Protein 1JFL (pdb70)

B-factor: mean 20.78, std 9.0, range [7.09, 66.2]

Sequence (456 aa):
MKTIGILGGMGPLATAELFRRIVIKTPAKRDQEHPKVIIFNNPQIPDRTAYILGKGEDPRPQLIWTAKRLEECGADFIIMPCNTAHAFVEDIRKAIKIPIISMIEETAKKVKELGFKKAGLLATTGTIVSGVYEKEFSKYGVEIMTPTEDEQKDVMRGIYEGVKAGNLKLGRELLLKTAKILEERGAECIIAGCTEVSVVLKQDDLKVPLIDPMDVIAEVAVKVALEKMKTIGILGGMGPLATAELFRRIVIKTPAKRDQEHPKVIIFNNPQIPDRTAYILGKGEDPRPQLIWTAKRLEECGADFIIMPCNTAHAFVEDIRKAIKIPIISMIEETAKKVKELGFKKAGLLATTGTIVSGVYEKEFSKYGVEIMTPTEDEQKDVMRGIYEGVKAGNLKLGRELLLKTAKILEERGAECIIAGCTEVSVVLKQDDLKVPLIDPMDVIAEVAVKVALEK

Organism: Pyrococcus horikoshii (strain ATCC 700860 / DSM 12428 / JCM 9974 / NBRC 100139 / OT-3) (NCBI:txid70601)

Solvent-accessible surface area: 19553 Å² total; per-residue (Å²): 136,90,15,0,0,0,0,0,0,8,16,5,70,23,0,2,32,0,0,86,21,2,14,99,63,13,101,41,199,147,41,32,65,22,2,52,1,1,0,6,1,3,0,49,0,20,63,13,42,17,65,44,83,63,131,34,128,46,0,77,80,77,0,35,91,0,0,89,62,0,41,115,5,31,5,64,5,0,0,1,4,14,16,10,0,8,42,13,18,83,51,0,72,174,39,17,198,29,83,9,25,6,8,1,42,26,0,0,72,77,0,119,129,84,52,23,116,80,0,0,0,0,0,18,53,2,3,36,77,26,19,9,0,53,123,18,0,79,124,49,40,3,95,33,32,45,13,66,152,103,26,15,131,28,0,60,89,0,1,93,112,0,18,114,73,60,68,90,182,57,0,88,85,10,0,32,91,1,0,93,41,0,27,143,117,40,3,63,0,0,0,1,8,18,20,14,0,19,69,8,1,108,90,148,36,19,194,25,54,30,17,14,3,10,40,11,0,0,74,28,0,9,131,26,0,60,55,242,144,74,16,0,0,0,0,0,0,8,16,4,82,23,0,2,33,0,0,83,22,1,15,101,64,13,100,42,190,136,46,36,67,24,5,43,2,1,0,5,1,0,0,42,0,14,67,16,46,38,62,46,119,57,204,31,124,41,0,74,81,55,0,40,109,0,0,100,59,0,48,118,6,28,4,55,3,0,0,0,3,14,16,11,0,9,42,14,15,80,46,0,76,165,27,17,197,29,81,5,28,7,8,1,36,26,0,0,74,89,0,111,139,90,51,27,120,86,0,0,0,0,0,19,54,3,3,36,85,27,19,10,0,54,139,25,0,78,139,41,38,3,101,31,36,46,11,68,154,93,26,15,131,40,0,58,123,0,3,83,99,0,16,140,62,61,69,94,163,51,0,89,95,14,0,34,107,1,0,98,39,0,33,138,118,41,4,64,0,0,0,1,8,18,22,34,0,32,83,12,2,131,86,139,34,17,205,28,56,39,14,12,3,11,38,18,0,0,91,32,0,9,120,32,1,66,115,157

Structure (mmCIF, N/CA/C/O backbone):
data_1JFL
#
_entry.id   1JFL
#
_cell.length_a   65.481
_cell.length_b   58.685
_cell.length_c   67.035
_cell.angle_alpha   90.00
_cell.angle_beta   109.62
_cell.angle_gamma   90.00
#
_symmetry.space_group_name_H-M   'P 1 21 1'
#
loop_
_entity.id
_entity.type
_entity.pdbx_description
1 polymer 'ASPARTATE RACEMASE'
2 water water
#
loop_
_atom_site.group_PDB
_atom_site.id
_atom_site.type_symbol
_atom_site.label_atom_id
_atom_site.label_alt_id
_atom_site.label_comp_id
_atom_site.label_asym_id
_atom_site.label_entity_id
_atom_site.label_seq_id
_atom_site.pdbx_PDB_ins_code
_atom_site.Cartn_x
_atom_site.Cartn_y
_atom_site.Cartn_z
_atom_site.occupancy
_atom_site.B_iso_or_equiv
_atom_site.auth_seq_id
_atom_site.auth_comp_id
_atom_site.auth_asym_id
_atom_site.auth_atom_id
_atom_site.pdbx_PDB_model_num
ATOM 1 N N . MET A 1 1 ? 9.582 17.605 54.486 1.00 29.60 1 MET A N 1
ATOM 2 C CA . MET A 1 1 ? 8.725 18.766 54.102 1.00 29.16 1 MET A CA 1
ATOM 3 C C . MET A 1 1 ? 9.614 19.999 53.975 1.00 27.57 1 MET A C 1
ATOM 4 O O . MET A 1 1 ? 10.484 20.230 54.816 1.00 27.69 1 MET A O 1
ATOM 9 N N . LYS A 1 2 ? 9.405 20.784 52.920 1.00 24.55 2 LYS A N 1
ATOM 10 C CA . LYS A 1 2 ? 10.210 21.982 52.688 1.00 21.21 2 LYS A CA 1
ATOM 11 C C . LYS A 1 2 ? 9.487 23.278 53.052 1.00 18.94 2 LYS A C 1
ATOM 12 O O . LYS A 1 2 ? 8.262 23.367 52.969 1.00 16.58 2 LYS A O 1
ATOM 18 N N . THR A 1 3 ? 10.260 24.281 53.456 1.00 16.01 3 THR A N 1
ATOM 19 C CA . THR A 1 3 ? 9.699 25.570 53.839 1.00 13.73 3 THR A CA 1
ATOM 20 C C . THR A 1 3 ? 9.602 26.496 52.625 1.00 13.04 3 THR A C 1
ATOM 21 O O . THR A 1 3 ? 10.606 26.801 51.986 1.00 14.44 3 THR A O 1
ATOM 25 N N . ILE A 1 4 ? 8.385 26.928 52.309 1.00 13.09 4 ILE A N 1
ATOM 26 C CA . ILE A 1 4 ? 8.146 27.818 51.173 1.00 12.11 4 ILE A CA 1
ATOM 27 C C . ILE A 1 4 ? 8.492 29.260 51.534 1.00 12.49 4 ILE A C 1
ATOM 28 O O . ILE A 1 4 ? 7.984 29.798 52.515 1.00 13.48 4 ILE A O 1
ATOM 33 N N . GLY A 1 5 ? 9.356 29.878 50.739 1.00 11.92 5 GLY A N 1
ATOM 34 C CA . GLY A 1 5 ? 9.715 31.260 50.983 1.00 9.96 5 GLY A CA 1
ATOM 35 C C . GLY A 1 5 ? 9.033 32.136 49.946 1.00 11.12 5 GLY A C 1
ATOM 36 O O . GLY A 1 5 ? 9.031 31.815 48.758 1.00 9.46 5 GLY A O 1
ATOM 37 N N . ILE A 1 6 ? 8.432 33.233 50.389 1.00 10.41 6 ILE A N 1
ATOM 38 C CA . ILE A 1 6 ? 7.767 34.143 49.465 1.00 10.25 6 ILE A CA 1
ATOM 39 C C . ILE A 1 6 ? 8.429 35.509 49.539 1.00 11.94 6 ILE A C 1
ATOM 40 O O . ILE A 1 6 ? 8.397 36.172 50.579 1.00 9.94 6 ILE A O 1
ATOM 45 N N . LEU A 1 7 ? 9.044 35.915 48.434 1.00 12.22 7 LEU A N 1
ATOM 46 C CA . LEU A 1 7 ? 9.692 37.217 48.347 1.00 12.57 7 LEU A CA 1
ATOM 47 C C . LEU A 1 7 ? 8.572 38.152 47.896 1.00 14.24 7 LEU A C 1
ATOM 48 O O . LEU A 1 7 ? 8.267 38.241 46.706 1.00 13.76 7 LEU A O 1
ATOM 53 N N . GLY A 1 8 ? 7.956 38.844 48.849 1.00 14.32 8 GLY A N 1
ATOM 54 C CA . GLY A 1 8 ? 6.839 39.698 48.504 1.00 13.08 8 GLY A CA 1
ATOM 55 C C . GLY A 1 8 ? 6.985 41.192 48.673 1.00 12.48 8 GLY A C 1
ATOM 56 O O . GLY A 1 8 ? 8.089 41.716 48.822 1.00 12.94 8 GLY A O 1
ATOM 57 N N . GLY A 1 9 ? 5.837 41.864 48.648 1.00 13.55 9 GLY A N 1
ATOM 58 C CA . GLY A 1 9 ? 5.787 43.307 48.777 1.00 15.37 9 GLY A CA 1
ATOM 59 C C . GLY A 1 9 ? 5.592 43.967 47.422 1.00 14.97 9 GLY A C 1
ATOM 60 O O . GLY A 1 9 ? 5.592 45.192 47.321 1.00 13.24 9 GLY A O 1
ATOM 61 N N . MET A 1 10 ? 5.395 43.150 46.389 1.00 15.98 10 MET A N 1
ATOM 62 C CA . MET A 1 10 ? 5.241 43.642 45.021 1.00 16.59 10 MET A CA 1
ATOM 63 C C . MET A 1 10 ? 3.960 43.189 44.291 1.00 17.45 10 MET A C 1
ATOM 64 O O . MET A 1 10 ? 4.036 42.411 43.341 1.00 17.35 10 MET A O 1
ATOM 69 N N . GLY A 1 11 ? 2.791 43.657 44.720 1.00 16.47 11 GLY A N 1
ATOM 70 C CA . GLY A 1 11 ? 2.685 44.557 45.853 1.00 15.99 11 GLY A CA 1
ATOM 71 C C . GLY A 1 11 ? 2.166 43.754 47.027 1.00 15.60 11 GLY A C 1
ATOM 72 O O . GLY A 1 11 ? 1.952 42.548 46.891 1.00 14.79 11 GLY A O 1
ATOM 73 N N . PRO A 1 12 ? 1.937 44.387 48.186 1.00 15.49 12 PRO A N 1
ATOM 74 C CA . PRO A 1 12 ? 1.439 43.703 49.385 1.00 15.50 12 PRO A CA 1
ATOM 75 C C . PRO A 1 12 ? 0.189 42.840 49.188 1.00 15.02 12 PRO A C 1
ATOM 76 O O . PRO A 1 12 ? 0.132 41.706 49.661 1.00 15.35 12 PRO A O 1
ATOM 80 N N . LEU A 1 13 ? -0.810 43.363 48.486 1.00 15.60 13 LEU A N 1
ATOM 81 C CA . LEU A 1 13 ? -2.039 42.602 48.283 1.00 15.37 13 LEU A CA 1
ATOM 82 C C . LEU A 1 13 ? -1.812 41.326 47.475 1.00 13.51 13 LEU A C 1
ATOM 83 O O . LEU A 1 13 ? -2.383 40.283 47.778 1.00 13.48 13 LEU A O 1
ATOM 88 N N . ALA A 1 14 ? -0.983 41.413 46.442 1.00 13.45 14 ALA A N 1
ATOM 89 C CA . ALA A 1 14 ? -0.695 40.256 45.610 1.00 12.45 14 ALA A CA 1
ATOM 90 C C . ALA A 1 14 ? 0.032 39.196 46.440 1.00 12.19 14 ALA A C 1
ATOM 91 O O . ALA A 1 14 ? -0.172 37.998 46.251 1.00 11.52 14 ALA A O 1
ATOM 93 N N . THR A 1 15 ? 0.875 39.647 47.364 1.00 11.04 15 THR A N 1
ATOM 94 C CA . THR A 1 15 ? 1.621 38.734 48.234 1.00 11.20 15 THR A CA 1
ATOM 95 C C . THR A 1 15 ? 0.649 37.979 49.142 1.00 10.49 15 THR A C 1
ATOM 96 O O . THR A 1 15 ? 0.751 36.762 49.318 1.00 11.08 15 THR A O 1
ATOM 100 N N . ALA A 1 16 ? -0.298 38.704 49.718 1.00 10.45 16 ALA A N 1
ATOM 101 C CA . ALA A 1 16 ? -1.281 38.085 50.595 1.00 11.61 16 ALA A CA 1
ATOM 102 C C . ALA A 1 16 ? -2.150 37.085 49.831 1.00 11.21 16 ALA A C 1
ATOM 103 O O . ALA A 1 16 ? -2.521 36.039 50.362 1.00 10.41 16 ALA A O 1
ATOM 105 N N . GLU A 1 17 ? -2.463 37.405 48.580 1.00 12.76 17 GLU A N 1
ATOM 106 C CA . GLU 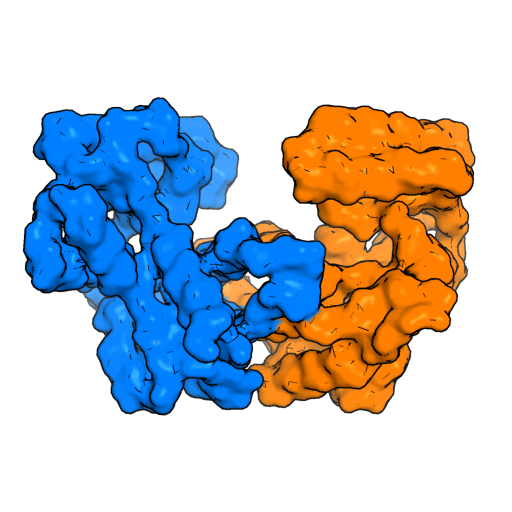A 1 17 ? -3.293 36.535 47.745 1.00 14.18 17 GLU A CA 1
ATOM 107 C C . GLU A 1 17 ? -2.569 35.241 47.362 1.00 11.97 17 GLU A C 1
ATOM 108 O O . GLU A 1 17 ? -3.176 34.169 47.325 1.00 12.24 17 GLU A O 1
ATOM 114 N N . LEU A 1 18 ? -1.275 35.338 47.073 1.00 11.92 18 LEU A N 1
ATOM 115 C CA . LEU A 1 18 ? -0.493 34.151 46.729 1.00 11.40 18 LEU A CA 1
ATOM 116 C C . LEU A 1 18 ? -0.507 33.207 47.929 1.00 12.73 18 LEU A C 1
ATOM 117 O O . LEU A 1 18 ? -0.679 32.001 47.779 1.00 14.50 18 LEU A O 1
ATOM 122 N N . PHE A 1 19 ? -0.336 33.769 49.122 1.00 13.28 19 PHE A N 1
ATOM 123 C CA . PHE A 1 19 ? -0.335 32.976 50.346 1.00 11.52 19 PHE A CA 1
ATOM 124 C C . PHE A 1 19 ? -1.677 32.264 50.517 1.00 11.43 19 PHE A C 1
ATOM 125 O O . PHE A 1 19 ? -1.725 31.058 50.774 1.00 12.33 19 PHE A O 1
ATOM 133 N N . ARG A 1 20 ? -2.772 33.006 50.365 1.00 11.96 20 ARG A N 1
ATOM 134 C CA . ARG A 1 20 ? -4.099 32.422 50.519 1.00 13.73 20 ARG A CA 1
ATOM 135 C C . ARG A 1 20 ? -4.309 31.258 49.552 1.00 14.21 20 ARG A C 1
ATOM 136 O O . ARG A 1 20 ? -4.883 30.235 49.921 1.00 13.50 20 ARG A O 1
ATOM 144 N N . ARG A 1 21 ? -3.840 31.412 48.318 1.00 13.44 21 ARG A N 1
ATOM 145 C CA . ARG A 1 21 ? -4.003 30.358 47.324 1.00 15.78 21 ARG A CA 1
ATOM 146 C C . ARG A 1 21 ? -3.199 29.111 47.651 1.00 14.63 21 ARG A C 1
ATOM 147 O O . ARG A 1 21 ? -3.633 27.995 47.361 1.00 14.41 21 ARG A O 1
ATOM 155 N N . ILE A 1 22 ? -2.028 29.292 48.251 1.00 13.65 22 ILE A N 1
ATOM 156 C CA . ILE A 1 22 ? -1.215 28.145 48.640 1.00 14.01 22 ILE A CA 1
ATOM 157 C C . ILE A 1 22 ? -2.004 27.352 49.679 1.00 15.43 22 ILE A C 1
ATOM 158 O O . ILE A 1 22 ? -2.075 26.126 49.612 1.00 17.59 22 ILE A O 1
ATOM 163 N N . VAL A 1 23 ? -2.613 28.058 50.629 1.00 16.09 23 VAL A N 1
ATOM 164 C CA . VAL A 1 23 ? -3.405 27.408 51.670 1.00 16.51 23 VAL A CA 1
ATOM 165 C C . VAL A 1 23 ? -4.610 26.706 51.047 1.00 18.00 23 VAL A C 1
ATOM 166 O O . VAL A 1 23 ? -4.906 25.555 51.367 1.00 17.22 23 VAL A O 1
ATOM 170 N N . ILE A 1 24 ? -5.291 27.407 50.147 1.00 19.06 24 ILE A N 1
ATOM 171 C CA . ILE A 1 24 ? -6.467 26.871 49.471 1.00 21.23 24 ILE A CA 1
ATOM 172 C C . ILE A 1 24 ? -6.142 25.615 48.671 1.00 21.47 24 ILE A C 1
ATOM 173 O O . ILE A 1 24 ? -6.937 24.678 48.617 1.00 22.44 24 ILE A O 1
ATOM 178 N N . LYS A 1 25 ? -4.966 25.599 48.056 1.00 21.81 25 LYS A N 1
ATOM 179 C CA . LYS A 1 25 ? -4.546 24.474 47.233 1.00 23.38 25 LYS A CA 1
ATOM 180 C C . LYS A 1 25 ? -3.750 23.400 47.967 1.00 22.95 25 LYS A C 1
ATOM 181 O O . LYS A 1 25 ? -3.134 22.540 47.337 1.00 23.51 25 LYS A O 1
ATOM 187 N N . THR A 1 26 ? -3.761 23.441 49.295 1.00 21.97 26 THR A N 1
ATOM 188 C CA . THR A 1 26 ? -3.034 22.445 50.067 1.00 21.24 26 THR A CA 1
ATOM 189 C C . THR A 1 26 ? -3.965 21.353 50.585 1.00 23.75 26 THR A C 1
ATOM 190 O O . THR A 1 26 ? -4.918 21.628 51.312 1.00 23.99 26 THR A O 1
ATOM 194 N N . PRO A 1 27 ? -3.710 20.097 50.194 1.00 25.34 27 PRO A N 1
ATOM 195 C CA . PRO A 1 27 ? -4.552 18.993 50.658 1.00 28.41 27 PRO A CA 1
ATOM 196 C C . PRO A 1 27 ? -4.125 18.625 52.078 1.00 28.99 27 PRO A C 1
ATOM 197 O O . PRO A 1 27 ? -2.967 18.276 52.311 1.00 28.64 27 PRO A O 1
ATOM 201 N N . ALA A 1 28 ? -5.052 18.720 53.023 1.00 30.62 28 ALA A N 1
ATOM 202 C CA . ALA A 1 28 ? -4.743 18.403 54.411 1.00 33.47 28 ALA A CA 1
ATOM 203 C C . ALA A 1 28 ? -5.987 18.084 55.229 1.00 34.88 28 ALA A C 1
ATOM 204 O O . ALA A 1 28 ? -7.057 18.653 55.009 1.00 35.51 28 ALA A O 1
ATOM 206 N N . LYS A 1 29 ? -5.829 17.166 56.176 1.00 36.29 29 LYS A N 1
ATOM 207 C CA . LYS A 1 29 ? -6.917 16.755 57.053 1.00 37.60 29 LYS A CA 1
ATOM 208 C C . LYS A 1 29 ? -6.854 17.577 58.334 1.00 37.02 29 LYS A C 1
ATOM 209 O O . LYS A 1 29 ? -7.801 17.595 59.118 1.00 37.32 29 LYS A O 1
ATOM 215 N N . ARG A 1 30 ? -5.728 18.254 58.540 1.00 34.52 30 ARG A N 1
ATOM 216 C CA . ARG A 1 30 ? -5.532 19.072 59.729 1.00 31.66 30 ARG A CA 1
ATOM 217 C C . ARG A 1 30 ? -4.445 20.119 59.491 1.00 28.88 30 ARG A C 1
ATOM 218 O O . ARG A 1 30 ? -3.622 19.973 58.588 1.00 27.67 30 ARG A O 1
ATOM 226 N N . ASP A 1 31 ? -4.450 21.167 60.309 1.00 26.26 31 ASP A N 1
ATOM 227 C CA . ASP A 1 31 ? -3.470 22.245 60.202 1.00 24.89 31 ASP A CA 1
ATOM 228 C C . ASP A 1 31 ? -2.035 21.731 60.100 1.00 23.63 31 ASP A C 1
ATOM 229 O O . ASP A 1 31 ? -1.282 22.144 59.219 1.00 21.81 31 ASP A O 1
ATOM 234 N N . GLN A 1 32 ? -1.668 20.826 61.003 1.00 19.70 32 GLN A N 1
ATOM 235 C CA . GLN A 1 32 ? -0.316 20.284 61.050 1.00 20.45 32 GLN A CA 1
ATOM 236 C C . GLN A 1 32 ? 0.207 19.628 59.768 1.00 20.75 32 GLN A C 1
ATOM 237 O O . GLN A 1 32 ? 1.392 19.309 59.678 1.00 19.47 32 GLN A O 1
ATOM 243 N N . GLU A 1 33 ? -0.658 19.430 58.777 1.00 21.66 33 GLU A N 1
ATOM 244 C CA . GLU A 1 33 ? -0.220 18.817 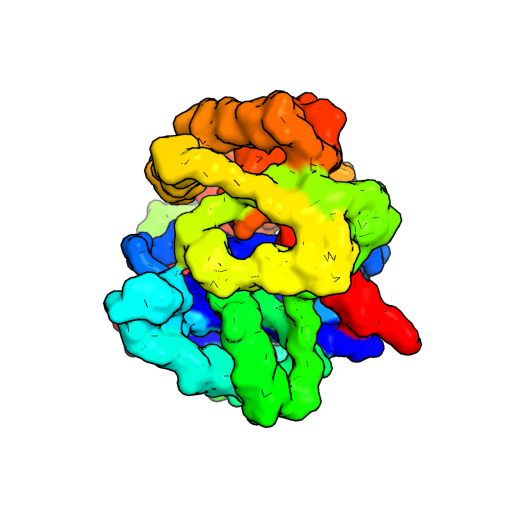57.523 1.00 22.23 33 GLU A CA 1
ATOM 245 C C . GLU A 1 33 ? 0.136 19.867 56.463 1.00 21.38 33 GLU A C 1
ATOM 246 O O . GLU A 1 33 ? 0.669 19.535 55.402 1.00 21.10 33 GLU A O 1
ATOM 252 N N . HIS A 1 34 ? -0.162 21.130 56.756 1.00 19.25 34 HIS A N 1
ATOM 253 C CA . HIS A 1 34 ? 0.143 22.231 55.842 1.00 19.11 34 HIS A CA 1
ATOM 254 C C . HIS A 1 34 ? 1.640 22.549 55.918 1.00 17.98 34 HIS A C 1
ATOM 255 O O . HIS A 1 34 ? 2.256 22.427 56.977 1.00 18.32 34 HIS A O 1
ATOM 262 N N . PRO A 1 35 ? 2.243 22.969 54.796 1.00 16.41 35 PRO A N 1
ATOM 263 C CA . PRO A 1 35 ? 3.672 23.296 54.779 1.00 16.12 35 PRO A CA 1
ATOM 264 C C . PRO A 1 35 ? 3.996 24.627 55.455 1.00 15.12 35 PRO A C 1
ATOM 265 O O . PRO A 1 35 ? 3.146 25.516 55.535 1.00 14.72 35 PRO A O 1
ATOM 269 N N . LYS A 1 36 ? 5.227 24.756 55.944 1.00 13.45 36 LYS A N 1
ATOM 270 C CA . LYS A 1 36 ? 5.657 25.996 56.579 1.00 12.61 36 LYS A CA 1
ATOM 271 C C . LYS A 1 36 ? 5.845 27.025 55.469 1.00 12.47 36 LYS A C 1
ATOM 272 O O . LYS A 1 36 ? 6.287 26.685 54.372 1.00 11.72 36 LYS A O 1
ATOM 278 N N . VAL A 1 37 ? 5.503 28.276 55.752 1.00 11.66 37 VAL A N 1
ATOM 279 C CA . VAL A 1 37 ? 5.667 29.343 54.777 1.00 10.82 37 VAL A CA 1
ATOM 280 C C . VAL A 1 37 ? 6.268 30.561 55.472 1.00 9.76 37 VAL A C 1
ATOM 281 O O . VAL A 1 37 ? 5.781 30.985 56.519 1.00 9.09 37 VAL A O 1
ATOM 285 N N . ILE A 1 38 ? 7.338 31.101 54.899 1.00 8.74 38 ILE A N 1
ATOM 286 C CA . ILE A 1 38 ? 7.971 32.296 55.443 1.00 8.02 38 ILE A CA 1
ATOM 287 C C . ILE A 1 38 ? 7.770 33.369 54.382 1.00 9.23 38 ILE A C 1
ATOM 288 O O . ILE A 1 38 ? 8.166 33.195 53.236 1.00 9.44 38 ILE A O 1
ATOM 293 N N . ILE A 1 39 ? 7.132 34.467 54.761 1.00 8.56 39 ILE A N 1
ATOM 294 C CA . ILE A 1 39 ? 6.884 35.547 53.821 1.00 9.79 39 ILE A CA 1
ATOM 295 C C . ILE A 1 39 ? 7.612 36.811 54.241 1.00 10.36 39 ILE A C 1
ATOM 296 O O . ILE A 1 39 ? 7.393 37.318 55.342 1.00 11.47 39 ILE A O 1
ATOM 301 N N . PHE A 1 40 ? 8.493 37.308 53.379 1.00 10.75 40 PHE A N 1
ATOM 302 C CA . PHE A 1 40 ? 9.183 38.551 53.688 1.00 11.90 40 PHE A CA 1
ATOM 303 C C . PHE A 1 40 ? 8.563 39.570 52.742 1.00 12.59 40 PHE A C 1
ATOM 304 O O . PHE A 1 40 ? 8.918 39.653 51.566 1.00 12.66 40 PHE A O 1
ATOM 312 N N . ASN A 1 41 ? 7.599 40.311 53.272 1.00 11.61 41 ASN A N 1
ATOM 313 C CA . ASN A 1 41 ? 6.873 41.338 52.535 1.00 13.16 41 ASN A CA 1
ATOM 314 C C . ASN A 1 41 ? 7.643 42.655 52.669 1.00 12.59 41 ASN A C 1
ATOM 315 O O . ASN A 1 41 ? 7.604 43.293 53.719 1.00 12.81 41 ASN A O 1
ATOM 320 N N . ASN A 1 42 ? 8.355 43.042 51.610 1.00 12.79 42 ASN A N 1
ATOM 321 C CA . ASN A 1 42 ? 9.145 44.277 51.606 1.00 13.09 42 ASN A CA 1
ATOM 322 C C . ASN A 1 42 ? 8.676 45.209 50.497 1.00 11.86 42 ASN A C 1
ATOM 323 O O . ASN A 1 42 ? 9.212 45.191 49.388 1.00 12.04 42 ASN A O 1
ATOM 328 N N . PRO A 1 43 ? 7.675 46.048 50.793 1.00 10.85 43 PRO A N 1
ATOM 329 C CA . PRO A 1 43 ? 7.098 47.003 49.842 1.00 11.70 43 PRO A CA 1
ATOM 330 C C . PRO A 1 43 ? 8.069 48.083 49.371 1.00 12.88 43 PRO A C 1
ATOM 331 O O . PRO A 1 43 ? 7.811 48.756 48.376 1.00 13.45 43 PRO A O 1
ATOM 335 N N . GLN A 1 44 ? 9.179 48.247 50.087 1.00 13.65 44 GLN A N 1
ATOM 336 C CA . GLN A 1 44 ? 10.156 49.273 49.735 1.00 14.57 44 GLN A CA 1
ATOM 337 C C . GLN A 1 44 ? 11.040 48.962 48.530 1.00 14.33 44 GLN A C 1
ATOM 338 O O . GLN A 1 44 ? 11.821 49.809 48.102 1.00 14.58 44 GLN A O 1
ATOM 344 N N . ILE A 1 45 ? 10.929 47.759 47.978 1.00 13.23 45 ILE A N 1
ATOM 345 C CA . ILE A 1 45 ? 11.730 47.431 46.803 1.00 13.90 45 ILE A CA 1
ATOM 346 C C . ILE A 1 45 ? 11.313 48.402 45.697 1.00 15.16 45 ILE A C 1
ATOM 347 O O . ILE A 1 45 ? 10.120 48.607 45.457 1.00 13.99 45 ILE A O 1
ATOM 352 N N . PRO A 1 46 ? 12.292 49.029 45.021 1.00 15.62 46 PRO A N 1
ATOM 353 C CA . PRO A 1 46 ? 12.016 49.985 43.941 1.00 17.58 46 PRO A CA 1
ATOM 354 C C . PRO A 1 46 ? 11.072 49.448 42.873 1.00 18.66 46 PRO A C 1
ATOM 355 O O . PRO A 1 46 ? 11.179 48.292 42.463 1.00 19.76 46 PRO A O 1
ATOM 359 N N . ASP A 1 47 ? 10.152 50.300 42.428 1.00 20.66 47 ASP A N 1
ATOM 360 C CA . ASP A 1 47 ? 9.178 49.935 41.405 1.00 23.14 47 ASP A CA 1
ATOM 361 C C . ASP A 1 47 ? 9.851 49.253 40.218 1.00 23.10 47 ASP A C 1
ATOM 362 O O . ASP A 1 47 ? 10.818 49.769 39.654 1.00 21.37 47 ASP A O 1
ATOM 367 N N . ARG A 1 48 ? 9.334 48.082 39.852 1.00 22.91 48 ARG A N 1
ATOM 368 C CA . ARG A 1 48 ? 9.878 47.308 38.742 1.00 24.56 48 ARG A CA 1
ATOM 369 C C . ARG A 1 48 ? 9.549 47.937 37.390 1.00 25.37 48 ARG A C 1
ATOM 370 O O . ARG A 1 48 ? 10.439 48.175 36.574 1.00 24.92 48 ARG A O 1
ATOM 378 N N . THR A 1 49 ? 8.267 48.195 37.157 1.00 27.25 49 THR A N 1
ATOM 379 C CA . THR A 1 49 ? 7.823 48.791 35.902 1.00 30.60 49 THR A CA 1
ATOM 380 C C . THR A 1 49 ? 8.618 50.058 35.585 1.00 31.17 49 THR A C 1
ATOM 381 O O . THR A 1 49 ? 9.128 50.217 34.478 1.00 31.45 49 THR A O 1
ATOM 385 N N . ALA A 1 50 ? 8.724 50.951 36.566 1.00 31.31 50 ALA A N 1
ATOM 386 C CA . ALA A 1 50 ? 9.456 52.202 36.396 1.00 31.00 50 ALA A CA 1
ATOM 387 C C . ALA A 1 50 ? 10.846 51.969 35.816 1.00 30.69 50 ALA A C 1
ATOM 388 O O . ALA A 1 50 ? 11.263 52.660 34.888 1.00 30.78 50 ALA A O 1
ATOM 390 N N . TYR A 1 51 ? 11.562 50.995 36.368 1.00 30.33 51 TYR A N 1
ATOM 391 C CA . TYR A 1 51 ? 12.903 50.675 35.892 1.00 30.31 51 TYR A CA 1
ATOM 392 C C . TYR A 1 51 ? 12.824 50.091 34.487 1.00 31.73 51 TYR A C 1
ATOM 393 O O . TYR A 1 51 ? 13.658 50.387 33.633 1.00 31.63 51 TYR A O 1
ATOM 402 N N . ILE A 1 52 ? 11.819 49.252 34.256 1.00 32.17 52 ILE A N 1
ATOM 403 C CA . ILE A 1 52 ? 11.640 48.638 32.947 1.00 33.63 52 ILE A CA 1
ATOM 404 C C . ILE A 1 52 ? 11.473 49.738 31.902 1.00 34.91 52 ILE A C 1
ATOM 405 O O . ILE A 1 52 ? 12.241 49.813 30.940 1.00 35.44 52 ILE A O 1
ATOM 410 N N . LEU A 1 53 ? 10.484 50.602 32.109 1.00 35.46 53 LEU A N 1
ATOM 411 C CA . LEU A 1 53 ? 10.216 51.698 31.186 1.00 37.44 53 LEU A CA 1
ATOM 412 C C . LEU A 1 53 ? 11.337 52.743 31.184 1.00 38.28 53 LEU A C 1
ATOM 413 O O . LEU A 1 53 ? 11.257 53.752 30.482 1.00 38.86 53 LEU A O 1
ATOM 418 N N . GLY A 1 54 ? 12.374 52.500 31.978 1.00 38.11 54 GLY A N 1
ATOM 419 C CA . GLY A 1 54 ? 13.505 53.410 32.025 1.00 38.70 54 GLY A CA 1
ATOM 420 C C . GLY A 1 54 ? 13.373 54.702 32.813 1.00 39.47 54 GLY A C 1
ATOM 421 O O . GLY A 1 54 ? 14.226 55.579 32.683 1.00 40.19 54 GLY A O 1
ATOM 422 N N . LYS A 1 55 ? 12.329 54.841 33.626 1.00 39.39 55 LYS A N 1
ATOM 423 C CA . LYS A 1 55 ? 12.164 56.061 34.412 1.00 38.37 55 LYS A CA 1
ATOM 424 C C . LYS A 1 55 ? 12.270 55.809 35.917 1.00 37.44 55 LYS A C 1
ATOM 425 O O . LYS A 1 55 ? 11.607 56.477 36.715 1.00 38.11 55 LYS A O 1
ATOM 431 N N . GLY A 1 56 ? 13.109 54.851 36.300 1.00 35.14 56 GLY A N 1
ATOM 432 C CA . GLY A 1 56 ? 13.281 54.534 37.708 1.00 32.56 56 GLY A CA 1
ATOM 433 C C . GLY A 1 56 ? 14.588 53.819 37.994 1.00 30.17 56 GLY A C 1
ATOM 434 O O . GLY A 1 56 ? 15.254 53.334 37.078 1.00 30.87 56 GLY A O 1
ATOM 435 N N . GLU A 1 57 ? 14.956 53.739 39.268 1.00 27.39 57 GLU A N 1
ATOM 436 C CA . GLU A 1 57 ? 16.201 53.087 39.658 1.00 24.80 57 GLU A CA 1
ATOM 437 C C . GLU A 1 57 ? 16.128 51.562 39.636 1.00 23.30 57 GLU A C 1
ATOM 438 O O . GLU A 1 57 ? 15.048 50.974 39.639 1.00 23.71 57 GLU A O 1
ATOM 444 N N . ASP A 1 58 ? 17.304 50.945 39.631 1.00 21.52 58 ASP A N 1
ATOM 445 C CA . ASP A 1 58 ? 17.467 49.494 39.600 1.00 20.93 58 ASP A CA 1
ATOM 446 C C . ASP A 1 58 ? 16.906 48.818 40.859 1.00 19.63 58 ASP A C 1
ATOM 447 O O . ASP A 1 58 ? 17.292 49.148 41.979 1.00 18.42 58 ASP A O 1
ATOM 452 N N . PRO A 1 59 ? 15.980 47.863 40.688 1.00 17.71 59 PRO A N 1
ATOM 453 C CA . PRO A 1 59 ? 15.414 47.183 41.857 1.00 16.08 59 PRO A CA 1
ATOM 454 C C . PRO A 1 59 ? 16.188 45.927 42.265 1.00 15.70 59 PRO A C 1
ATOM 455 O O . PRO A 1 59 ? 15.902 45.326 43.298 1.00 15.10 59 PRO A O 1
ATOM 459 N N . ARG A 1 60 ? 17.175 45.538 41.467 1.00 15.00 60 ARG A N 1
ATOM 460 C CA . ARG A 1 60 ? 17.929 44.328 41.756 1.00 15.19 60 ARG A CA 1
ATOM 461 C C . ARG A 1 60 ? 18.639 44.257 43.106 1.00 15.61 60 ARG A C 1
ATOM 462 O O . ARG A 1 60 ? 18.541 43.244 43.804 1.00 14.25 60 ARG A O 1
ATOM 470 N N . PRO A 1 61 ? 19.361 45.320 43.500 1.00 14.99 61 PRO A N 1
ATOM 471 C CA . PRO A 1 61 ? 20.053 45.279 44.793 1.00 14.22 61 PRO A CA 1
ATOM 472 C C . PRO A 1 61 ? 19.127 44.909 45.953 1.00 14.40 61 PRO A C 1
ATOM 473 O O . PRO A 1 61 ? 19.458 44.050 46.772 1.00 14.70 61 PRO A O 1
ATOM 477 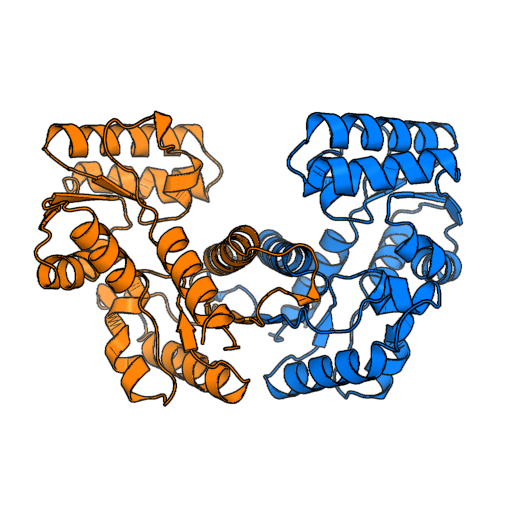N N . GLN A 1 62 ? 17.964 45.548 46.024 1.00 13.62 62 GLN A N 1
ATOM 478 C CA . GLN A 1 62 ? 17.039 45.260 47.113 1.00 13.28 62 GLN A CA 1
ATOM 479 C C . GLN A 1 62 ? 16.236 43.980 46.922 1.00 14.17 62 GLN A C 1
ATOM 480 O O . GLN A 1 62 ? 15.757 43.392 47.895 1.00 12.80 62 GLN A O 1
ATOM 486 N N . LEU A 1 63 ? 16.082 43.544 45.675 1.00 13.95 63 LEU A N 1
ATOM 487 C CA . LEU A 1 63 ? 15.384 42.289 45.428 1.00 13.68 63 LEU A CA 1
ATOM 488 C C . LEU A 1 63 ? 16.294 41.205 45.991 1.00 12.35 63 LEU A C 1
ATOM 489 O O . LEU A 1 63 ? 15.839 40.282 46.666 1.00 10.66 63 LEU A O 1
ATOM 494 N N . ILE A 1 64 ? 17.589 41.339 45.721 1.00 11.36 64 ILE A N 1
ATOM 495 C CA . ILE A 1 64 ? 18.585 40.379 46.187 1.00 13.69 64 ILE A CA 1
ATOM 496 C C . ILE A 1 64 ? 18.706 40.405 47.710 1.00 12.78 64 ILE A C 1
ATOM 497 O O . ILE A 1 64 ? 18.792 39.356 48.349 1.00 11.68 64 ILE A O 1
ATOM 502 N N . TRP A 1 65 ? 18.699 41.601 48.294 1.00 12.50 65 TRP A N 1
ATOM 503 C CA . TRP A 1 65 ? 18.796 41.727 49.749 1.00 11.89 65 TRP A CA 1
ATOM 504 C C . TRP A 1 65 ? 17.625 41.001 50.413 1.00 11.91 65 TRP A C 1
ATOM 505 O O . TRP A 1 65 ? 17.804 40.275 51.394 1.00 11.23 65 TRP A O 1
ATOM 516 N N . THR A 1 66 ? 16.426 41.192 49.869 1.00 11.44 66 THR A N 1
ATOM 517 C CA . THR A 1 66 ? 15.237 40.557 50.429 1.00 11.98 66 THR A CA 1
ATOM 518 C C . THR A 1 66 ? 15.324 39.030 50.301 1.00 13.04 66 THR A C 1
ATOM 519 O O . THR A 1 66 ? 14.970 38.301 51.226 1.00 12.98 66 THR A O 1
ATOM 523 N N . ALA A 1 67 ? 15.812 38.552 49.159 1.00 13.26 67 ALA A N 1
ATOM 524 C CA . ALA A 1 67 ? 15.947 37.115 48.927 1.00 12.57 67 ALA A CA 1
ATOM 525 C C . ALA A 1 67 ? 16.932 36.495 49.917 1.00 13.92 67 ALA A C 1
ATOM 526 O O . ALA A 1 67 ? 16.704 35.395 50.426 1.00 13.87 67 ALA A O 1
ATOM 528 N N . LYS A 1 68 ? 18.027 37.198 50.188 1.00 14.46 68 LYS A N 1
ATOM 529 C CA . LYS A 1 68 ? 19.029 36.700 51.123 1.00 16.93 68 LYS A CA 1
ATOM 530 C C . LYS A 1 68 ? 18.468 36.615 52.539 1.00 15.66 68 LYS A C 1
ATOM 531 O O . LYS A 1 68 ? 18.726 35.647 53.255 1.00 15.41 68 LYS A O 1
ATOM 537 N N . ARG A 1 69 ? 17.704 37.625 52.941 1.00 14.77 69 ARG A N 1
ATOM 538 C CA . ARG A 1 69 ? 17.102 37.636 54.268 1.00 15.76 69 ARG A CA 1
ATOM 539 C C . ARG A 1 69 ? 16.088 36.504 54.380 1.00 14.24 69 ARG A C 1
ATOM 540 O O . ARG A 1 69 ? 15.937 35.888 55.436 1.00 10.96 69 ARG A O 1
ATOM 548 N N . LEU A 1 70 ? 15.395 36.232 53.281 1.00 13.09 70 LEU A N 1
ATOM 549 C CA . LEU A 1 70 ? 14.401 35.173 53.250 1.00 14.36 70 LEU A CA 1
ATOM 550 C C . LEU A 1 70 ? 15.110 33.824 53.396 1.00 14.17 70 LEU A C 1
ATOM 551 O O . LEU A 1 70 ? 14.644 32.933 54.106 1.00 15.12 70 LEU A O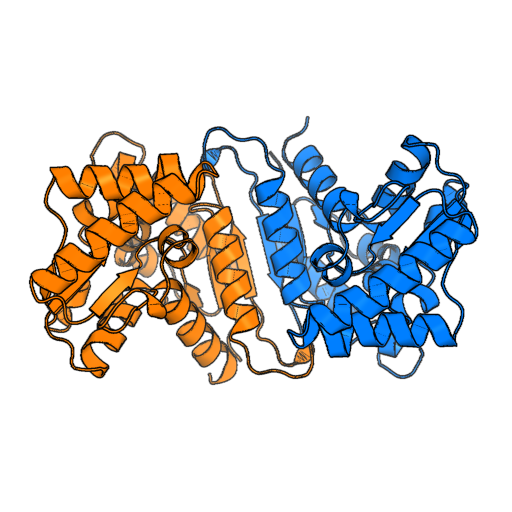 1
ATOM 556 N N . GLU A 1 71 ? 16.247 33.686 52.725 1.00 14.69 71 GLU A N 1
ATOM 557 C CA . GLU A 1 71 ? 17.039 32.462 52.792 1.00 16.77 71 GLU A CA 1
ATOM 558 C C . GLU A 1 71 ? 17.558 32.284 54.221 1.00 17.38 71 GLU A C 1
ATOM 559 O O . GLU A 1 71 ? 17.492 31.195 54.796 1.00 17.31 71 GLU A O 1
ATOM 565 N N . GLU A 1 72 ? 18.076 33.365 54.790 1.00 16.92 72 GLU A N 1
ATOM 566 C CA . GLU A 1 72 ? 18.593 33.325 56.152 1.00 18.84 72 GLU A CA 1
ATOM 567 C C . GLU A 1 72 ? 17.502 32.966 57.162 1.00 17.69 72 GLU A C 1
ATOM 568 O O . GLU A 1 72 ? 17.754 32.229 58.120 1.00 16.10 72 GLU A O 1
ATOM 574 N N . CYS A 1 73 ? 16.292 33.476 56.945 1.00 13.87 73 CYS A N 1
ATOM 575 C CA . CYS A 1 73 ? 15.184 33.196 57.851 1.00 14.52 73 CYS A CA 1
ATOM 576 C C . CYS A 1 73 ? 14.787 31.715 57.821 1.00 13.52 73 CYS A C 1
ATOM 577 O O . CYS A 1 73 ? 14.220 31.204 58.787 1.00 15.80 73 CYS A O 1
ATOM 580 N N . GLY A 1 74 ? 15.082 31.020 56.726 1.00 14.02 74 GLY A N 1
ATOM 581 C CA . GLY A 1 74 ? 14.761 29.601 56.678 1.00 12.82 74 GLY A CA 1
ATOM 582 C C . GLY A 1 74 ? 14.094 29.009 55.445 1.00 13.46 74 GLY A C 1
ATOM 583 O O . GLY A 1 74 ? 13.777 27.818 55.441 1.00 14.52 74 GLY A O 1
ATOM 584 N N . ALA A 1 75 ? 13.876 29.803 54.401 1.00 11.35 75 ALA A N 1
ATOM 585 C CA . ALA A 1 75 ? 13.237 29.278 53.196 1.00 11.00 75 ALA A CA 1
ATOM 586 C C . ALA A 1 75 ? 14.113 28.255 52.472 1.00 11.91 75 ALA A C 1
ATOM 587 O O . ALA A 1 75 ? 15.330 28.430 52.370 1.00 12.60 75 ALA A O 1
ATOM 589 N N . ASP A 1 76 ? 13.489 27.191 51.970 1.00 12.79 76 ASP A N 1
ATOM 590 C CA . ASP A 1 76 ? 14.212 26.163 51.227 1.00 13.64 76 ASP A CA 1
ATOM 591 C C . ASP A 1 76 ? 14.205 26.483 49.732 1.00 13.24 76 ASP A C 1
ATOM 592 O O . ASP A 1 76 ? 15.030 25.977 48.974 1.00 12.61 76 ASP A O 1
ATOM 597 N N . PHE A 1 77 ? 13.255 27.316 49.317 1.00 11.78 77 PHE A N 1
ATOM 598 C CA . PHE A 1 77 ? 13.158 27.765 47.931 1.00 12.08 77 PHE A CA 1
ATOM 599 C C . PHE A 1 77 ? 12.293 29.022 47.929 1.00 11.75 77 PHE A C 1
ATOM 600 O O . PHE A 1 77 ? 11.573 29.284 48.888 1.00 12.45 77 PHE A O 1
ATOM 608 N N . ILE A 1 78 ? 12.377 29.809 46.867 1.00 12.54 78 ILE A N 1
ATOM 609 C CA . ILE A 1 78 ? 11.638 31.063 46.814 1.00 11.23 78 ILE A CA 1
ATOM 610 C C . ILE A 1 78 ? 10.730 31.230 45.600 1.00 11.88 78 ILE A C 1
ATOM 611 O O . ILE A 1 78 ? 11.064 30.784 44.503 1.00 11.25 78 ILE A O 1
ATOM 616 N N . ILE A 1 79 ? 9.574 31.857 45.822 1.00 10.66 79 ILE A N 1
ATOM 617 C CA . ILE A 1 79 ? 8.640 32.180 44.747 1.00 11.01 79 ILE A CA 1
ATOM 618 C C . ILE A 1 79 ? 8.312 33.665 44.930 1.00 11.22 79 ILE A C 1
ATOM 619 O O . ILE A 1 79 ? 8.424 34.187 46.040 1.00 11.77 79 ILE A O 1
ATOM 624 N N . MET A 1 80 ? 7.950 34.347 43.845 1.00 12.02 80 MET A N 1
ATOM 625 C CA . MET A 1 80 ? 7.634 35.779 43.889 1.00 14.59 80 MET A CA 1
ATOM 626 C C . MET A 1 80 ? 6.289 36.068 43.242 1.00 15.01 80 MET A C 1
ATOM 627 O O . MET A 1 80 ? 6.052 35.677 42.105 1.00 17.75 80 MET A O 1
ATOM 632 N N . PRO A 1 81 ? 5.397 36.777 43.950 1.00 18.01 81 PRO A N 1
ATOM 633 C CA . PRO A 1 81 ? 4.076 37.110 43.411 1.00 19.55 81 PRO A CA 1
ATOM 634 C C . PRO A 1 81 ? 4.108 38.422 42.622 1.00 21.02 81 PRO A C 1
ATOM 635 O O . PRO A 1 81 ? 3.356 39.347 42.921 1.00 23.38 81 PRO A O 1
ATOM 639 N N . CYS A 1 82 ? 4.977 38.492 41.620 1.00 19.36 82 CYS A N 1
ATOM 640 C CA . CYS A 1 82 ? 5.119 39.692 40.798 1.00 19.62 82 CYS A CA 1
ATOM 641 C C . CYS A 1 82 ? 5.663 39.323 39.419 1.00 18.81 82 CYS A C 1
ATOM 642 O O . CYS A 1 82 ? 6.728 38.719 39.320 1.00 20.29 82 CYS A O 1
ATOM 645 N N . ASN A 1 83 ? 4.945 39.695 38.357 1.00 16.71 83 ASN A N 1
ATOM 646 C CA . ASN A 1 83 ? 5.384 39.376 36.996 1.00 15.04 83 ASN A CA 1
ATOM 647 C C . ASN A 1 83 ? 6.693 40.051 36.594 1.00 14.18 83 ASN A C 1
ATOM 648 O O . ASN A 1 83 ? 7.646 39.380 36.204 1.00 14.48 83 ASN A O 1
ATOM 653 N N . THR A 1 84 ? 6.729 41.379 36.672 1.00 13.74 84 THR A N 1
ATOM 654 C CA . THR A 1 84 ? 7.911 42.137 36.265 1.00 14.95 84 THR A CA 1
ATOM 655 C C . THR A 1 84 ? 9.189 41.801 37.021 1.00 14.55 84 THR A C 1
ATOM 656 O O . THR A 1 84 ? 10.285 41.913 36.470 1.00 15.26 84 THR A O 1
ATOM 660 N N . ALA A 1 85 ? 9.055 41.384 38.276 1.00 14.07 85 ALA A N 1
ATOM 661 C CA . ALA A 1 85 ? 10.220 41.033 39.074 1.00 12.78 85 ALA A CA 1
ATOM 662 C C . ALA A 1 85 ? 10.957 39.845 38.453 1.00 13.10 85 ALA A C 1
ATOM 663 O O . ALA A 1 85 ? 12.162 39.695 38.626 1.00 11.50 85 ALA A O 1
ATOM 665 N N . HIS A 1 86 ? 10.233 39.007 37.714 1.00 13.76 86 HIS A N 1
ATOM 666 C CA . HIS A 1 86 ? 10.851 37.846 37.087 1.00 13.69 86 HIS A CA 1
ATOM 667 C C . HIS A 1 86 ? 11.799 38.215 35.955 1.00 15.02 86 HIS A C 1
ATOM 668 O O . HIS A 1 86 ? 12.556 37.372 35.471 1.00 14.19 86 HIS A O 1
ATOM 675 N N . ALA A 1 87 ? 11.767 39.475 35.536 1.00 13.90 87 ALA A N 1
ATOM 676 C CA . ALA A 1 87 ? 12.667 39.926 34.488 1.00 16.43 87 ALA A CA 1
ATOM 677 C C . ALA A 1 87 ? 14.091 39.832 35.037 1.00 17.39 87 ALA A C 1
ATOM 678 O O . ALA A 1 87 ? 15.060 39.753 34.281 1.00 18.40 87 ALA A O 1
ATOM 680 N N . PHE A 1 88 ? 14.212 39.825 36.363 1.00 17.66 88 PHE A N 1
ATOM 681 C CA . PHE A 1 88 ? 15.523 39.753 37.004 1.00 17.82 88 PHE A CA 1
ATOM 682 C C . PHE A 1 88 ? 15.734 38.441 37.757 1.00 18.46 88 PHE A C 1
ATOM 683 O O . PHE A 1 88 ? 16.592 38.361 38.640 1.00 18.94 88 PHE A O 1
ATOM 691 N N . VAL A 1 89 ? 14.972 37.409 37.401 1.00 16.96 89 VAL A N 1
ATOM 692 C CA . VAL A 1 89 ? 15.087 36.128 38.089 1.00 15.87 89 VAL A CA 1
ATOM 693 C C . VAL A 1 89 ? 16.480 35.503 38.012 1.00 16.72 89 VAL A C 1
ATOM 694 O O . VAL A 1 89 ? 16.927 34.863 38.961 1.00 13.84 89 VAL A O 1
ATOM 698 N N . GLU A 1 90 ? 17.182 35.691 36.900 1.00 17.48 90 GLU A N 1
ATOM 699 C CA . GLU A 1 90 ? 18.518 35.117 36.790 1.00 20.65 90 GLU A CA 1
ATOM 700 C C . GLU A 1 90 ? 19.521 35.851 37.685 1.00 20.30 90 GLU A C 1
ATOM 701 O O . GLU A 1 90 ? 20.428 35.233 38.250 1.00 20.02 90 GLU A O 1
ATOM 707 N N . ASP A 1 91 ? 19.348 37.164 37.820 1.00 19.46 91 ASP A N 1
ATOM 708 C CA . ASP A 1 91 ? 20.227 37.975 38.667 1.00 20.74 91 ASP A CA 1
ATOM 709 C C . ASP A 1 91 ? 20.078 37.540 40.127 1.00 19.95 91 ASP A C 1
ATOM 710 O O . ASP A 1 91 ? 21.060 37.440 40.866 1.00 20.11 91 ASP A O 1
ATOM 715 N N . ILE A 1 92 ? 18.838 37.296 40.538 1.00 18.22 92 ILE A N 1
ATOM 716 C CA . ILE A 1 92 ? 18.547 36.877 41.904 1.00 19.44 92 ILE A CA 1
ATOM 717 C C . ILE A 1 92 ? 19.099 35.478 42.163 1.00 20.21 92 ILE A C 1
ATOM 718 O O . ILE A 1 92 ? 19.743 35.240 43.183 1.00 20.66 92 ILE A O 1
ATOM 723 N N . ARG A 1 93 ? 18.843 34.560 41.234 1.00 19.46 93 ARG A N 1
ATOM 724 C CA . ARG A 1 93 ? 19.319 33.184 41.353 1.00 21.68 93 ARG A CA 1
ATOM 725 C C . ARG A 1 93 ? 20.840 33.117 41.521 1.00 23.31 93 ARG A C 1
ATOM 726 O O . ARG A 1 93 ? 21.352 32.347 42.335 1.00 23.97 93 ARG A O 1
ATOM 734 N N . LYS A 1 94 ? 21.556 33.922 40.742 1.00 24.23 94 LYS A N 1
ATOM 735 C CA . LYS A 1 94 ? 23.015 33.944 40.804 1.00 26.22 94 LYS A CA 1
ATOM 736 C C . LYS A 1 94 ? 23.538 34.468 42.134 1.00 25.85 94 LYS A C 1
ATOM 737 O O . LYS A 1 94 ? 24.634 34.104 42.561 1.00 24.95 94 LYS A O 1
ATOM 743 N N . ALA A 1 95 ? 22.747 35.314 42.791 1.00 24.21 95 ALA A N 1
ATOM 744 C CA . ALA A 1 95 ? 23.146 35.910 44.060 1.00 24.34 95 ALA A CA 1
ATOM 745 C C . ALA A 1 95 ? 22.850 35.081 45.306 1.00 23.96 95 ALA A C 1
ATOM 746 O O . ALA A 1 95 ? 23.435 35.325 46.360 1.00 25.77 95 ALA A O 1
ATOM 748 N N . ILE A 1 96 ? 21.948 34.111 45.206 1.00 23.08 96 ILE A N 1
ATOM 749 C CA . ILE A 1 96 ? 21.621 33.299 46.373 1.00 21.67 96 ILE A CA 1
ATOM 750 C C . ILE A 1 96 ? 21.899 31.817 46.153 1.00 23.66 96 ILE A C 1
ATOM 751 O O . ILE A 1 96 ? 22.201 31.395 45.037 1.00 22.63 96 ILE A O 1
ATOM 756 N N . LYS A 1 97 ? 21.786 31.030 47.220 1.00 22.08 97 LYS A N 1
ATOM 757 C CA . LYS A 1 97 ? 22.054 29.601 47.142 1.00 23.71 97 LYS A CA 1
ATOM 758 C C . LYS A 1 97 ? 20.826 28.717 46.957 1.00 22.85 97 LYS A C 1
ATOM 759 O O . LYS A 1 97 ? 20.906 27.681 46.296 1.00 25.03 97 LYS A O 1
ATOM 765 N N . ILE A 1 98 ? 19.691 29.111 47.528 1.00 18.96 98 ILE A N 1
ATOM 766 C CA . ILE A 1 98 ? 18.487 28.304 47.378 1.00 17.33 98 ILE A CA 1
ATOM 767 C C . ILE A 1 98 ? 17.818 28.588 46.038 1.00 16.52 98 ILE A C 1
ATOM 768 O O . ILE A 1 98 ? 17.995 29.659 45.456 1.00 15.57 98 ILE A O 1
ATOM 773 N N . PRO A 1 99 ? 17.042 27.622 45.528 1.00 16.52 99 PRO A N 1
ATOM 774 C CA . PRO A 1 99 ? 16.351 27.769 44.244 1.00 16.68 99 PRO A CA 1
ATOM 775 C C . PRO A 1 99 ? 15.227 28.797 44.243 1.00 16.54 99 PRO A C 1
ATOM 776 O O . PRO A 1 99 ? 14.651 29.109 45.282 1.00 15.80 99 PRO A O 1
ATOM 780 N N . ILE A 1 100 ? 14.939 29.323 43.058 1.00 16.46 100 ILE A N 1
ATOM 781 C CA . ILE A 1 100 ? 13.847 30.264 42.866 1.00 16.18 100 ILE A CA 1
ATOM 782 C C . ILE A 1 100 ? 12.994 29.581 41.806 1.00 14.88 100 ILE A C 1
ATOM 783 O O . ILE A 1 100 ? 13.494 29.241 40.732 1.00 15.89 100 ILE A O 1
ATOM 788 N N . ILE A 1 101 ? 11.727 29.346 42.114 1.00 13.84 101 ILE A N 1
ATOM 789 C CA . ILE A 1 101 ? 10.834 28.718 41.153 1.00 13.86 101 ILE A CA 1
ATOM 790 C C . ILE A 1 101 ? 10.070 29.861 40.507 1.00 13.92 101 ILE A C 1
ATOM 791 O O . ILE A 1 101 ? 9.410 30.640 41.195 1.00 12.18 101 ILE A O 1
ATOM 796 N N . SER A 1 102 ? 10.190 29.965 39.187 1.00 12.05 102 SER A N 1
ATOM 797 C CA . SER A 1 102 ? 9.554 31.030 38.413 1.00 12.43 102 SER A CA 1
ATOM 798 C C . SER A 1 102 ? 8.081 30.817 38.088 1.00 11.19 102 SER A C 1
ATOM 799 O O . SER A 1 102 ? 7.709 29.827 37.459 1.00 9.71 102 SER A O 1
ATOM 802 N N . MET A 1 103 ? 7.244 31.758 38.513 1.00 10.08 103 MET A N 1
ATOM 803 C CA . MET A 1 103 ? 5.821 31.677 38.227 1.00 11.24 103 MET A CA 1
ATOM 804 C C . MET A 1 103 ? 5.620 31.760 36.712 1.00 10.35 103 MET A C 1
ATOM 805 O O . MET A 1 103 ? 4.724 31.134 36.166 1.00 10.96 103 MET A O 1
ATOM 810 N N . ILE A 1 104 ? 6.475 32.523 36.035 1.00 9.81 104 ILE A N 1
ATOM 811 C CA . ILE A 1 104 ? 6.364 32.684 34.588 1.00 11.79 104 ILE A CA 1
ATOM 812 C C . ILE A 1 104 ? 6.702 31.400 33.842 1.00 13.51 104 ILE A C 1
ATOM 813 O O . ILE A 1 104 ? 5.970 30.974 32.946 1.00 12.86 104 ILE A O 1
ATOM 818 N N . GLU A 1 105 ? 7.807 30.771 34.214 1.00 13.94 105 GLU A N 1
ATOM 819 C CA . GLU A 1 105 ? 8.199 29.545 33.539 1.00 14.92 105 GLU A CA 1
ATOM 820 C C . GLU A 1 105 ? 7.247 28.386 33.829 1.00 14.56 105 GLU A C 1
ATOM 821 O O . GLU A 1 105 ? 6.917 27.613 32.932 1.00 14.02 105 GLU A O 1
ATOM 827 N N . GLU A 1 106 ? 6.793 28.261 35.071 1.00 12.79 106 GLU A N 1
ATOM 828 C CA . GLU A 1 106 ? 5.876 27.172 35.414 1.00 12.19 106 GLU A CA 1
ATOM 829 C C . GLU A 1 106 ? 4.551 27.342 34.669 1.00 13.20 106 GLU A C 1
ATOM 830 O O . GLU A 1 106 ? 3.877 26.359 34.340 1.00 11.91 106 GLU A O 1
ATOM 836 N N . THR A 1 107 ? 4.163 28.590 34.421 1.00 9.77 107 THR A N 1
ATOM 837 C CA . THR A 1 107 ? 2.923 28.848 33.694 1.00 9.74 107 THR A CA 1
ATOM 838 C C . THR A 1 107 ? 3.140 28.445 32.245 1.00 10.69 107 THR A C 1
ATOM 839 O O . THR A 1 107 ? 2.281 27.808 31.635 1.00 10.02 107 THR A O 1
ATOM 843 N N . ALA A 1 108 ? 4.299 28.809 31.699 1.00 10.32 108 ALA A N 1
ATOM 844 C CA . ALA A 1 108 ? 4.624 28.450 30.321 1.00 11.79 108 ALA A CA 1
ATOM 845 C C . ALA A 1 108 ? 4.617 26.922 30.175 1.00 11.44 108 ALA A C 1
ATOM 846 O O . ALA A 1 108 ? 4.133 26.389 29.172 1.00 10.30 108 ALA A O 1
ATOM 848 N N . LYS A 1 109 ? 5.150 26.220 31.173 1.00 11.86 109 LYS A N 1
ATOM 849 C CA . LYS A 1 109 ? 5.180 24.757 31.139 1.00 14.04 109 LYS A CA 1
ATOM 850 C C . LYS A 1 109 ? 3.758 24.198 31.138 1.00 13.32 109 LYS A C 1
ATOM 851 O O . LYS A 1 109 ? 3.443 23.271 30.394 1.00 11.41 109 LYS A O 1
ATOM 857 N N . LYS A 1 110 ? 2.908 24.759 31.992 1.00 12.74 110 LYS A N 1
ATOM 858 C CA . LYS A 1 110 ? 1.522 24.317 32.107 1.00 12.90 110 LYS A CA 1
ATOM 859 C C . LYS A 1 110 ? 0.757 24.531 30.799 1.00 12.19 110 LYS A C 1
ATOM 860 O O . LYS A 1 110 ? 0.030 23.649 30.336 1.00 10.26 110 LYS A O 1
ATOM 866 N N . VAL A 1 111 ? 0.925 25.704 30.200 1.00 10.01 111 VAL A N 1
ATOM 867 C CA . VAL A 1 111 ? 0.240 26.009 28.952 1.00 9.79 111 VAL A CA 1
ATOM 868 C C . VAL A 1 111 ? 0.625 25.019 27.852 1.00 11.49 111 VAL A C 1
ATOM 869 O O . VAL A 1 111 ? -0.230 24.588 27.077 1.00 12.21 111 VAL A O 1
ATOM 873 N N . LYS A 1 112 ? 1.901 24.652 27.782 1.00 11.96 112 LYS A N 1
ATOM 874 C CA . LYS A 1 112 ? 2.335 23.694 26.770 1.00 15.13 112 LYS A CA 1
ATOM 875 C C . LYS A 1 112 ? 1.778 22.304 27.084 1.00 16.42 112 LYS A C 1
ATOM 876 O O . LYS A 1 112 ? 1.337 21.582 26.187 1.00 16.30 112 LYS A O 1
ATOM 882 N N . GLU A 1 113 ? 1.807 21.929 28.358 1.00 17.73 113 GLU A N 1
ATOM 883 C CA . GLU A 1 113 ? 1.295 20.628 28.772 1.00 19.63 113 GLU A CA 1
ATOM 884 C C . GLU A 1 113 ? -0.172 20.486 28.378 1.00 18.18 113 GLU A C 1
ATOM 885 O O . GLU A 1 113 ? -0.625 19.394 28.042 1.00 16.31 113 GLU A O 1
ATOM 891 N N . LEU A 1 114 ? -0.911 21.594 28.415 1.00 16.13 114 LEU A N 1
ATOM 892 C CA . LEU A 1 114 ? -2.329 21.579 28.067 1.00 14.52 114 LEU A CA 1
ATOM 893 C C . LEU A 1 114 ? -2.586 21.718 26.568 1.00 14.70 114 LEU A C 1
ATOM 894 O O . LEU A 1 114 ? -3.731 21.873 26.139 1.00 14.95 114 LEU A O 1
ATOM 899 N N . GLY A 1 115 ? -1.514 21.675 25.781 1.00 14.64 115 GLY A N 1
ATOM 900 C CA . GLY A 1 115 ? -1.629 21.750 24.332 1.00 14.86 115 GLY A CA 1
ATOM 901 C C . GLY A 1 115 ? -1.959 23.064 23.640 1.00 15.04 115 GLY A C 1
ATOM 902 O O . GLY A 1 115 ? -2.279 23.057 22.449 1.00 14.06 115 GLY A O 1
ATOM 903 N N . PHE A 1 116 ? -1.875 24.188 24.345 1.00 13.65 116 PHE A N 1
ATOM 904 C CA . PHE A 1 116 ? -2.187 25.481 23.721 1.00 12.74 116 PHE A CA 1
ATOM 905 C C . PHE A 1 116 ? -1.030 25.990 22.878 1.00 12.80 116 PHE A C 1
ATOM 906 O O . PHE A 1 116 ? 0.130 25.838 23.258 1.00 13.40 116 PHE A O 1
ATOM 914 N N . LYS A 1 117 ? -1.354 26.608 21.746 1.00 9.80 117 LYS A N 1
ATOM 915 C CA . LYS A 1 117 ? -0.347 27.153 20.842 1.00 11.78 117 LYS A CA 1
ATOM 916 C C . LYS A 1 117 ? -0.378 28.680 20.797 1.00 10.70 117 LYS A C 1
ATOM 917 O O . LYS A 1 117 ? 0.609 29.316 20.424 1.00 11.78 117 LYS A O 1
ATOM 923 N N . LYS A 1 118 ? -1.518 29.257 21.167 1.00 12.31 118 LYS A N 1
ATOM 924 C CA . LYS A 1 118 ? -1.690 30.708 21.198 1.00 12.41 118 LYS A CA 1
ATOM 925 C C . LYS A 1 118 ? -2.437 31.074 22.475 1.00 13.48 118 LYS A C 1
ATOM 926 O O . LYS A 1 118 ? -3.479 30.492 22.792 1.00 14.79 118 LYS A O 1
ATOM 932 N N . ALA A 1 119 ? -1.895 32.034 23.213 1.00 12.50 119 ALA A N 1
ATOM 933 C CA . ALA A 1 119 ? -2.495 32.451 24.474 1.00 11.75 119 ALA A CA 1
ATOM 934 C C . ALA A 1 119 ? -2.729 33.956 24.528 1.00 11.99 119 ALA A C 1
ATOM 935 O O . ALA A 1 119 ? -1.838 34.737 24.197 1.00 14.69 119 ALA A O 1
ATOM 937 N N . GLY A 1 120 ? -3.925 34.355 24.950 1.00 12.69 120 GLY A N 1
ATOM 938 C CA . GLY A 1 120 ? -4.238 35.771 25.061 1.00 11.85 120 GLY A CA 1
ATOM 939 C C . GLY A 1 120 ? -3.854 36.227 26.458 1.00 12.62 120 GLY A C 1
ATOM 940 O O . GLY A 1 120 ? -4.334 35.674 27.440 1.00 13.23 120 GLY A O 1
ATOM 941 N N . LEU A 1 121 ? -3.002 37.240 26.552 1.00 10.55 121 LEU A N 1
ATOM 942 C CA . LEU A 1 121 ? -2.537 37.722 27.849 1.00 8.80 121 LEU A CA 1
ATOM 943 C C . LEU A 1 121 ? -3.197 39.010 28.321 1.00 9.30 121 LEU A C 1
ATOM 944 O O . LEU A 1 121 ? -3.216 40.008 27.601 1.00 8.43 121 LEU A O 1
ATOM 949 N N . LEU A 1 122 ? -3.746 38.965 29.533 1.00 9.61 122 LEU A N 1
ATOM 950 C CA . LEU A 1 122 ? -4.366 40.129 30.164 1.00 10.10 122 LEU A CA 1
ATOM 951 C C . LEU A 1 122 ? -3.457 40.484 31.344 1.00 10.49 122 LEU A C 1
ATOM 952 O O . LEU A 1 122 ? -3.427 39.779 32.353 1.00 10.78 122 LEU A O 1
ATOM 957 N N . ALA A 1 123 ? -2.697 41.566 31.213 1.00 10.95 123 ALA A N 1
ATOM 958 C CA . ALA A 1 123 ? -1.778 41.973 32.273 1.00 11.90 123 ALA A CA 1
ATOM 959 C C . ALA A 1 123 ? -1.462 43.459 32.171 1.00 13.46 123 ALA A C 1
ATOM 960 O O . ALA A 1 123 ? -1.965 44.145 31.285 1.00 12.76 123 ALA A O 1
ATOM 962 N N . THR A 1 124 ? -0.625 43.954 33.077 1.00 13.75 124 THR A N 1
ATOM 963 C CA . THR A 1 124 ? -0.252 45.362 33.056 1.00 14.40 124 THR A CA 1
ATOM 964 C C . THR A 1 124 ? 0.664 45.658 31.876 1.00 15.35 124 THR A C 1
ATOM 965 O O . THR A 1 124 ? 1.328 44.768 31.339 1.00 12.37 124 THR A O 1
ATOM 969 N N . THR A 1 125 ? 0.711 46.924 31.486 1.00 15.41 125 THR A N 1
ATOM 970 C CA . THR A 1 125 ? 1.555 47.330 30.378 1.00 15.41 125 THR A CA 1
ATOM 971 C C . THR A 1 125 ? 3.010 47.068 30.741 1.00 15.84 125 THR A C 1
ATOM 972 O O . THR A 1 125 ? 3.810 46.678 29.892 1.00 16.61 125 THR A O 1
ATOM 976 N N . GLY A 1 126 ? 3.345 47.274 32.010 1.00 15.82 126 GLY A N 1
ATOM 977 C CA . GLY A 1 126 ? 4.703 47.038 32.461 1.00 16.29 126 GLY A CA 1
ATOM 978 C C . GLY A 1 126 ? 5.091 45.586 32.255 1.00 13.84 126 GLY A C 1
ATOM 979 O O . GLY A 1 126 ? 6.190 45.281 31.791 1.00 14.10 126 GLY A O 1
ATOM 980 N N . THR A 1 127 ? 4.181 44.684 32.602 1.00 13.34 127 THR A N 1
ATOM 981 C CA . THR A 1 127 ? 4.428 43.255 32.440 1.00 13.23 127 THR A CA 1
ATOM 982 C C . THR A 1 127 ? 4.693 42.935 30.969 1.00 11.33 127 THR A C 1
ATOM 983 O O . THR A 1 127 ? 5.641 42.225 30.637 1.00 12.61 127 THR A O 1
ATOM 987 N N . ILE A 1 128 ? 3.856 43.467 30.087 1.00 11.41 128 ILE A N 1
ATOM 988 C CA . ILE A 1 128 ? 4.021 43.226 28.662 1.00 13.67 128 ILE A CA 1
ATOM 989 C C . ILE A 1 128 ? 5.361 43.774 28.172 1.00 15.17 128 ILE A C 1
ATOM 990 O O . ILE A 1 128 ? 6.095 43.084 27.463 1.00 14.22 128 ILE A O 1
ATOM 995 N N . VAL A 1 129 ? 5.689 45.006 28.562 1.00 15.34 129 VAL A N 1
ATOM 996 C CA . VAL A 1 129 ? 6.952 45.612 28.147 1.00 16.95 129 VAL A CA 1
ATOM 997 C C . VAL A 1 129 ? 8.166 44.812 28.614 1.00 17.06 129 VAL A C 1
ATOM 998 O O . VAL A 1 129 ? 9.151 44.685 27.879 1.00 16.46 129 VAL A O 1
ATOM 1002 N N . SER A 1 130 ? 8.097 44.265 29.826 1.00 16.34 130 SER A N 1
ATOM 1003 C CA . SER A 1 130 ? 9.206 43.483 30.367 1.00 16.06 130 SER A CA 1
ATOM 1004 C C . SER A 1 130 ? 9.461 42.248 29.503 1.00 16.12 130 SER A C 1
ATOM 1005 O O . SER A 1 130 ? 10.575 41.725 29.472 1.00 15.73 130 SER A O 1
ATOM 1008 N N . GLY A 1 131 ? 8.418 41.785 28.814 1.00 15.27 131 GLY A N 1
ATOM 1009 C CA . GLY A 1 131 ? 8.537 40.627 27.942 1.00 13.94 131 GLY A CA 1
ATOM 1010 C C . GLY A 1 131 ? 8.724 39.273 28.609 1.00 13.54 131 GLY A C 1
ATOM 1011 O O . GLY A 1 131 ? 9.024 38.292 27.925 1.00 12.45 131 GLY A O 1
ATOM 1012 N N . VAL A 1 132 ? 8.540 39.195 29.925 1.00 12.59 132 VAL A N 1
ATOM 1013 C CA . VAL A 1 132 ? 8.723 37.921 30.622 1.00 13.34 132 VAL A CA 1
ATOM 1014 C C . VAL A 1 132 ? 7.840 36.789 30.092 1.00 13.50 132 VAL A C 1
ATOM 1015 O O . VAL A 1 132 ? 8.322 35.672 29.891 1.00 11.91 132 VAL A O 1
ATOM 1019 N N . TYR A 1 133 ? 6.560 37.059 29.855 1.00 12.36 133 TYR A N 1
ATOM 1020 C CA . TYR A 1 133 ? 5.689 36.011 29.328 1.00 13.08 133 TYR A CA 1
ATOM 1021 C C . TYR A 1 133 ? 6.076 35.641 27.904 1.00 14.03 133 TYR A C 1
ATOM 1022 O O . TYR A 1 133 ? 6.098 34.464 27.551 1.00 15.89 133 TYR A O 1
ATOM 1031 N N . GLU A 1 134 ? 6.380 36.643 27.085 1.00 11.23 134 GLU A N 1
ATOM 1032 C CA . GLU A 1 134 ? 6.776 36.385 25.707 1.00 13.60 134 GLU A CA 1
ATOM 1033 C C . GLU A 1 134 ? 8.041 35.532 25.635 1.00 13.80 134 GLU A C 1
ATOM 1034 O O . GLU A 1 134 ? 8.126 34.588 24.843 1.00 12.24 134 GLU A O 1
ATOM 1040 N N . LYS A 1 135 ? 9.025 35.874 26.461 1.00 12.71 135 LYS A N 1
ATOM 1041 C CA . LYS A 1 135 ? 10.293 35.152 26.491 1.00 15.99 135 LYS A CA 1
ATOM 1042 C C . LYS A 1 135 ? 10.116 33.687 26.872 1.00 14.68 135 LYS A C 1
ATOM 1043 O O . LYS A 1 135 ? 10.614 32.793 26.184 1.00 16.66 135 LYS A O 1
ATOM 1049 N N . GLU A 1 136 ? 9.407 33.442 27.968 1.00 15.40 136 GLU A N 1
ATOM 1050 C CA . GLU A 1 136 ? 9.191 32.077 28.436 1.00 15.57 136 GLU A CA 1
ATOM 1051 C C . GLU A 1 136 ? 8.254 31.257 27.552 1.00 15.47 136 GLU A C 1
ATOM 1052 O O . GLU A 1 136 ? 8.545 30.097 27.246 1.00 14.86 136 GLU A O 1
ATOM 1058 N N . PHE A 1 137 ? 7.129 31.844 27.153 1.00 12.09 137 PHE A N 1
ATOM 1059 C CA . PHE A 1 137 ? 6.180 31.131 26.307 1.00 12.68 137 PHE A CA 1
ATOM 1060 C C . PHE A 1 137 ? 6.833 30.716 24.992 1.00 13.86 137 PHE A C 1
ATOM 1061 O O . PHE A 1 137 ? 6.629 29.597 24.519 1.00 13.93 137 PHE A O 1
ATOM 1069 N N . SER A 1 138 ? 7.635 31.605 24.411 1.00 14.56 138 SER A N 1
ATOM 1070 C CA . SER A 1 138 ? 8.320 31.288 23.160 1.00 15.69 138 SER A CA 1
ATOM 1071 C C . SER A 1 138 ? 9.244 30.080 23.315 1.00 15.47 138 SER A C 1
ATOM 1072 O O . SER A 1 138 ? 9.368 29.265 22.397 1.00 15.12 138 SER A O 1
ATOM 1075 N N . LYS A 1 139 ? 9.899 29.971 24.467 1.00 13.58 139 LYS A N 1
ATOM 1076 C CA . LYS A 1 139 ? 10.793 28.844 24.733 1.00 16.76 139 LYS A CA 1
ATOM 1077 C C . LYS A 1 139 ? 10.029 27.535 24.599 1.00 17.94 139 LYS A C 1
ATOM 1078 O O . LYS A 1 139 ? 10.562 26.544 24.098 1.00 17.22 139 LYS A O 1
ATOM 1084 N N . TYR A 1 140 ? 8.784 27.534 25.075 1.00 17.24 140 TYR A N 1
ATOM 1085 C CA . TYR A 1 140 ? 7.946 26.339 25.020 1.00 18.13 140 TYR A CA 1
ATOM 1086 C C . TYR A 1 140 ? 7.048 26.282 23.793 1.00 17.57 140 TYR A C 1
ATOM 1087 O O . TYR A 1 140 ? 6.073 25.525 23.758 1.00 19.41 140 TYR A O 1
ATOM 1096 N N . GLY A 1 141 ? 7.377 27.093 22.793 1.00 17.49 141 GLY A N 1
ATOM 1097 C CA . GLY A 1 141 ? 6.622 27.100 21.553 1.00 16.91 141 GLY A CA 1
ATOM 1098 C C . GLY A 1 141 ? 5.208 27.645 21.569 1.00 16.72 141 GLY A C 1
ATOM 1099 O O . GLY A 1 141 ? 4.402 27.274 20.715 1.00 17.38 141 GLY A O 1
ATOM 1100 N N . VAL A 1 142 ? 4.897 28.523 22.518 1.00 13.58 142 VAL A N 1
ATOM 1101 C CA . VAL A 1 142 ? 3.558 29.102 22.589 1.00 11.26 142 VAL A CA 1
ATOM 1102 C C . VAL A 1 142 ? 3.595 30.577 22.202 1.00 11.87 142 VAL A C 1
ATOM 1103 O O . VAL A 1 142 ? 4.448 31.338 22.665 1.00 11.91 142 VAL A O 1
ATOM 1107 N N . GLU A 1 143 ? 2.661 30.965 21.340 1.00 10.05 143 GLU A N 1
ATOM 1108 C CA . GLU A 1 143 ? 2.566 32.329 20.840 1.00 12.21 143 GLU A CA 1
ATOM 1109 C C . GLU A 1 143 ? 1.675 33.194 21.730 1.00 12.16 143 GLU A C 1
ATOM 1110 O O . GLU A 1 143 ? 0.552 32.810 22.055 1.00 13.36 143 GLU A O 1
ATOM 1116 N N . ILE A 1 144 ? 2.194 34.354 22.130 1.00 11.06 144 ILE A N 1
ATOM 1117 C CA . ILE A 1 144 ? 1.457 35.288 22.977 1.00 11.25 144 ILE A CA 1
ATOM 1118 C C . ILE A 1 144 ? 0.720 36.324 22.132 1.00 13.19 144 ILE A C 1
ATOM 1119 O O . ILE A 1 144 ? 1.248 36.831 21.140 1.00 9.53 144 ILE A O 1
ATOM 1124 N N . MET A 1 145 ? -0.498 36.630 22.557 1.00 14.00 145 MET A N 1
ATOM 1125 C CA . MET A 1 145 ? -1.367 37.595 21.904 1.00 16.72 145 MET A CA 1
ATOM 1126 C C . MET A 1 145 ? -1.808 38.605 22.968 1.00 16.70 145 MET A C 1
ATOM 1127 O O . MET A 1 145 ? -2.326 38.208 24.012 1.00 15.76 145 MET A O 1
ATOM 1132 N N . THR A 1 146 ? -1.587 39.897 22.720 1.00 15.11 146 THR A N 1
ATOM 1133 C CA . THR A 1 146 ? -1.999 40.937 23.665 1.00 13.16 146 THR A CA 1
ATOM 1134 C C . THR A 1 146 ? -2.955 41.917 22.984 1.00 14.60 146 THR A C 1
ATOM 1135 O O . THR A 1 146 ? -3.053 41.955 21.752 1.00 13.50 146 THR A O 1
ATOM 1139 N N . PRO A 1 147 ? -3.684 42.718 23.776 1.00 13.53 147 PRO A N 1
ATOM 1140 C CA . PRO A 1 147 ? -4.621 43.689 23.199 1.00 14.71 147 PRO A CA 1
ATOM 1141 C C . PRO A 1 147 ? -3.892 44.797 22.441 1.00 14.39 147 PRO A C 1
ATOM 1142 O O . PRO A 1 147 ? -2.678 44.943 22.551 1.00 13.91 147 PRO A O 1
ATOM 1146 N N . THR A 1 148 ? -4.645 45.573 21.672 1.00 16.78 148 THR A N 1
ATOM 1147 C CA . THR A 1 148 ? -4.082 46.699 20.934 1.00 17.58 148 THR A CA 1
ATOM 1148 C C . THR A 1 148 ? -3.729 47.756 21.980 1.00 17.58 148 THR A C 1
ATOM 1149 O O . THR A 1 148 ? -4.087 47.610 23.150 1.00 16.85 148 THR A O 1
ATOM 1153 N N . GLU A 1 149 ? -3.039 48.820 21.578 1.00 19.25 149 GLU A N 1
ATOM 1154 C CA . GLU A 1 149 ? -2.678 49.868 22.537 1.00 22.01 149 GLU A CA 1
ATOM 1155 C C . GLU A 1 149 ? -3.905 50.457 23.232 1.00 22.21 149 GLU A C 1
ATOM 1156 O O . GLU A 1 149 ? -3.895 50.675 24.445 1.00 21.76 149 GLU A O 1
ATOM 1162 N N . ASP A 1 150 ? -4.955 50.723 22.461 1.00 22.27 150 ASP A N 1
ATOM 1163 C CA . ASP A 1 150 ? -6.180 51.289 23.017 1.00 22.23 150 ASP A CA 1
ATOM 1164 C C . ASP A 1 150 ? -6.895 50.299 23.935 1.00 22.53 150 ASP A C 1
ATOM 1165 O O . ASP A 1 150 ? -7.385 50.675 25.003 1.00 22.11 150 ASP A O 1
ATOM 1170 N N . GLU A 1 151 ? -6.959 49.037 23.522 1.00 20.20 151 GLU A N 1
ATOM 1171 C CA . GLU A 1 151 ? -7.611 48.018 24.339 1.00 19.37 151 GLU A CA 1
ATOM 1172 C C . GLU A 1 151 ? -6.797 47.787 25.611 1.00 18.69 151 GLU A C 1
ATOM 1173 O O . GLU A 1 151 ? -7.354 47.481 26.668 1.00 17.97 151 GLU A O 1
ATOM 1179 N N . GLN A 1 152 ? -5.478 47.932 25.505 1.00 16.53 152 GLN A N 1
ATOM 1180 C CA . GLN A 1 152 ? -4.601 47.751 26.659 1.00 16.02 152 GLN A CA 1
ATOM 1181 C C . GLN A 1 152 ? -4.894 48.840 27.688 1.00 16.37 152 GLN A C 1
ATOM 1182 O O . GLN A 1 152 ? -4.775 48.619 28.887 1.00 14.30 152 GLN A O 1
ATOM 1188 N N . LYS A 1 153 ? -5.279 50.021 27.216 1.00 15.76 153 LYS A N 1
ATOM 1189 C CA . LYS A 1 153 ? -5.610 51.103 28.138 1.00 17.30 153 LYS A CA 1
ATOM 1190 C C . LYS A 1 153 ? -6.872 50.705 28.896 1.00 16.62 153 LYS A C 1
ATOM 1191 O O . LYS A 1 153 ? -7.007 51.004 30.082 1.00 18.12 153 LYS A O 1
ATOM 1197 N N . ASP A 1 154 ? -7.786 50.017 28.214 1.00 15.04 154 ASP A N 1
ATOM 1198 C CA . ASP A 1 154 ? -9.018 49.551 28.847 1.00 14.96 154 ASP A CA 1
ATOM 1199 C C . ASP A 1 154 ? -8.671 48.534 29.930 1.00 13.26 154 ASP A C 1
ATOM 1200 O O . ASP A 1 154 ? -9.259 48.537 31.007 1.00 12.52 154 ASP A O 1
ATOM 1205 N N . VAL A 1 155 ? -7.727 47.647 29.629 1.00 12.30 155 VAL A N 1
ATOM 1206 C CA . VAL A 1 155 ? -7.304 46.636 30.596 1.00 10.76 155 VAL A CA 1
ATOM 1207 C C . VAL A 1 155 ? -6.728 47.310 31.840 1.00 10.57 155 VAL A C 1
ATOM 1208 O O . VAL A 1 155 ? -7.092 46.966 32.963 1.00 10.65 155 VAL A O 1
ATOM 1212 N N . MET A 1 156 ? -5.835 48.275 31.634 1.00 9.67 156 MET A N 1
ATOM 1213 C CA . MET A 1 156 ? -5.227 49.000 32.746 1.00 12.86 156 MET A CA 1
ATOM 1214 C C . MET A 1 156 ? -6.303 49.717 33.565 1.00 12.41 156 MET A C 1
ATOM 1215 O O . MET A 1 156 ? -6.235 49.764 34.790 1.00 12.76 156 MET A O 1
ATOM 1220 N N . ARG A 1 157 ? -7.297 50.270 32.879 1.00 14.25 157 ARG A N 1
ATOM 1221 C CA . ARG A 1 157 ? -8.394 50.960 33.553 1.00 15.75 157 ARG A CA 1
ATOM 1222 C C . ARG A 1 157 ? -9.205 49.948 34.363 1.00 14.23 157 ARG A C 1
ATOM 1223 O O . ARG A 1 157 ? -9.550 50.196 35.517 1.00 14.48 157 ARG A O 1
ATOM 1231 N N . GLY A 1 158 ? -9.501 48.803 33.758 1.00 15.04 158 GLY A N 1
ATOM 1232 C CA . GLY A 1 158 ? -10.271 47.782 34.450 1.00 14.89 158 GLY A CA 1
ATOM 1233 C C . GLY A 1 158 ? -9.580 47.266 35.701 1.00 15.24 158 GLY A C 1
ATOM 1234 O O . GLY A 1 158 ? -10.226 47.013 36.722 1.00 15.20 158 GLY A O 1
ATOM 1235 N N . ILE A 1 159 ? -8.263 47.109 35.627 1.00 15.16 159 ILE A N 1
ATOM 1236 C CA . ILE A 1 159 ? -7.486 46.622 36.765 1.00 15.71 159 ILE A CA 1
ATOM 1237 C C . ILE A 1 159 ? -7.344 47.666 37.870 1.00 16.40 159 ILE A C 1
ATOM 1238 O O . ILE A 1 159 ? -7.615 47.384 39.039 1.00 16.80 159 ILE A O 1
ATOM 1243 N N . TYR A 1 160 ? -6.923 48.869 37.493 1.00 16.46 160 TYR A N 1
ATOM 1244 C CA . TYR A 1 160 ? -6.701 49.931 38.468 1.00 17.65 160 TYR A CA 1
ATOM 1245 C C . TYR A 1 160 ? -7.897 50.800 38.843 1.00 18.09 160 TYR A C 1
ATOM 1246 O O . TYR A 1 160 ? -8.283 50.845 40.011 1.00 19.00 160 TYR A O 1
ATOM 1255 N N . GLU A 1 161 ? -8.485 51.493 37.874 1.00 16.71 161 GLU A N 1
ATOM 1256 C CA . GLU A 1 161 ? -9.632 52.344 38.183 1.00 16.31 161 GLU A CA 1
ATOM 1257 C C . GLU A 1 161 ? -10.851 51.485 38.494 1.00 15.91 161 GLU A C 1
ATOM 1258 O O . GLU A 1 161 ? -11.829 51.962 39.069 1.00 14.13 161 GLU A O 1
ATOM 1264 N N . GLY A 1 162 ? -10.780 50.206 38.132 1.00 14.65 162 GLY A N 1
ATOM 1265 C CA . GLY A 1 162 ? -11.889 49.306 38.390 1.00 14.00 162 GLY A CA 1
ATOM 1266 C C . GLY A 1 162 ? -11.737 48.459 39.645 1.00 16.33 162 GLY A C 1
ATOM 1267 O O . GLY A 1 162 ? -12.046 48.903 40.755 1.00 14.48 162 GLY A O 1
ATOM 1268 N N . VAL A 1 163 ? -11.251 47.233 39.467 1.00 15.60 163 VAL A N 1
ATOM 1269 C CA . VAL A 1 163 ? -11.076 46.297 40.575 1.00 17.85 163 VAL A CA 1
ATOM 1270 C C . VAL A 1 163 ? -10.327 46.850 41.786 1.00 19.43 163 VAL A C 1
ATOM 1271 O O . VAL A 1 163 ? -10.818 46.754 42.910 1.00 19.53 163 VAL A O 1
ATOM 1275 N N . LYS A 1 164 ? -9.149 47.426 41.568 1.00 21.90 164 LYS A N 1
ATOM 1276 C CA . LYS A 1 164 ? -8.369 47.968 42.677 1.00 25.08 164 LYS A CA 1
ATOM 1277 C C . LYS A 1 164 ? -9.048 49.134 43.390 1.00 25.83 164 LYS A C 1
ATOM 1278 O O . LYS A 1 164 ? -8.705 49.457 44.527 1.00 26.53 164 LYS A O 1
ATOM 1284 N N . ALA A 1 165 ? -10.010 49.764 42.727 1.00 25.46 165 ALA A N 1
ATOM 1285 C CA . ALA A 1 165 ? -10.722 50.887 43.327 1.00 25.20 165 ALA A CA 1
ATOM 1286 C C . ALA A 1 165 ? -11.994 50.398 44.006 1.00 24.86 165 ALA A C 1
ATOM 1287 O O . ALA A 1 165 ? -12.712 51.173 44.640 1.00 26.20 165 ALA A O 1
ATOM 1289 N N . GLY A 1 166 ? -12.269 49.104 43.876 1.00 23.54 166 GLY A N 1
ATOM 1290 C CA . GLY A 1 166 ? -13.458 48.544 44.487 1.00 21.96 166 GLY A CA 1
ATOM 1291 C C . GLY A 1 166 ? -14.677 48.578 43.585 1.00 20.83 166 GLY A C 1
ATOM 1292 O O . GLY A 1 166 ? -15.784 48.263 44.018 1.00 21.43 166 GLY A O 1
ATOM 1293 N N . ASN A 1 167 ? -14.484 48.970 42.330 1.00 18.02 167 ASN A N 1
ATOM 1294 C CA . ASN A 1 167 ? -15.587 49.020 41.378 1.00 16.81 167 ASN A CA 1
ATOM 1295 C C . ASN A 1 167 ? -15.506 47.790 40.484 1.00 15.30 167 ASN A C 1
ATOM 1296 O O . ASN A 1 167 ? -14.868 47.820 39.431 1.00 12.69 167 ASN A O 1
ATOM 1301 N N . LEU A 1 168 ? -16.164 46.713 40.899 1.00 15.32 168 LEU A N 1
ATOM 1302 C CA . LEU A 1 168 ? -16.141 45.470 40.139 1.00 16.69 168 LEU A CA 1
ATOM 1303 C C . LEU A 1 168 ? -16.951 45.524 38.848 1.00 14.96 168 LEU A C 1
ATOM 1304 O O . LEU A 1 168 ? -16.656 44.794 37.903 1.00 14.82 168 LEU A O 1
ATOM 1309 N N . LYS A 1 169 ? -17.977 46.368 38.800 1.00 14.88 169 LYS A N 1
ATOM 1310 C CA . LYS A 1 169 ? -18.779 46.470 37.584 1.00 14.35 169 LYS A CA 1
ATOM 1311 C C . LYS A 1 169 ? -17.941 47.061 36.451 1.00 13.14 169 LYS A C 1
ATOM 1312 O O . LYS A 1 169 ? -17.992 46.577 35.320 1.00 12.87 169 LYS A O 1
ATOM 1318 N N . LEU A 1 170 ? -17.171 48.102 36.754 1.00 12.06 170 LEU A N 1
ATOM 1319 C CA . LEU A 1 170 ? -16.306 48.718 35.748 1.00 12.08 170 LEU A CA 1
ATOM 1320 C C . LEU A 1 170 ? -15.211 47.715 35.387 1.00 12.30 170 LEU A C 1
ATOM 1321 O O . LEU A 1 170 ? -14.924 47.481 34.214 1.00 11.23 170 LEU A O 1
ATOM 1326 N N . GLY A 1 171 ? -14.606 47.125 36.410 1.00 11.29 171 GLY A N 1
ATOM 1327 C CA . GLY A 1 171 ? -13.554 46.149 36.184 1.00 12.32 171 GLY A CA 1
ATOM 1328 C C . GLY A 1 171 ? -13.991 45.004 35.287 1.00 12.82 171 GLY A C 1
ATOM 1329 O O . GLY A 1 171 ? -13.290 44.660 34.336 1.00 12.95 171 GLY A O 1
ATOM 1330 N N . ARG A 1 172 ? -15.149 44.415 35.576 1.00 13.60 172 ARG A N 1
ATOM 1331 C CA . ARG A 1 172 ? -15.651 43.293 34.783 1.00 14.95 172 ARG A CA 1
ATOM 1332 C C . ARG A 1 172 ? -16.023 43.703 33.359 1.00 15.78 172 ARG A C 1
ATOM 1333 O O . ARG A 1 172 ? -15.725 42.993 32.391 1.00 13.26 172 ARG A O 1
ATOM 1341 N N . GLU A 1 173 ? -16.677 44.851 33.233 1.00 15.45 173 GLU A N 1
ATOM 1342 C CA . GLU A 1 173 ? -17.100 45.343 31.931 1.00 15.78 173 GLU A CA 1
ATOM 1343 C C . GLU A 1 173 ? -15.925 45.476 30.965 1.00 15.58 173 GLU A C 1
ATOM 1344 O O . GLU A 1 173 ? -15.987 45.003 29.830 1.00 16.61 173 GLU A O 1
ATOM 1350 N N . LEU A 1 174 ? -14.850 46.108 31.420 1.00 13.69 174 LEU A N 1
ATOM 1351 C CA . LEU A 1 174 ? -13.672 46.309 30.582 1.00 13.86 174 LEU A CA 1
ATOM 1352 C C . LEU A 1 174 ? -12.852 45.036 30.349 1.00 13.64 174 LEU A C 1
ATOM 1353 O O . LEU A 1 174 ? -12.400 44.779 29.236 1.00 13.44 174 LEU A O 1
ATOM 1358 N N . LEU A 1 175 ? -12.661 44.242 31.395 1.00 12.52 175 LEU A N 1
ATOM 1359 C CA . LEU A 1 175 ? -11.869 43.023 31.265 1.00 13.65 175 LEU A CA 1
ATOM 1360 C C . LEU A 1 175 ? -12.571 41.902 30.500 1.00 14.90 175 LEU A C 1
ATOM 1361 O O . LEU A 1 175 ? -11.935 41.188 29.721 1.00 14.86 175 LEU A O 1
ATOM 1366 N N . LEU A 1 176 ? -13.874 41.741 30.708 1.00 16.01 176 LEU A N 1
ATOM 1367 C CA . LEU A 1 176 ? -14.614 40.708 29.994 1.00 17.01 176 LEU A CA 1
ATOM 1368 C C . LEU A 1 176 ? -14.658 41.042 28.501 1.00 17.76 176 LEU A C 1
ATOM 1369 O O . LEU A 1 176 ? -14.498 40.168 27.651 1.00 17.86 176 LEU A O 1
ATOM 1374 N N . LYS A 1 177 ? -14.866 42.317 28.191 1.00 17.88 177 LYS A N 1
ATOM 1375 C CA . LYS A 1 177 ? -14.932 42.767 26.808 1.00 17.95 177 LYS A CA 1
ATOM 1376 C C . LYS A 1 177 ? -13.615 42.489 26.085 1.00 16.08 177 LYS A C 1
ATOM 1377 O O . LYS A 1 177 ? -13.608 42.042 24.939 1.00 15.73 177 LYS A O 1
ATOM 1383 N N . THR A 1 178 ? -12.502 42.738 26.763 1.00 14.02 178 THR A N 1
ATOM 1384 C CA . THR A 1 178 ? -11.194 42.519 26.160 1.00 14.05 178 THR A CA 1
ATOM 1385 C C . THR A 1 178 ? -10.904 41.028 26.036 1.00 13.27 178 THR A C 1
ATOM 1386 O O . THR A 1 178 ? -10.320 40.581 25.046 1.00 13.33 178 THR A O 1
ATOM 1390 N N . ALA A 1 179 ? -11.316 40.257 27.037 1.00 13.29 179 ALA A N 1
ATOM 1391 C CA . ALA A 1 179 ? -11.105 38.816 27.009 1.00 14.42 179 ALA A CA 1
ATOM 1392 C C . ALA A 1 179 ? -11.829 38.215 25.808 1.00 15.20 179 ALA A C 1
ATOM 1393 O O . ALA A 1 179 ? -11.285 37.357 25.113 1.00 13.58 179 ALA A O 1
ATOM 1395 N N . LYS A 1 180 ? -13.054 38.669 25.557 1.00 15.56 180 LYS A N 1
ATOM 1396 C CA . LYS A 1 180 ? -13.823 38.144 24.431 1.00 17.11 180 LYS A CA 1
ATOM 1397 C C . LYS A 1 180 ? -13.207 38.530 23.094 1.00 17.34 180 LYS A C 1
ATOM 1398 O O . LYS A 1 180 ? -13.250 37.760 22.135 1.00 16.93 180 LYS A O 1
ATOM 1404 N N . ILE A 1 181 ? -12.626 39.722 23.031 1.00 16.83 181 ILE A N 1
ATOM 1405 C CA . ILE A 1 181 ? -11.972 40.163 21.811 1.00 17.15 181 ILE A CA 1
ATOM 1406 C C . ILE A 1 181 ? -10.800 39.219 21.517 1.00 17.86 181 ILE A C 1
ATOM 1407 O O . ILE A 1 181 ? -10.626 38.760 20.387 1.00 16.84 181 ILE A O 1
ATOM 1412 N N . LEU A 1 182 ? -10.004 38.911 22.537 1.00 15.81 182 LEU A N 1
ATOM 1413 C CA . LEU A 1 182 ? -8.871 38.012 22.336 1.00 14.82 182 LEU A CA 1
ATOM 1414 C C . LEU A 1 182 ? -9.373 36.624 21.922 1.00 15.01 182 LEU A C 1
ATOM 1415 O O . LEU A 1 182 ? -8.751 35.952 21.099 1.00 15.47 182 LEU A O 1
ATOM 1420 N N . GLU A 1 183 ? -10.498 36.194 22.484 1.00 14.41 183 GLU A N 1
ATOM 1421 C CA . GLU A 1 183 ? -11.054 34.897 22.112 1.00 16.65 183 GLU A CA 1
ATOM 1422 C C . GLU A 1 183 ? -11.406 34.928 20.628 1.00 19.52 183 GLU A C 1
ATOM 1423 O O . GLU A 1 183 ? -11.119 33.987 19.891 1.00 19.82 183 GLU A O 1
ATOM 1429 N N . GLU A 1 184 ? -12.026 36.024 20.199 1.00 20.39 184 GLU A N 1
ATOM 1430 C CA . GLU A 1 184 ? -12.424 36.195 18.804 1.00 23.33 184 GLU A CA 1
ATOM 1431 C C . GLU A 1 184 ? -11.225 36.197 17.858 1.00 21.85 184 GLU A C 1
ATOM 1432 O O . GLU A 1 184 ? -11.346 35.821 16.692 1.00 21.57 184 GLU A O 1
ATOM 1438 N N . ARG A 1 185 ? -10.067 36.617 18.357 1.00 20.12 185 ARG A N 1
ATOM 1439 C CA . ARG A 1 185 ? -8.869 36.654 17.530 1.00 18.38 185 ARG A CA 1
ATOM 1440 C C . ARG A 1 185 ? -8.086 35.346 17.529 1.00 18.35 185 ARG A C 1
ATOM 1441 O O . ARG A 1 185 ? -6.993 35.272 16.966 1.00 18.21 185 ARG A O 1
ATOM 1449 N N . GLY A 1 186 ? -8.640 34.319 18.164 1.00 18.74 186 GLY A N 1
ATOM 1450 C CA . GLY A 1 186 ? -7.974 33.026 18.167 1.00 18.65 186 GLY A CA 1
ATOM 1451 C C . GLY A 1 186 ? -7.274 32.555 19.427 1.00 18.52 186 GLY A C 1
ATOM 1452 O O . GLY A 1 186 ? -6.663 31.485 19.418 1.00 17.43 186 GLY A O 1
ATOM 1453 N N . ALA A 1 187 ? -7.341 33.322 20.510 1.00 16.01 187 ALA A N 1
ATOM 1454 C CA . ALA A 1 187 ? -6.682 32.892 21.740 1.00 15.77 187 ALA A CA 1
ATOM 1455 C C . ALA A 1 187 ? -7.289 31.572 22.203 1.00 14.33 187 ALA A C 1
ATOM 1456 O O . ALA A 1 187 ? -8.499 31.468 22.380 1.00 15.32 187 ALA A O 1
ATOM 1458 N N . GLU A 1 188 ? -6.440 30.566 22.395 1.00 14.75 188 GLU A N 1
ATOM 1459 C CA . GLU A 1 188 ? -6.885 29.246 22.837 1.00 15.06 188 GLU A CA 1
ATOM 1460 C C . GLU A 1 188 ? -7.087 29.190 24.341 1.00 14.97 188 GLU A C 1
ATOM 1461 O O . GLU A 1 188 ? -7.745 28.285 24.856 1.00 13.95 188 GLU A O 1
ATOM 1467 N N . CYS A 1 189 ? -6.496 30.153 25.045 1.00 12.23 189 CYS A N 1
ATOM 1468 C CA . CYS A 1 189 ? -6.636 30.251 26.490 1.00 10.82 189 CYS A CA 1
ATOM 1469 C C . CYS A 1 189 ? -6.401 31.707 26.860 1.00 9.96 189 CYS A C 1
ATOM 1470 O O . CYS A 1 189 ? -5.819 32.462 26.084 1.00 12.19 189 CYS A O 1
ATOM 1473 N N . ILE A 1 190 ? -6.878 32.106 28.029 1.00 11.11 190 ILE A N 1
ATOM 1474 C CA . ILE A 1 190 ? -6.689 33.479 28.489 1.00 11.30 190 ILE A CA 1
ATOM 1475 C C . ILE A 1 190 ? -5.804 33.420 29.736 1.00 10.80 190 ILE A C 1
ATOM 1476 O O . ILE A 1 190 ? -6.067 32.649 30.655 1.00 10.48 190 ILE A O 1
ATOM 1481 N N . ILE A 1 191 ? -4.743 34.216 29.757 1.00 8.69 191 ILE A N 1
ATOM 1482 C CA . ILE A 1 191 ? -3.857 34.242 30.913 1.00 9.73 191 ILE A CA 1
ATOM 1483 C C . ILE A 1 191 ? -4.270 35.419 31.790 1.00 10.92 191 ILE A C 1
ATOM 1484 O O . ILE A 1 191 ? -4.222 36.565 31.343 1.00 10.83 191 ILE A O 1
ATOM 1489 N N . ALA A 1 192 ? -4.698 35.136 33.020 1.00 10.18 192 ALA A N 1
ATOM 1490 C CA . ALA A 1 192 ? -5.082 36.189 33.957 1.00 11.31 192 ALA A CA 1
ATOM 1491 C C . ALA A 1 192 ? -3.802 36.675 34.632 1.00 12.36 192 ALA A C 1
ATOM 1492 O O . ALA A 1 192 ? -3.448 36.219 35.726 1.00 10.75 192 ALA A O 1
ATOM 1494 N N . GLY A 1 193 ? -3.123 37.606 33.961 1.00 12.10 193 GLY A N 1
ATOM 1495 C CA . GLY A 1 193 ? -1.859 38.146 34.439 1.00 14.62 193 GLY A CA 1
ATOM 1496 C C . GLY A 1 193 ? -1.831 38.914 35.748 1.00 15.87 193 GLY A C 1
ATOM 1497 O O . GLY A 1 193 ? -0.754 39.171 36.286 1.00 16.29 193 GLY A O 1
ATOM 1498 N N . CYS A 1 194 ? -2.998 39.299 36.251 1.00 16.81 194 CYS A N 1
ATOM 1499 C CA . CYS A 1 194 ? -3.098 40.021 37.518 1.00 17.64 194 CYS A CA 1
ATOM 1500 C C . CYS A 1 194 ? -4.216 39.374 38.323 1.00 16.92 194 CYS A C 1
ATOM 1501 O O . CYS A 1 194 ? -5.205 38.922 37.754 1.00 13.81 194 CYS A O 1
ATOM 1504 N N . THR A 1 195 ? -4.065 39.326 39.642 1.00 19.19 195 THR A N 1
ATOM 1505 C CA . THR A 1 195 ? -5.096 38.728 40.476 1.00 20.98 195 THR A CA 1
ATOM 1506 C C . THR A 1 195 ? -6.433 39.445 40.276 1.00 21.25 195 THR A C 1
ATOM 1507 O O . THR A 1 195 ? -7.491 38.831 40.405 1.00 21.40 195 THR A O 1
ATOM 1511 N N . GLU A 1 196 ? -6.382 40.737 39.951 1.00 21.36 196 GLU A N 1
ATOM 1512 C CA . GLU A 1 196 ? -7.600 41.523 39.724 1.00 20.62 196 GLU A CA 1
ATOM 1513 C C . GLU A 1 196 ? -8.449 40.903 38.620 1.00 19.42 196 GLU A C 1
ATOM 1514 O O . GLU A 1 196 ? -9.676 40.940 38.672 1.00 19.80 196 GLU A O 1
ATOM 1520 N N . VAL A 1 197 ? -7.789 40.343 37.610 1.00 18.34 197 VAL A N 1
ATOM 1521 C CA . VAL A 1 197 ? -8.498 39.725 36.497 1.00 16.28 197 VAL A CA 1
ATOM 1522 C C . VAL A 1 197 ? -9.365 38.567 36.969 1.00 17.49 197 VAL A C 1
ATOM 1523 O O . VAL A 1 197 ? -10.529 38.453 36.583 1.00 17.00 197 VAL A O 1
ATOM 1527 N N . SER A 1 198 ? -8.795 37.714 37.814 1.00 18.24 198 SER A N 1
ATOM 1528 C CA . SER A 1 198 ? -9.512 36.556 38.338 1.00 19.91 198 SER A CA 1
ATOM 1529 C C . SER A 1 198 ? -10.697 36.938 39.218 1.00 19.06 198 SER A C 1
ATOM 1530 O O . SER A 1 198 ? -11.613 36.143 39.415 1.00 19.31 198 SER A O 1
ATOM 1533 N N . VAL A 1 199 ? -10.676 38.154 39.749 1.00 19.17 199 VAL A N 1
ATOM 1534 C CA . VAL A 1 199 ? -11.758 38.615 40.607 1.00 20.00 199 VAL A CA 1
ATOM 1535 C C . VAL A 1 199 ? -13.064 38.816 39.843 1.00 19.74 199 VAL A C 1
ATOM 1536 O O . VAL A 1 199 ? -14.132 38.411 40.311 1.00 18.58 199 VAL A O 1
ATOM 1540 N N . VAL A 1 200 ? -12.977 39.421 38.661 1.00 18.69 200 VAL A N 1
ATOM 1541 C CA . VAL A 1 200 ? -14.164 39.695 37.856 1.00 18.25 200 VAL A CA 1
ATOM 1542 C C . VAL A 1 200 ? -14.359 38.798 36.636 1.00 19.03 200 VAL A C 1
ATOM 1543 O O . VAL A 1 200 ? -15.432 38.791 36.038 1.00 20.64 200 VAL A O 1
ATOM 1547 N N . LEU A 1 201 ? -13.330 38.044 36.267 1.00 19.21 201 LEU A N 1
ATOM 1548 C CA . LEU A 1 201 ? -13.425 37.151 35.120 1.00 20.21 201 LEU A CA 1
ATOM 1549 C C . LEU A 1 201 ? -13.403 35.700 35.613 1.00 19.76 201 LEU A C 1
ATOM 1550 O O . LEU A 1 201 ? -12.439 35.272 36.247 1.00 19.17 201 LEU A O 1
ATOM 1555 N N . LYS A 1 202 ? -14.465 34.952 35.321 1.00 21.08 202 LYS A N 1
ATOM 1556 C CA . LYS A 1 202 ? -14.568 33.555 35.748 1.00 21.94 202 LYS A CA 1
ATOM 1557 C C . LYS A 1 202 ? -14.581 32.598 34.562 1.00 23.42 202 LYS A C 1
ATOM 1558 O O . LYS A 1 202 ? -14.937 32.980 33.449 1.00 22.54 202 LYS A O 1
ATOM 1564 N N . GLN A 1 203 ? -14.205 31.346 34.813 1.00 24.38 203 GLN A N 1
ATOM 1565 C CA . GLN A 1 203 ? -14.177 30.330 33.769 1.00 24.78 203 GLN A CA 1
ATOM 1566 C C . GLN A 1 203 ? -15.484 30.261 32.985 1.00 24.52 203 GLN A C 1
ATOM 1567 O O . GLN A 1 203 ? -15.471 30.183 31.756 1.00 24.73 203 GLN A O 1
ATOM 1573 N N . ASP A 1 204 ? -16.609 30.289 33.693 1.00 25.12 204 ASP A N 1
ATOM 1574 C CA . ASP A 1 204 ? -17.915 30.219 33.040 1.00 26.27 204 ASP A CA 1
ATOM 1575 C C . ASP A 1 204 ? -18.182 31.387 32.088 1.00 25.43 204 ASP A C 1
ATOM 1576 O O . ASP A 1 204 ? -19.102 31.332 31.272 1.00 24.82 204 ASP A O 1
ATOM 1581 N N . ASP A 1 205 ? -17.379 32.442 32.183 1.00 24.66 205 ASP A N 1
ATOM 1582 C CA . ASP A 1 205 ? -17.561 33.597 31.308 1.00 23.10 205 ASP A CA 1
ATOM 1583 C C . ASP A 1 205 ? -16.873 33.401 29.964 1.00 22.96 205 ASP A C 1
ATOM 1584 O O . ASP A 1 205 ? -17.124 34.152 29.023 1.00 23.01 205 ASP A O 1
ATOM 1589 N N . LEU A 1 206 ? -16.018 32.386 29.870 1.00 22.19 206 LEU A N 1
ATOM 1590 C CA . LEU A 1 206 ? -15.260 32.147 28.646 1.00 21.65 206 LEU A CA 1
ATOM 1591 C C . LEU A 1 206 ? -15.517 30.827 27.927 1.00 21.92 206 LEU A C 1
ATOM 1592 O O . LEU A 1 206 ? -16.008 29.863 28.513 1.00 22.83 206 LEU A O 1
ATOM 1597 N N . LYS A 1 207 ? -15.163 30.800 26.647 1.00 22.79 207 LYS A N 1
ATOM 1598 C CA . LYS A 1 207 ? -15.313 29.609 25.820 1.00 23.85 207 LYS A CA 1
ATOM 1599 C C . LYS A 1 207 ? -13.963 28.890 25.755 1.00 23.07 207 LYS A C 1
ATOM 1600 O O . LYS A 1 207 ? -13.839 27.832 25.133 1.00 22.09 207 LYS A O 1
ATOM 1606 N N . VAL A 1 208 ? -12.951 29.481 26.389 1.00 20.33 208 VAL A N 1
ATOM 1607 C CA . VAL A 1 208 ? -11.610 28.898 26.427 1.00 18.37 208 VAL A CA 1
ATOM 1608 C C . VAL A 1 208 ? -11.108 28.863 27.872 1.00 17.10 208 VAL A C 1
ATOM 1609 O O . VAL A 1 208 ? -11.599 29.599 28.730 1.00 16.27 208 VAL A O 1
ATOM 1613 N N . PRO A 1 209 ? -10.116 28.007 28.160 1.00 15.21 209 PRO A N 1
ATOM 1614 C CA . PRO A 1 209 ? -9.583 27.909 29.521 1.00 14.95 209 PRO A CA 1
ATOM 1615 C C . PRO A 1 209 ? -8.965 29.198 30.053 1.00 14.18 209 PRO A C 1
ATOM 1616 O O . PRO A 1 209 ? -8.252 29.904 29.338 1.00 14.73 209 PRO A O 1
ATOM 1620 N N . LEU A 1 210 ? -9.248 29.494 31.315 1.00 12.39 210 LEU A N 1
ATOM 1621 C CA . LEU A 1 210 ? -8.689 30.668 31.973 1.00 13.93 210 LEU A CA 1
ATOM 1622 C C . LEU A 1 210 ? -7.527 30.137 32.809 1.00 13.66 210 LEU A C 1
ATOM 1623 O O . LEU A 1 210 ? -7.726 29.300 33.687 1.00 15.23 210 LEU A O 1
ATOM 1628 N N . ILE A 1 211 ? -6.318 30.604 32.515 1.00 12.84 211 ILE A N 1
ATOM 1629 C CA . ILE A 1 211 ? -5.121 30.170 33.229 1.00 11.65 211 ILE A CA 1
ATOM 1630 C C . ILE A 1 211 ? -4.632 31.282 34.148 1.00 11.96 211 ILE A C 1
ATOM 1631 O O . ILE A 1 211 ? -4.329 32.382 33.692 1.00 11.29 211 ILE A O 1
ATOM 1636 N N . ASP A 1 212 ? -4.556 30.992 35.441 1.00 12.85 212 ASP A N 1
ATOM 1637 C CA . ASP A 1 212 ? -4.102 31.980 36.414 1.00 13.49 212 ASP A CA 1
ATOM 1638 C C . ASP A 1 212 ? -2.692 31.626 36.890 1.00 13.64 212 ASP A C 1
ATOM 1639 O O . ASP A 1 212 ? -2.508 30.661 37.635 1.00 12.54 212 ASP A O 1
ATOM 1644 N N . PRO A 1 213 ? -1.681 32.412 36.476 1.00 13.43 213 PRO A N 1
ATOM 1645 C CA . PRO A 1 213 ? -0.290 32.163 36.868 1.00 12.57 213 PRO A CA 1
ATOM 1646 C C . PRO A 1 213 ? -0.097 32.014 38.372 1.00 12.26 213 PRO A C 1
ATOM 1647 O O . PRO A 1 213 ? 0.747 31.242 38.815 1.00 11.03 213 PRO A O 1
ATOM 1651 N N . MET A 1 214 ? -0.877 32.747 39.160 1.00 12.73 214 MET A N 1
ATOM 1652 C CA . MET A 1 214 ? -0.732 32.656 40.608 1.00 14.46 214 MET A CA 1
ATOM 1653 C C . MET A 1 214 ? -1.176 31.291 41.130 1.00 14.01 214 MET A C 1
ATOM 1654 O O . MET A 1 214 ? -0.593 30.769 42.081 1.00 11.55 214 MET A O 1
ATOM 1659 N N . ASP A 1 215 ? -2.205 30.712 40.509 1.00 14.74 215 ASP A N 1
ATOM 1660 C CA . ASP A 1 215 ? -2.679 29.391 40.913 1.00 14.43 215 ASP A CA 1
ATOM 1661 C C . ASP A 1 215 ? -1.634 28.360 40.531 1.00 12.79 215 ASP A C 1
ATOM 1662 O O . ASP A 1 215 ? -1.386 27.403 41.264 1.00 13.44 215 ASP A O 1
ATOM 1667 N N . VAL A 1 216 ? -1.023 28.557 39.369 1.00 10.92 216 VAL A N 1
ATOM 1668 C CA . VAL A 1 216 ? -0.003 27.638 38.893 1.00 11.53 216 VAL A CA 1
ATOM 1669 C C . VAL A 1 216 ? 1.197 27.595 39.838 1.00 12.39 216 VAL A C 1
ATOM 1670 O O . VAL A 1 216 ? 1.620 26.521 40.261 1.00 12.51 216 VAL A O 1
ATOM 1674 N N . ILE A 1 217 ? 1.747 28.757 40.173 1.00 11.17 217 ILE A N 1
ATOM 1675 C CA . ILE A 1 217 ? 2.899 28.776 41.059 1.00 9.99 217 ILE A CA 1
ATOM 1676 C C . ILE A 1 217 ? 2.511 28.304 42.462 1.00 11.41 217 ILE A C 1
ATOM 1677 O O . ILE A 1 217 ? 3.317 27.681 43.154 1.00 12.97 217 ILE A O 1
ATOM 1682 N N . ALA A 1 218 ? 1.273 28.571 42.875 1.00 10.37 218 ALA A N 1
ATOM 1683 C CA . ALA A 1 218 ? 0.808 28.120 44.185 1.00 13.58 218 ALA A CA 1
ATOM 1684 C C . ALA A 1 218 ? 0.817 26.588 44.224 1.00 14.09 218 ALA A C 1
ATOM 1685 O O . ALA A 1 218 ? 1.285 25.981 45.190 1.00 11.85 218 ALA A O 1
ATOM 1687 N N . GLU A 1 219 ? 0.310 25.969 43.161 1.00 14.27 219 GLU A N 1
ATOM 1688 C CA . GLU A 1 219 ? 0.247 24.511 43.077 1.00 14.80 219 GLU A CA 1
ATOM 1689 C C . GLU A 1 219 ? 1.629 23.877 43.019 1.00 14.17 219 GLU A C 1
ATOM 1690 O O . GLU A 1 219 ? 1.857 22.820 43.611 1.00 13.03 219 GLU A O 1
ATOM 1696 N N . VAL A 1 220 ? 2.548 24.514 42.300 1.00 11.80 220 VAL A N 1
ATOM 1697 C CA . VAL A 1 220 ? 3.905 23.997 42.199 1.00 13.54 220 VAL A CA 1
ATOM 1698 C C . VAL A 1 220 ? 4.600 24.097 43.556 1.00 13.11 220 VAL A C 1
ATOM 1699 O O . VAL A 1 220 ? 5.272 23.159 43.990 1.00 11.56 220 VAL A O 1
ATOM 1703 N N . ALA A 1 221 ? 4.423 25.230 44.230 1.00 10.85 221 ALA A N 1
ATOM 1704 C CA . ALA A 1 221 ? 5.046 25.438 45.535 1.00 13.50 221 ALA A CA 1
ATOM 1705 C C . ALA A 1 221 ? 4.578 24.401 46.556 1.00 14.00 221 ALA A C 1
ATOM 1706 O O . ALA A 1 221 ? 5.379 23.898 47.339 1.00 15.28 221 ALA A O 1
ATOM 1708 N N . VAL A 1 222 ? 3.284 24.091 46.551 1.00 16.09 222 VAL A N 1
ATOM 1709 C CA . VAL A 1 222 ? 2.734 23.100 47.472 1.00 17.27 222 VAL A CA 1
ATOM 1710 C C . VAL A 1 222 ? 3.316 21.724 47.161 1.00 20.44 222 VAL A C 1
ATOM 1711 O O . VAL A 1 222 ? 3.715 20.980 48.065 1.00 19.72 222 VAL A O 1
ATOM 1715 N N . LYS A 1 223 ? 3.364 21.392 45.875 1.00 21.69 223 LYS A N 1
ATOM 1716 C CA . LYS A 1 223 ? 3.897 20.111 45.437 1.00 21.52 223 LYS A CA 1
ATOM 1717 C C . LYS A 1 223 ? 5.346 19.950 45.876 1.00 21.95 223 LYS A C 1
ATOM 1718 O O . LYS A 1 223 ? 5.708 18.944 46.487 1.00 21.92 223 LYS A O 1
ATOM 1724 N N . VAL A 1 224 ? 6.172 20.945 45.563 1.00 21.04 224 VAL A N 1
ATOM 1725 C CA . VAL A 1 224 ? 7.587 20.917 45.918 1.00 20.25 224 VAL A CA 1
ATOM 1726 C C . VAL A 1 224 ? 7.794 20.886 47.432 1.00 21.14 224 VAL A C 1
ATOM 1727 O O . VAL A 1 224 ? 8.678 20.189 47.930 1.00 21.34 224 VAL A O 1
ATOM 1731 N N . ALA A 1 225 ? 6.976 21.636 48.163 1.00 20.27 225 ALA A N 1
ATOM 1732 C CA . ALA A 1 225 ? 7.089 21.685 49.616 1.00 22.04 225 ALA A CA 1
ATOM 1733 C C . ALA A 1 225 ? 6.744 20.355 50.277 1.00 24.51 225 ALA A C 1
ATOM 1734 O O . ALA A 1 225 ? 7.342 19.986 51.286 1.00 24.04 225 ALA A O 1
ATOM 1736 N N . LEU A 1 226 ? 5.785 19.634 49.707 1.00 27.32 226 LEU A N 1
ATOM 1737 C CA . LEU A 1 226 ? 5.358 18.360 50.280 1.00 32.42 226 LEU A CA 1
ATOM 1738 C C . LEU A 1 226 ? 5.915 17.111 49.594 1.00 35.60 226 LEU A C 1
ATOM 1739 O O . LEU A 1 226 ? 5.904 16.028 50.179 1.00 36.05 226 LEU A O 1
ATOM 1744 N N . GLU A 1 227 ? 6.402 17.256 48.365 1.00 40.38 227 GLU A N 1
ATOM 1745 C CA . GLU A 1 227 ? 6.912 16.109 47.611 1.00 45.56 227 GLU A CA 1
ATOM 1746 C C . GLU A 1 227 ? 8.210 15.483 48.102 1.00 48.08 227 GLU A C 1
ATOM 1747 O O . GLU A 1 227 ? 8.855 15.973 49.033 1.00 48.72 227 GLU A O 1
ATOM 1753 N N . LYS A 1 228 ? 8.564 14.386 47.437 1.00 50.65 228 LYS A N 1
ATOM 1754 C CA . LYS A 1 228 ? 9.770 13.601 47.687 1.00 52.93 228 LYS A CA 1
ATOM 1755 C C . LYS A 1 228 ? 10.296 13.659 49.118 1.00 54.17 228 LYS A C 1
ATOM 1756 O O . LYS A 1 228 ? 10.085 12.666 49.852 1.00 54.37 228 LYS A O 1
ATOM 1763 N N . MET B 1 1 ? 9.603 53.626 61.316 1.00 11.19 1 MET B N 1
ATOM 1764 C CA . MET B 1 1 ? 8.966 52.373 60.799 1.00 12.08 1 MET B CA 1
ATOM 1765 C C . MET B 1 1 ? 9.279 51.191 61.708 1.00 11.90 1 MET B C 1
ATOM 1766 O O . MET B 1 1 ? 10.372 51.099 62.262 1.00 14.78 1 MET B O 1
ATOM 1771 N N . LYS B 1 2 ? 8.311 50.292 61.857 1.00 10.57 2 LYS B N 1
ATOM 1772 C CA . LYS B 1 2 ? 8.491 49.071 62.639 1.00 12.10 2 LYS B CA 1
ATOM 1773 C C . LYS B 1 2 ? 7.960 47.925 61.784 1.00 11.69 2 LYS B C 1
ATOM 1774 O O . LYS B 1 2 ? 6.896 48.041 61.174 1.00 12.33 2 LYS B O 1
ATOM 1780 N N . THR B 1 3 ? 8.715 46.832 61.735 1.00 10.57 3 THR B N 1
ATOM 1781 C CA . THR B 1 3 ? 8.348 45.657 60.954 1.00 8.70 3 THR B CA 1
ATOM 1782 C C . THR B 1 3 ? 7.393 44.751 61.724 1.00 8.73 3 THR B C 1
ATOM 1783 O O . THR B 1 3 ? 7.687 44.313 62.842 1.00 8.98 3 THR B O 1
ATOM 1787 N N . ILE B 1 4 ? 6.247 44.479 61.112 1.00 7.68 4 ILE B N 1
ATOM 1788 C CA . ILE B 1 4 ? 5.227 43.636 61.715 1.00 10.00 4 ILE B CA 1
ATOM 1789 C C . ILE B 1 4 ? 5.594 42.162 61.592 1.00 9.46 4 ILE B C 1
ATOM 1790 O O . ILE B 1 4 ? 5.862 41.677 60.501 1.00 12.49 4 ILE B O 1
ATOM 1795 N N . GLY B 1 5 ? 5.597 41.459 62.714 1.00 10.34 5 GLY B N 1
ATOM 1796 C CA . GLY B 1 5 ? 5.882 40.039 62.681 1.00 9.50 5 GLY B CA 1
ATOM 1797 C C . GLY B 1 5 ? 4.577 39.300 62.939 1.00 10.45 5 GLY B C 1
ATOM 1798 O O . GLY B 1 5 ? 3.835 39.657 63.852 1.00 9.74 5 GLY B O 1
ATOM 1799 N N . ILE B 1 6 ? 4.267 38.296 62.124 1.00 9.52 6 ILE B N 1
ATOM 1800 C CA . ILE B 1 6 ? 3.048 37.525 62.326 1.00 7.83 6 ILE B CA 1
ATOM 1801 C C . ILE B 1 6 ? 3.413 36.083 62.648 1.00 10.41 6 ILE B C 1
ATOM 1802 O O . ILE B 1 6 ? 4.037 35.393 61.836 1.00 9.49 6 ILE B O 1
ATOM 1807 N N . LEU B 1 7 ? 3.045 35.647 63.849 1.00 10.82 7 LEU B N 1
ATOM 1808 C CA . LEU B 1 7 ? 3.303 34.282 64.291 1.00 12.10 7 LEU B CA 1
ATOM 1809 C C . LEU B 1 7 ? 2.028 33.543 63.899 1.00 11.36 7 LEU B C 1
ATOM 1810 O O . LEU B 1 7 ? 1.020 33.594 64.609 1.00 11.13 7 LEU B O 1
ATOM 1815 N N . GLY B 1 8 ? 2.071 32.873 62.753 1.00 12.74 8 GLY B N 1
ATOM 1816 C CA . GLY B 1 8 ? 0.889 32.186 62.274 1.00 13.21 8 GLY B CA 1
ATOM 1817 C C . GLY B 1 8 ? 0.953 30.679 62.141 1.00 14.08 8 GLY B C 1
ATOM 1818 O O . GLY B 1 8 ? 1.838 30.019 62.693 1.00 13.24 8 GLY B O 1
ATOM 1819 N N . GLY B 1 9 ? -0.011 30.148 61.392 1.00 15.35 9 GLY B N 1
ATOM 1820 C CA . GLY B 1 9 ? -0.107 28.718 61.165 1.00 16.45 9 GLY B CA 1
ATOM 1821 C C . GLY B 1 9 ? -1.204 28.138 62.038 1.00 16.21 9 GLY B C 1
ATOM 1822 O O . GLY B 1 9 ? -1.381 26.919 62.108 1.00 15.62 9 GLY B O 1
ATOM 1823 N N . MET B 1 10 ? -1.959 29.022 62.686 1.00 16.76 10 MET B N 1
ATOM 1824 C CA . MET B 1 10 ? -3.028 28.609 63.591 1.00 17.31 10 MET B CA 1
ATOM 1825 C C . MET B 1 10 ? -4.412 29.203 63.286 1.00 18.35 10 MET B C 1
ATOM 1826 O O . MET B 1 10 ? -4.926 30.000 64.072 1.00 19.06 10 MET B O 1
ATOM 1831 N N . GLY B 1 11 ? -5.023 28.827 62.163 1.00 17.00 11 GLY B N 1
ATOM 1832 C CA . GLY B 1 11 ? -4.417 27.902 61.230 1.00 15.66 11 GLY B CA 1
ATOM 1833 C C . GLY B 1 11 ? -3.898 28.714 60.062 1.00 15.60 11 GLY B C 1
ATOM 1834 O O . GLY B 1 11 ? -3.952 29.943 60.106 1.00 16.71 11 GLY B O 1
ATOM 1835 N N . PRO B 1 12 ? -3.391 28.067 59.004 1.00 15.01 12 PRO B N 1
ATOM 1836 C CA . PRO B 1 12 ? -2.868 28.780 57.833 1.00 15.95 12 PRO B CA 1
ATOM 1837 C C . PRO B 1 12 ? -3.841 29.802 57.239 1.00 16.93 12 PRO B C 1
ATOM 1838 O O . PRO B 1 12 ? -3.455 30.935 56.940 1.00 16.29 12 PRO B O 1
ATOM 1842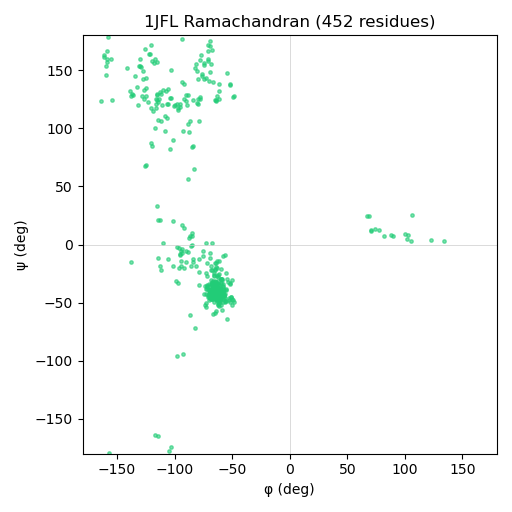 N N . LEU B 1 13 ? -5.101 29.404 57.076 1.00 16.52 13 LEU B N 1
ATOM 1843 C CA . LEU B 1 13 ? -6.104 30.287 56.493 1.00 16.58 13 LEU B CA 1
ATOM 1844 C C . LEU B 1 13 ? -6.303 31.574 57.293 1.00 16.38 13 LEU B C 1
ATOM 1845 O O . LEU B 1 13 ? -6.366 32.662 56.722 1.00 15.79 13 LEU B O 1
ATOM 1850 N N . ALA B 1 14 ? -6.405 31.456 58.611 1.00 13.67 14 ALA B N 1
ATOM 1851 C CA . ALA B 1 14 ? -6.588 32.636 59.448 1.00 12.51 14 ALA B CA 1
ATOM 1852 C C . ALA B 1 14 ? -5.369 33.554 59.335 1.00 11.91 14 ALA B C 1
ATOM 1853 O O . ALA B 1 14 ? -5.492 34.778 59.404 1.00 10.98 14 ALA B O 1
ATOM 1855 N N . THR B 1 15 ? -4.192 32.957 59.163 1.00 11.76 15 THR B N 1
ATOM 1856 C CA . THR B 1 15 ? -2.956 33.724 59.037 1.00 12.12 15 THR B CA 1
ATOM 1857 C C . THR B 1 15 ? -2.988 34.550 57.755 1.00 11.90 15 THR B C 1
ATOM 1858 O O . THR B 1 15 ? -2.647 35.732 57.757 1.00 12.09 15 THR B O 1
ATOM 1862 N N . ALA B 1 16 ? -3.404 33.924 56.659 1.00 12.59 16 ALA B N 1
ATOM 1863 C CA . ALA B 1 16 ? -3.486 34.623 55.384 1.00 12.47 16 ALA B CA 1
ATOM 1864 C C . ALA B 1 16 ? -4.526 35.738 55.446 1.00 11.73 16 ALA B C 1
ATOM 1865 O O . ALA B 1 16 ? -4.345 36.793 54.841 1.00 10.09 16 ALA B O 1
ATOM 1867 N N . GLU B 1 17 ? -5.616 35.506 56.173 1.00 12.76 17 GLU B N 1
ATOM 1868 C CA . GLU B 1 17 ? -6.669 36.513 56.288 1.00 13.63 17 GLU B CA 1
ATOM 1869 C C . GLU B 1 17 ? -6.198 37.729 57.091 1.00 12.17 17 GLU B C 1
ATOM 1870 O O . GLU B 1 17 ? -6.537 38.868 56.764 1.00 11.67 17 GLU B O 1
ATOM 1876 N N . LEU B 1 18 ? -5.414 37.489 58.138 1.00 13.21 18 LEU B N 1
ATOM 1877 C CA . LEU B 1 18 ? -4.898 38.586 58.957 1.00 11.17 18 LEU B CA 1
ATOM 1878 C C . LEU B 1 18 ? -4.004 39.470 58.100 1.00 10.68 18 LEU B C 1
ATOM 1879 O O . LEU B 1 18 ? -4.076 40.702 58.163 1.00 9.30 18 LEU B O 1
ATOM 1884 N N . PHE B 1 19 ? -3.157 38.825 57.303 1.00 11.05 19 PHE B N 1
ATOM 1885 C CA . PHE B 1 19 ? -2.234 39.524 56.415 1.00 11.56 19 PHE B CA 1
ATOM 1886 C C . PHE B 1 19 ? -3.028 40.382 55.427 1.00 11.85 19 PHE B C 1
ATOM 1887 O O . PHE B 1 19 ? -2.706 41.546 55.199 1.00 12.26 19 PHE B O 1
ATOM 1895 N N . ARG B 1 20 ? -4.067 39.806 54.837 1.00 11.61 20 ARG B N 1
ATOM 1896 C CA . ARG B 1 20 ? -4.884 40.554 53.884 1.00 12.86 20 ARG B CA 1
ATOM 1897 C C . ARG B 1 20 ? -5.517 41.783 54.539 1.00 12.88 20 ARG B C 1
ATOM 1898 O O . ARG B 1 20 ? -5.521 42.872 53.958 1.00 13.49 20 ARG B O 1
ATOM 1906 N N . ARG B 1 21 ? -6.047 41.619 55.747 1.00 12.96 21 ARG B N 1
ATOM 1907 C CA . ARG B 1 21 ? -6.681 42.738 56.439 1.00 13.44 21 ARG B CA 1
ATOM 1908 C C . ARG B 1 21 ? -5.711 43.869 56.746 1.00 13.89 21 ARG B C 1
ATOM 1909 O O . ARG B 1 21 ? -6.077 45.048 56.682 1.00 12.68 21 ARG B O 1
ATOM 1917 N N . ILE B 1 22 ? -4.473 43.515 57.074 1.00 13.35 22 ILE B N 1
ATOM 1918 C CA . ILE B 1 22 ? -3.449 44.518 57.344 1.00 13.54 22 ILE B CA 1
ATOM 1919 C C . ILE B 1 22 ? -3.235 45.348 56.078 1.00 14.39 22 ILE B C 1
ATOM 1920 O O . ILE B 1 22 ? -3.164 46.577 56.129 1.00 14.00 22 ILE B O 1
ATOM 1925 N N . VAL B 1 23 ? -3.143 44.669 54.938 1.00 14.73 23 VAL B N 1
ATOM 1926 C CA . VAL B 1 23 ? -2.939 45.357 53.669 1.00 15.05 23 VAL B CA 1
ATOM 1927 C C . VAL B 1 23 ? -4.111 46.276 53.341 1.00 17.44 23 VAL B C 1
ATOM 1928 O O . VAL B 1 23 ? -3.918 47.431 52.949 1.00 17.87 23 VAL B O 1
ATOM 1932 N N . ILE B 1 24 ? -5.327 45.765 53.506 1.00 18.43 24 ILE B N 1
ATOM 1933 C CA . ILE B 1 24 ? -6.526 46.548 53.219 1.00 20.85 24 ILE B CA 1
ATOM 1934 C C . ILE B 1 24 ? -6.650 47.762 54.138 1.00 20.96 24 ILE B C 1
ATOM 1935 O O . ILE B 1 24 ? -7.075 48.838 53.712 1.00 19.94 24 ILE B O 1
ATOM 1940 N N . LYS B 1 25 ? -6.269 47.586 55.399 1.00 20.62 25 LYS B N 1
ATOM 1941 C CA . LYS B 1 25 ? -6.360 48.660 56.379 1.00 22.49 25 LYS B CA 1
ATOM 1942 C C . LYS B 1 25 ? -5.169 49.614 56.381 1.00 22.11 25 LYS B C 1
ATOM 1943 O O . LYS B 1 25 ? -5.044 50.456 57.274 1.00 22.04 25 LYS B O 1
ATOM 1949 N N . THR B 1 26 ? -4.306 49.490 55.376 1.00 20.69 26 THR B N 1
ATOM 1950 C CA . THR B 1 26 ? -3.132 50.349 55.261 1.00 21.00 26 THR B CA 1
ATOM 1951 C C . THR B 1 26 ? -3.384 51.543 54.340 1.00 24.34 26 THR B C 1
ATOM 1952 O O . THR B 1 26 ? -3.726 51.381 53.166 1.00 23.51 26 THR B O 1
ATOM 1956 N N . PRO B 1 27 ? -3.228 52.763 54.870 1.00 26.74 27 PRO B N 1
ATOM 1957 C CA . PRO B 1 27 ? -3.438 53.974 54.072 1.00 29.26 27 PRO B CA 1
ATOM 1958 C C . PRO B 1 27 ? -2.214 54.226 53.189 1.00 30.75 27 PRO B C 1
ATOM 1959 O O . PRO B 1 27 ? -1.162 54.636 53.677 1.00 32.82 27 PRO B O 1
ATOM 1963 N N . ALA B 1 28 ? -2.347 53.968 51.893 1.00 32.17 28 ALA B N 1
ATOM 1964 C CA . ALA B 1 28 ? -1.233 54.170 50.975 1.00 34.47 28 ALA B CA 1
ATOM 1965 C C . ALA B 1 28 ? -1.700 54.306 49.530 1.00 35.69 28 ALA B C 1
ATOM 1966 O O . ALA B 1 28 ? -2.753 53.795 49.154 1.00 37.22 28 ALA B O 1
ATOM 1968 N N . LYS B 1 29 ? -0.904 55.000 48.725 1.00 37.61 29 LYS B N 1
ATOM 1969 C CA . LYS B 1 29 ? -1.226 55.208 47.319 1.00 39.06 29 LYS B CA 1
ATOM 1970 C C . LYS B 1 29 ? -0.216 54.504 46.417 1.00 38.64 29 LYS B C 1
ATOM 1971 O O . LYS B 1 29 ? -0.428 54.376 45.209 1.00 38.37 29 LYS B O 1
ATOM 1977 N N . ARG B 1 30 ? 0.884 54.052 47.011 1.00 35.95 30 ARG B N 1
ATOM 1978 C CA . ARG B 1 30 ? 1.922 53.347 46.270 1.00 34.95 30 ARG B CA 1
ATOM 1979 C C . ARG B 1 30 ? 2.449 52.208 47.136 1.00 31.38 30 ARG B C 1
ATOM 1980 O O . ARG B 1 30 ? 2.405 52.285 48.362 1.00 30.34 30 ARG B O 1
ATOM 1988 N N . ASP B 1 31 ? 2.941 51.154 46.494 1.00 28.76 31 ASP B N 1
ATOM 1989 C CA . ASP B 1 31 ? 3.475 49.998 47.211 1.00 26.14 31 ASP B CA 1
ATOM 1990 C C . ASP B 1 31 ? 4.466 50.395 48.305 1.00 24.63 31 ASP B C 1
ATOM 1991 O O . ASP B 1 31 ? 4.374 49.929 49.442 1.00 22.89 31 ASP B O 1
ATOM 1996 N N . GLN B 1 32 ? 5.410 51.261 47.949 1.00 22.98 32 GLN B N 1
ATOM 1997 C CA . GLN B 1 32 ? 6.463 51.694 48.864 1.00 21.79 32 GLN B CA 1
ATOM 1998 C C . GLN B 1 32 ? 6.038 52.353 50.175 1.00 21.53 32 GLN B C 1
ATOM 1999 O O . GLN B 1 32 ? 6.875 52.567 51.052 1.00 20.02 32 GLN B O 1
ATOM 2005 N N . GLU B 1 33 ? 4.756 52.673 50.322 1.00 21.70 33 GLU B N 1
ATOM 2006 C CA . GLU B 1 33 ? 4.284 53.307 51.552 1.00 22.52 33 GLU B CA 1
ATOM 2007 C C . GLU B 1 33 ? 3.744 52.292 52.559 1.00 21.03 33 GLU B C 1
ATOM 2008 O O . GLU B 1 33 ? 3.410 52.644 53.691 1.00 19.40 33 GLU B O 1
ATOM 2014 N N . HIS B 1 34 ? 3.672 51.032 52.141 1.00 18.86 34 HIS B N 1
ATOM 2015 C CA . HIS B 1 34 ? 3.174 49.962 53.003 1.00 15.27 34 HIS B CA 1
ATOM 2016 C C . HIS B 1 34 ? 4.256 49.486 53.965 1.00 14.22 34 HIS B C 1
ATOM 2017 O O . HIS B 1 34 ? 5.443 49.533 53.649 1.00 14.56 34 HIS B O 1
ATOM 2024 N N . PRO B 1 35 ? 3.858 49.025 55.162 1.00 12.92 35 PRO B N 1
ATOM 2025 C CA . PRO B 1 35 ? 4.812 48.541 56.161 1.00 12.87 35 PRO B CA 1
ATOM 2026 C C . PRO B 1 35 ? 5.384 47.172 55.805 1.00 13.89 35 PRO B C 1
ATOM 2027 O O . PRO B 1 35 ? 4.768 46.402 55.060 1.00 13.04 35 PRO B O 1
ATOM 2031 N N . LYS B 1 36 ? 6.564 46.877 56.336 1.00 12.49 36 LYS B N 1
ATOM 2032 C CA . LYS B 1 36 ? 7.186 45.583 56.107 1.00 12.12 36 LYS B CA 1
ATOM 2033 C C . LYS B 1 36 ? 6.459 44.588 57.004 1.00 11.31 36 LYS B C 1
ATOM 2034 O O . LYS B 1 36 ? 6.021 44.933 58.103 1.00 10.89 36 LYS B O 1
ATOM 2040 N N . VAL B 1 37 ? 6.313 43.360 56.523 1.00 11.37 37 VAL B N 1
ATOM 2041 C CA . VAL B 1 37 ? 5.656 42.314 57.292 1.00 10.22 37 VAL B CA 1
ATOM 2042 C C . VAL B 1 37 ? 6.455 41.042 57.080 1.00 10.26 37 VAL B C 1
ATOM 2043 O O . VAL B 1 37 ? 6.825 40.718 55.956 1.00 10.23 37 VAL B O 1
ATOM 2047 N N . ILE B 1 38 ? 6.754 40.349 58.170 1.00 9.85 38 ILE B N 1
ATOM 2048 C CA . ILE B 1 38 ? 7.477 39.093 58.098 1.00 9.56 38 ILE B CA 1
ATOM 2049 C C . ILE B 1 38 ? 6.534 38.086 58.725 1.00 9.67 38 ILE B C 1
ATOM 2050 O O . ILE B 1 38 ? 6.173 38.206 59.892 1.00 10.96 38 ILE B O 1
ATOM 2055 N N . ILE B 1 39 ? 6.110 37.107 57.937 1.00 9.61 39 ILE B N 1
ATOM 2056 C CA . ILE B 1 39 ? 5.190 36.107 58.435 1.00 8.31 39 ILE B CA 1
ATOM 2057 C C . ILE B 1 39 ? 5.859 34.752 58.537 1.00 9.12 39 ILE B C 1
ATOM 2058 O O . ILE B 1 39 ? 6.511 34.304 57.589 1.00 9.80 39 ILE B O 1
ATOM 2063 N N . PHE B 1 40 ? 5.735 34.112 59.691 1.00 9.82 40 PHE B N 1
ATOM 2064 C CA . PHE B 1 40 ? 6.255 32.763 59.805 1.00 10.30 40 PHE B CA 1
ATOM 2065 C C . PHE B 1 40 ? 5.047 31.884 60.088 1.00 10.69 40 PHE B C 1
ATOM 2066 O O . PHE B 1 40 ? 4.521 31.831 61.201 1.00 11.69 40 PHE B O 1
ATOM 2074 N N . ASN B 1 41 ? 4.584 31.242 59.028 1.00 11.66 41 ASN B N 1
ATOM 2075 C CA . ASN B 1 41 ? 3.447 30.347 59.074 1.00 11.36 41 ASN B CA 1
ATOM 2076 C C . ASN B 1 41 ? 3.998 28.972 59.452 1.00 10.49 41 ASN B C 1
ATOM 2077 O O . ASN B 1 41 ? 4.646 28.314 58.640 1.00 9.16 41 ASN B O 1
ATOM 2082 N N . ASN B 1 42 ? 3.757 28.564 60.695 1.00 11.76 42 ASN B N 1
ATOM 2083 C CA . ASN B 1 42 ? 4.240 27.281 61.218 1.00 12.07 42 ASN B CA 1
ATOM 2084 C C . ASN B 1 42 ? 3.058 26.414 61.653 1.00 9.51 42 ASN B C 1
ATOM 2085 O O . ASN B 1 42 ? 2.689 26.390 62.830 1.00 9.92 42 ASN B O 1
ATOM 2090 N N . PRO B 1 43 ? 2.457 25.679 60.706 1.00 8.47 43 PRO B N 1
ATOM 2091 C CA . PRO B 1 43 ? 1.306 24.808 60.972 1.00 11.31 43 PRO B CA 1
ATOM 2092 C C .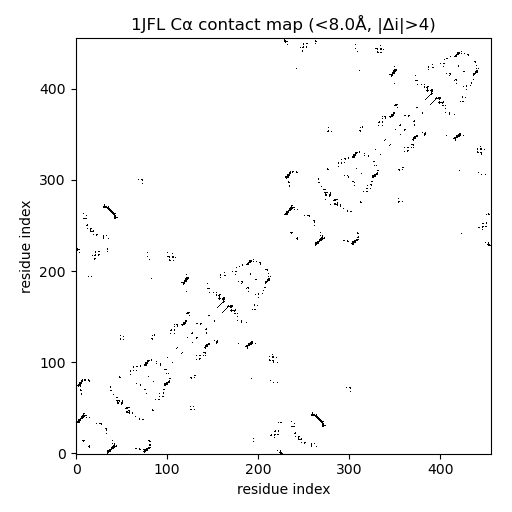 PRO B 1 43 ? 1.582 23.658 61.936 1.00 11.80 43 PRO B C 1
ATOM 2093 O O . PRO B 1 43 ? 0.653 23.093 62.512 1.00 14.19 43 PRO B O 1
ATOM 2097 N N . GLN B 1 44 ? 2.852 23.308 62.111 1.00 11.94 44 GLN B N 1
ATOM 2098 C CA . GLN B 1 44 ? 3.191 22.203 62.994 1.00 12.43 44 GLN B CA 1
ATOM 2099 C C . GLN B 1 44 ? 3.022 22.507 64.481 1.00 13.43 44 GLN B C 1
ATOM 2100 O O . GLN B 1 44 ? 3.292 21.655 65.327 1.00 13.96 44 GLN B O 1
ATOM 2106 N N . ILE B 1 45 ? 2.574 23.717 64.802 1.00 12.27 45 ILE B N 1
ATOM 2107 C CA . ILE B 1 45 ? 2.331 24.067 66.192 1.00 13.86 45 ILE B CA 1
ATOM 2108 C C . ILE B 1 45 ? 1.179 23.143 66.600 1.00 14.24 45 ILE B C 1
ATOM 2109 O O . ILE B 1 45 ? 0.143 23.115 65.942 1.00 14.21 45 ILE B O 1
ATOM 2114 N N . PRO B 1 46 ? 1.360 22.349 67.671 1.00 14.42 46 PRO B N 1
ATOM 2115 C CA . PRO B 1 46 ? 0.315 21.429 68.131 1.00 14.24 46 PRO B CA 1
ATOM 2116 C C . PRO B 1 46 ? -1.026 22.106 68.399 1.00 15.53 46 PRO B C 1
ATOM 2117 O O . PRO B 1 46 ? -1.075 23.262 68.824 1.00 14.62 46 PRO B O 1
ATOM 2121 N N . ASP B 1 47 ? -2.110 21.372 68.157 1.00 15.85 47 ASP B N 1
ATOM 2122 C CA . ASP B 1 47 ? -3.456 21.892 68.378 1.00 19.05 47 ASP B CA 1
ATOM 2123 C C . ASP B 1 47 ? -3.584 22.525 69.766 1.00 18.75 47 ASP B C 1
ATOM 2124 O O . ASP B 1 47 ? -3.267 21.900 70.775 1.00 19.04 47 ASP B O 1
ATOM 2129 N N . ARG B 1 48 ? -4.059 23.766 69.812 1.00 19.59 48 ARG B N 1
ATOM 2130 C CA . ARG B 1 48 ? -4.217 24.480 71.076 1.00 19.84 48 ARG B CA 1
ATOM 2131 C C . ARG B 1 48 ? -5.336 23.925 71.954 1.00 21.93 48 ARG B C 1
ATOM 2132 O O . ARG B 1 48 ? -5.146 23.697 73.153 1.00 21.92 48 ARG B O 1
ATOM 2140 N N . THR B 1 49 ? -6.500 23.709 71.355 1.00 23.44 49 THR B N 1
ATOM 2141 C CA . THR B 1 49 ? -7.649 23.196 72.090 1.00 26.42 49 THR B CA 1
ATOM 2142 C C . THR B 1 49 ? -7.375 21.830 72.711 1.00 26.19 49 THR B C 1
ATOM 2143 O O . THR B 1 49 ? -7.692 21.603 73.879 1.00 27.49 49 THR B O 1
ATOM 2147 N N . ALA B 1 50 ? -6.786 20.926 71.931 1.00 25.91 50 ALA B N 1
ATOM 2148 C CA . ALA B 1 50 ? -6.474 19.584 72.418 1.00 26.16 50 ALA B CA 1
ATOM 2149 C C . ALA B 1 50 ? -5.628 19.635 73.688 1.00 26.43 50 ALA B C 1
ATOM 2150 O O . ALA B 1 50 ? -5.814 18.830 74.602 1.00 28.43 50 ALA B O 1
ATOM 2152 N N . TYR B 1 51 ? -4.699 20.584 73.746 1.00 24.80 51 TYR B N 1
ATOM 2153 C CA . TYR B 1 51 ? -3.838 20.731 74.913 1.00 24.82 51 TYR B CA 1
ATOM 2154 C C . TYR B 1 51 ? -4.607 21.344 76.080 1.00 26.67 51 TYR B C 1
ATOM 2155 O O . TYR B 1 51 ? -4.465 20.913 77.227 1.00 25.13 51 TYR B O 1
ATOM 2164 N N . ILE B 1 52 ? -5.414 22.357 75.778 1.00 28.38 52 ILE B N 1
ATOM 2165 C CA . ILE B 1 52 ? -6.213 23.044 76.789 1.00 30.78 52 ILE B CA 1
ATOM 2166 C C . ILE B 1 52 ? -7.091 22.061 77.550 1.00 32.87 52 ILE B C 1
ATOM 2167 O O . ILE B 1 52 ? -7.268 22.179 78.765 1.00 32.67 52 ILE B O 1
ATOM 2172 N N . LEU B 1 53 ? -7.641 21.092 76.827 1.00 33.91 53 LEU B N 1
ATOM 2173 C CA . LEU B 1 53 ? -8.502 20.088 77.433 1.00 35.90 53 LEU B CA 1
ATOM 2174 C C . LEU B 1 53 ? -7.685 19.101 78.265 1.00 37.26 53 LEU B C 1
ATOM 2175 O O . LEU B 1 53 ? -8.210 18.469 79.181 1.00 38.31 53 LEU B O 1
ATOM 2180 N N . GLY B 1 54 ? -6.402 18.966 77.940 1.00 37.44 54 GLY B N 1
ATOM 2181 C CA . GLY B 1 54 ? -5.545 18.083 78.712 1.00 38.48 54 GLY B CA 1
ATOM 2182 C C . GLY B 1 54 ? -5.099 16.742 78.152 1.00 38.38 54 GLY B C 1
ATOM 2183 O O . GLY B 1 54 ? -4.801 15.836 78.931 1.00 39.75 54 GLY B O 1
ATOM 2184 N N . LYS B 1 55 ? -5.039 16.589 76.832 1.00 38.09 55 LYS B N 1
ATOM 2185 C CA . LYS B 1 55 ? -4.592 15.317 76.265 1.00 36.18 55 LYS B CA 1
ATOM 2186 C C . LYS B 1 55 ? -3.640 15.416 75.074 1.00 33.41 55 LYS B C 1
ATOM 2187 O O . LYS B 1 55 ? -2.989 14.433 74.715 1.00 32.53 55 LYS B O 1
ATOM 2193 N N . GLY B 1 56 ? -3.544 16.597 74.471 1.00 29.87 56 GLY B N 1
ATOM 2194 C CA . GLY B 1 56 ? -2.655 16.762 73.332 1.00 25.19 56 GLY B CA 1
ATOM 2195 C C . GLY B 1 56 ? -1.275 17.267 73.712 1.00 21.63 56 GLY B C 1
ATOM 2196 O O . GLY B 1 56 ? -1.012 17.553 74.881 1.00 20.80 56 GLY B O 1
ATOM 2197 N N . GLU B 1 57 ? -0.387 17.374 72.725 1.00 18.68 57 GLU B N 1
ATOM 2198 C CA . GLU B 1 57 ? 0.970 17.856 72.971 1.00 17.96 57 GLU B CA 1
ATOM 2199 C C . GLU B 1 57 ? 0.994 19.343 73.320 1.00 16.94 57 GLU B C 1
ATOM 2200 O O . GLU B 1 57 ? 0.156 20.117 72.852 1.00 16.95 57 GLU B O 1
ATOM 2206 N N . ASP B 1 58 ? 1.964 19.725 74.148 1.00 16.59 58 ASP B N 1
ATOM 2207 C CA . ASP B 1 58 ? 2.169 21.110 74.579 1.00 14.85 58 ASP B CA 1
ATOM 2208 C C . ASP B 1 58 ? 2.535 21.915 73.330 1.00 14.53 58 ASP B C 1
ATOM 2209 O O . ASP B 1 58 ? 3.479 21.571 72.623 1.00 13.74 58 ASP B O 1
ATOM 2214 N N . PRO B 1 59 ? 1.780 22.985 73.032 1.00 14.46 59 PRO B N 1
ATOM 2215 C CA . PRO B 1 59 ? 2.079 23.796 71.845 1.00 13.70 59 PRO B CA 1
ATOM 2216 C C . PRO B 1 59 ? 3.084 24.923 72.085 1.00 13.00 59 PRO B C 1
ATOM 2217 O O . PRO B 1 59 ? 3.508 25.591 71.143 1.00 11.51 59 PRO B O 1
ATOM 2221 N N . ARG B 1 60 ? 3.472 25.131 73.339 1.00 11.30 60 ARG B N 1
ATOM 2222 C CA . ARG B 1 60 ? 4.399 26.208 73.656 1.00 12.76 60 ARG B CA 1
ATOM 2223 C C . ARG B 1 60 ? 5.796 26.103 73.037 1.00 12.92 60 ARG B C 1
ATOM 2224 O O . ARG B 1 60 ? 6.361 27.111 72.626 1.00 12.32 60 ARG B O 1
ATOM 2232 N N . PRO B 1 61 ? 6.376 24.891 72.962 1.00 12.30 61 PRO B N 1
ATOM 2233 C CA . PRO B 1 61 ? 7.716 24.823 72.361 1.00 13.85 61 PRO B CA 1
ATOM 2234 C C . PRO B 1 61 ? 7.770 25.397 70.939 1.00 12.98 61 PRO B C 1
ATOM 2235 O O . PRO B 1 61 ? 8.639 26.221 70.626 1.00 14.24 61 PRO B O 1
ATOM 2239 N N . GLN B 1 62 ? 6.843 24.973 70.085 1.00 11.10 62 GLN B N 1
ATOM 2240 C CA . GLN B 1 62 ? 6.806 25.467 68.711 1.00 11.20 62 GLN B CA 1
ATOM 2241 C C . GLN B 1 62 ? 6.378 26.936 68.672 1.00 11.76 62 GLN B C 1
ATOM 2242 O O . GLN B 1 62 ? 6.853 27.693 67.824 1.00 12.05 62 GLN B O 1
ATOM 2248 N N . LEU B 1 63 ? 5.489 27.342 69.581 1.00 13.17 63 LEU B N 1
ATOM 2249 C CA . LEU B 1 63 ? 5.049 28.740 69.621 1.00 13.62 63 LEU B CA 1
ATOM 2250 C C . LEU B 1 63 ? 6.244 29.633 69.922 1.00 14.24 63 LEU B C 1
ATOM 2251 O O . LEU B 1 63 ? 6.489 30.622 69.230 1.00 14.18 63 LEU B O 1
ATOM 2256 N N . ILE B 1 64 ? 6.992 29.273 70.959 1.00 14.39 64 ILE B N 1
ATOM 2257 C CA . ILE B 1 64 ? 8.160 30.044 71.351 1.00 13.75 64 ILE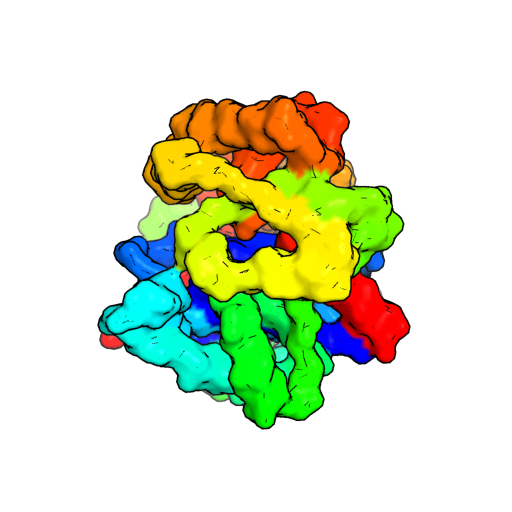 B CA 1
ATOM 2258 C C . ILE B 1 64 ? 9.222 30.009 70.259 1.00 11.37 64 ILE B C 1
ATOM 2259 O O . ILE B 1 64 ? 9.856 31.023 69.971 1.00 10.33 64 ILE B O 1
ATOM 2264 N N . TRP B 1 65 ? 9.408 28.849 69.637 1.00 10.37 65 TRP B N 1
ATOM 2265 C CA . TRP B 1 65 ? 10.395 28.732 68.571 1.00 10.53 65 TRP B CA 1
ATOM 2266 C C . TRP B 1 65 ? 10.068 29.708 67.436 1.00 9.48 65 TRP B C 1
ATOM 2267 O O . TRP B 1 65 ? 10.952 30.387 66.911 1.00 10.00 65 TRP B O 1
ATOM 2278 N N . THR B 1 66 ? 8.795 29.768 67.061 1.00 9.34 66 THR B N 1
ATOM 2279 C CA . THR B 1 66 ? 8.362 30.642 65.974 1.00 8.62 66 THR B CA 1
ATOM 2280 C C . THR B 1 66 ? 8.542 32.110 66.354 1.00 8.64 66 THR B C 1
ATOM 2281 O O . THR B 1 66 ? 8.943 32.927 65.527 1.00 10.07 66 THR B O 1
ATOM 2285 N N . ALA B 1 67 ? 8.246 32.446 67.606 1.00 9.79 67 ALA B N 1
ATOM 2286 C CA . ALA B 1 67 ? 8.405 33.824 68.066 1.00 11.31 67 ALA B CA 1
ATOM 2287 C C . ALA B 1 67 ? 9.883 34.223 68.007 1.00 11.69 67 ALA B C 1
ATOM 2288 O O . ALA B 1 67 ? 10.223 35.300 67.514 1.00 10.94 67 ALA B O 1
ATOM 2290 N N . LYS B 1 68 ? 10.761 33.347 68.490 1.00 10.95 68 LYS B N 1
ATOM 2291 C CA . LYS B 1 68 ? 12.196 33.628 68.466 1.00 13.44 68 LYS B CA 1
ATOM 2292 C C . LYS B 1 68 ? 12.722 33.758 67.043 1.00 12.43 68 LYS B C 1
ATOM 2293 O O . LYS B 1 68 ? 13.617 34.560 66.781 1.00 12.02 68 LYS B O 1
ATOM 2299 N N . ARG B 1 69 ? 12.174 32.969 66.121 1.00 10.27 69 ARG B N 1
ATOM 2300 C CA . ARG B 1 69 ? 12.628 33.018 64.735 1.00 10.14 69 ARG B CA 1
ATOM 2301 C C . ARG B 1 69 ? 12.230 34.347 64.088 1.00 10.61 69 ARG B C 1
ATOM 2302 O O . ARG B 1 69 ? 13.025 34.962 63.369 1.00 10.13 69 ARG B O 1
ATOM 2310 N N . LEU B 1 70 ? 11.005 34.795 64.354 1.00 11.93 70 LEU B N 1
ATOM 2311 C CA . LEU B 1 70 ? 10.522 36.069 63.818 1.00 11.77 70 LEU B CA 1
ATOM 2312 C C . LEU B 1 70 ? 11.437 37.196 64.267 1.00 12.75 70 LEU B C 1
ATOM 2313 O O . LEU B 1 70 ? 11.764 38.101 63.499 1.00 11.82 70 LEU B O 1
ATOM 2318 N N . GLU B 1 71 ? 11.842 37.137 65.528 1.00 13.46 71 GLU B N 1
ATOM 2319 C CA . GLU B 1 71 ? 12.731 38.138 66.094 1.00 15.03 71 GLU B CA 1
ATOM 2320 C C . GLU B 1 71 ? 14.060 38.076 65.343 1.00 15.17 71 GLU B C 1
ATOM 2321 O O . GLU B 1 71 ? 14.607 39.097 64.919 1.00 14.68 71 GLU B O 1
ATOM 2327 N N . GLU B 1 72 ? 14.567 36.863 65.163 1.00 15.58 72 GLU B N 1
ATOM 2328 C CA . GLU B 1 72 ? 15.833 36.671 64.467 1.00 17.05 72 GLU B CA 1
ATOM 2329 C C . GLU B 1 72 ? 15.768 37.131 63.014 1.00 15.86 72 GLU B C 1
ATOM 2330 O O . GLU B 1 72 ? 16.751 37.634 62.470 1.00 15.06 72 GLU B O 1
ATOM 2336 N N . CYS B 1 73 ? 14.603 36.964 62.395 1.00 15.08 73 CYS B N 1
ATOM 2337 C CA . CYS B 1 73 ? 14.409 37.340 60.999 1.00 14.33 73 CYS B CA 1
ATOM 2338 C C . CYS B 1 73 ? 14.191 38.835 60.787 1.00 14.16 73 CYS B C 1
ATOM 2339 O O . CYS B 1 73 ? 14.233 39.308 59.656 1.00 15.26 73 CYS B O 1
ATOM 2342 N N . GLY B 1 74 ? 13.947 39.578 61.862 1.00 13.19 74 GLY B N 1
ATOM 2343 C CA . GLY B 1 74 ? 13.767 41.012 61.713 1.00 13.36 74 GLY B CA 1
ATOM 2344 C C . GLY B 1 74 ? 12.479 41.669 62.188 1.00 13.49 74 GLY B C 1
ATOM 2345 O O . GLY B 1 74 ? 12.309 42.867 61.986 1.00 13.78 74 GLY B O 1
ATOM 2346 N N . ALA B 1 75 ? 11.565 40.921 62.801 1.00 11.69 75 ALA B N 1
ATOM 2347 C CA . ALA B 1 75 ? 10.324 41.531 63.278 1.00 10.58 75 ALA B CA 1
ATOM 2348 C C . ALA B 1 75 ? 10.592 42.454 64.466 1.00 11.14 75 ALA B C 1
ATOM 2349 O O . ALA B 1 75 ? 11.421 42.143 65.324 1.00 11.76 75 ALA B O 1
ATOM 2351 N N . ASP B 1 76 ? 9.900 43.590 64.510 1.00 10.71 76 ASP B N 1
ATOM 2352 C CA . ASP B 1 76 ? 10.057 44.539 65.613 1.00 12.50 76 ASP B CA 1
ATOM 2353 C C . ASP B 1 76 ? 9.004 44.305 66.694 1.00 11.77 76 ASP B C 1
ATOM 2354 O O . ASP B 1 76 ? 9.142 44.769 67.829 1.00 13.27 76 ASP B O 1
ATOM 2359 N N . PHE B 1 77 ? 7.943 43.596 66.325 1.00 11.60 77 PHE B N 1
ATOM 2360 C CA . PHE B 1 77 ? 6.891 43.221 67.264 1.00 10.82 77 PHE B CA 1
ATOM 2361 C C . PHE B 1 77 ? 6.116 42.060 66.657 1.00 11.09 77 PHE B C 1
ATOM 2362 O O . PHE B 1 77 ? 6.222 41.796 65.460 1.00 11.78 77 PHE B O 1
ATOM 2370 N N . ILE B 1 78 ? 5.357 41.353 67.484 1.00 11.04 78 ILE B N 1
ATOM 2371 C CA . ILE B 1 78 ? 4.621 40.186 67.020 1.00 11.10 78 ILE B CA 1
ATOM 2372 C C . ILE B 1 78 ? 3.126 40.200 67.341 1.00 10.82 78 ILE B C 1
ATOM 2373 O O . ILE B 1 78 ? 2.711 40.666 68.405 1.00 9.47 78 ILE B O 1
ATOM 2378 N N . ILE B 1 79 ? 2.328 39.696 66.401 1.00 9.65 79 ILE B N 1
ATOM 2379 C CA . ILE B 1 79 ? 0.883 39.561 66.585 1.00 9.53 79 ILE B CA 1
ATOM 2380 C C . ILE B 1 79 ? 0.572 38.118 66.175 1.00 9.83 79 ILE B C 1
ATOM 2381 O O . ILE B 1 79 ? 1.319 37.527 65.393 1.00 8.72 79 ILE B O 1
ATOM 2386 N N . MET B 1 80 ? -0.503 37.550 66.716 1.00 10.59 80 MET B N 1
ATOM 2387 C CA . MET B 1 80 ? -0.877 36.160 66.440 1.00 14.50 80 MET B CA 1
ATOM 2388 C C . MET B 1 80 ? -2.343 36.006 66.069 1.00 14.23 80 MET B C 1
ATOM 2389 O O . MET B 1 80 ? -3.219 36.321 66.871 1.00 17.20 80 MET B O 1
ATOM 2394 N N . PRO B 1 81 ? -2.627 35.486 64.868 1.00 14.81 81 PRO B N 1
ATOM 2395 C CA . PRO B 1 81 ? -4.004 35.284 64.406 1.00 17.73 81 PRO B CA 1
ATOM 2396 C C . PRO B 1 81 ? -4.589 33.973 64.944 1.00 19.20 81 PRO B C 1
ATOM 2397 O O . PRO B 1 81 ? -4.878 33.048 64.180 1.00 21.89 81 PRO B O 1
ATOM 2401 N N . CYS B 1 82 ? -4.741 33.900 66.261 1.00 16.94 82 CYS B N 1
ATOM 2402 C CA . CYS B 1 82 ? -5.287 32.720 66.933 1.00 17.78 82 CYS B CA 1
ATOM 2403 C C . CYS B 1 82 ? -5.687 33.110 68.352 1.00 17.24 82 CYS B C 1
ATOM 2404 O O . CYS B 1 82 ? -4.854 33.593 69.113 1.00 17.59 82 CYS B O 1
ATOM 2407 N N . ASN B 1 83 ? -6.950 32.895 68.714 1.00 15.93 83 ASN B N 1
ATOM 2408 C CA . ASN B 1 83 ? -7.418 33.242 70.055 1.00 15.45 83 ASN B CA 1
ATOM 2409 C C . ASN B 1 83 ? -6.786 32.386 71.150 1.00 14.42 83 ASN B C 1
ATOM 2410 O O . ASN B 1 83 ? -6.138 32.901 72.061 1.00 15.30 83 ASN B O 1
ATOM 2415 N N . THR B 1 84 ? -6.991 31.076 71.062 1.00 14.81 84 THR B N 1
ATOM 2416 C CA . THR B 1 84 ? -6.474 30.152 72.066 1.00 15.08 84 THR B CA 1
ATOM 2417 C C . THR B 1 84 ? -4.973 30.272 72.333 1.00 14.58 84 THR B C 1
ATOM 2418 O O . THR B 1 84 ? -4.528 30.061 73.457 1.00 14.97 84 THR B O 1
ATOM 2422 N N . ALA B 1 85 ? -4.195 30.620 71.313 1.00 13.34 85 ALA B N 1
ATOM 2423 C CA . ALA B 1 85 ? -2.753 30.753 71.493 1.00 13.46 85 ALA B CA 1
ATOM 2424 C C . ALA B 1 85 ? -2.408 31.837 72.507 1.00 12.88 85 ALA B C 1
ATOM 2425 O O . ALA B 1 85 ? -1.346 31.796 73.129 1.00 11.41 85 ALA B O 1
ATOM 2427 N N . HIS B 1 86 ? -3.298 32.809 72.679 1.00 12.24 86 HIS B N 1
ATOM 2428 C CA . HIS B 1 86 ? -3.017 33.878 73.628 1.00 12.70 86 HIS B CA 1
ATOM 2429 C C . HIS B 1 86 ? -3.052 33.406 75.077 1.00 14.14 86 HIS B C 1
ATOM 2430 O O . HIS B 1 86 ? -2.700 34.158 75.991 1.00 14.14 86 HIS B O 1
ATOM 2437 N N . ALA B 1 87 ? -3.468 32.161 75.285 1.00 12.77 87 ALA B N 1
ATOM 2438 C CA . ALA B 1 87 ? -3.504 31.602 76.634 1.00 14.52 87 ALA B CA 1
ATOM 2439 C C . ALA B 1 87 ? -2.062 31.431 77.109 1.00 15.10 87 ALA B C 1
ATOM 2440 O O . ALA B 1 87 ? -1.800 31.309 78.306 1.00 17.33 87 ALA B O 1
ATOM 2442 N N . PHE B 1 88 ? -1.129 31.429 76.160 1.00 14.03 88 PHE B N 1
ATOM 2443 C CA . PHE B 1 88 ? 0.284 31.257 76.476 1.00 15.30 88 PHE B CA 1
ATOM 2444 C C . PHE B 1 88 ? 1.088 32.507 76.141 1.00 16.09 88 PHE B C 1
ATOM 2445 O O . PHE B 1 88 ? 2.305 32.444 75.981 1.00 16.95 88 PHE B O 1
ATOM 2453 N N . VAL B 1 89 ? 0.412 33.646 76.047 1.00 16.43 89 VAL B N 1
ATOM 2454 C CA . VAL B 1 89 ? 1.095 34.887 75.693 1.00 17.27 89 VAL B CA 1
ATOM 2455 C C . VAL B 1 89 ? 2.230 35.242 76.652 1.00 17.82 89 VAL B C 1
ATOM 2456 O O . VAL B 1 89 ? 3.261 35.763 76.228 1.00 17.61 89 VAL B O 1
ATOM 2460 N N . GLU B 1 90 ? 2.051 34.955 77.939 1.00 18.21 90 GLU B N 1
ATOM 2461 C CA . GLU B 1 90 ? 3.091 35.265 78.914 1.00 19.99 90 GLU B CA 1
ATOM 2462 C C . GLU B 1 90 ? 4.294 34.342 78.768 1.00 19.03 90 GLU B C 1
ATOM 2463 O O . GLU B 1 90 ? 5.434 34.764 78.964 1.00 17.06 90 GLU B O 1
ATOM 2469 N N . ASP B 1 91 ? 4.038 33.088 78.408 1.00 18.53 91 ASP B N 1
ATOM 2470 C CA . ASP B 1 91 ? 5.109 32.114 78.207 1.00 19.34 91 ASP B CA 1
ATOM 2471 C C . ASP B 1 91 ? 5.986 32.560 77.041 1.00 17.86 91 ASP B C 1
ATOM 2472 O O . ASP B 1 91 ? 7.212 32.469 77.098 1.00 17.01 91 ASP B O 1
ATOM 2477 N N . ILE B 1 92 ? 5.346 33.037 75.980 1.00 17.06 92 ILE B N 1
ATOM 2478 C CA . ILE B 1 92 ? 6.063 33.489 74.793 1.00 16.72 92 ILE B CA 1
ATOM 2479 C C . ILE B 1 92 ? 6.831 34.778 75.077 1.00 16.60 92 ILE B C 1
ATOM 2480 O O . ILE B 1 92 ? 7.979 34.930 74.660 1.00 16.59 92 ILE B O 1
ATOM 2485 N N . ARG B 1 93 ? 6.194 35.702 75.788 1.00 17.14 93 ARG B N 1
ATOM 2486 C CA . ARG B 1 93 ? 6.823 36.975 76.129 1.00 19.03 93 ARG B CA 1
ATOM 2487 C C . ARG B 1 93 ? 8.121 36.795 76.917 1.00 20.48 93 ARG B C 1
ATOM 2488 O O . ARG B 1 93 ? 9.089 37.527 76.710 1.00 19.77 93 ARG B O 1
ATOM 2496 N N . LYS B 1 94 ? 8.143 35.815 77.813 1.00 22.46 94 LYS B N 1
ATOM 2497 C CA . LYS B 1 94 ? 9.328 35.560 78.628 1.00 24.80 94 LYS B CA 1
ATOM 2498 C C . LYS B 1 94 ? 10.527 35.048 77.822 1.00 24.76 94 LYS B C 1
ATOM 2499 O O . LYS B 1 94 ? 11.671 35.178 78.258 1.00 22.76 94 LYS B O 1
ATOM 2505 N N . ALA B 1 95 ? 10.270 34.485 76.644 1.00 22.73 95 ALA B N 1
ATOM 2506 C CA . ALA B 1 95 ? 11.342 33.929 75.820 1.00 21.41 95 ALA B CA 1
ATOM 2507 C C . ALA B 1 95 ? 11.916 34.842 74.746 1.00 20.93 95 ALA B C 1
ATOM 2508 O O . ALA B 1 95 ? 12.925 34.506 74.122 1.00 22.04 95 ALA B O 1
ATOM 2510 N N . ILE B 1 96 ? 11.287 35.989 74.512 1.00 18.26 96 ILE B N 1
ATOM 2511 C CA . ILE B 1 96 ? 11.782 36.902 73.488 1.00 17.84 96 ILE B CA 1
ATOM 2512 C C . ILE B 1 96 ? 12.030 38.306 74.016 1.00 18.46 96 ILE B C 1
ATOM 2513 O O . ILE B 1 96 ? 11.627 38.640 75.129 1.00 17.27 96 ILE B O 1
ATOM 2518 N N . LYS B 1 97 ? 12.701 39.125 73.213 1.00 19.61 97 LYS B N 1
ATOM 2519 C CA . LYS B 1 97 ? 12.997 40.496 73.608 1.00 22.42 97 LYS B CA 1
ATOM 2520 C C . LYS B 1 97 ? 12.011 41.497 73.010 1.00 22.06 97 LYS B C 1
ATOM 2521 O O . LYS B 1 97 ? 11.729 42.533 73.615 1.00 24.96 97 LYS B O 1
ATOM 2527 N N . ILE B 1 98 ? 11.488 41.198 71.825 1.00 16.84 98 ILE B N 1
ATOM 2528 C CA . ILE B 1 98 ? 10.525 42.097 71.199 1.00 14.78 98 ILE B CA 1
ATOM 2529 C C . ILE B 1 98 ? 9.150 41.817 71.801 1.00 13.96 98 ILE B C 1
ATOM 2530 O O . ILE B 1 98 ? 8.870 40.708 72.246 1.00 15.36 98 ILE B O 1
ATOM 2535 N N . PRO B 1 99 ? 8.276 42.828 71.831 1.00 13.28 99 PRO B N 1
ATOM 2536 C CA . PRO B 1 99 ? 6.936 42.660 72.396 1.00 13.22 99 PRO B CA 1
ATOM 2537 C C . PRO B 1 99 ? 5.922 41.947 71.507 1.00 12.63 99 PRO B C 1
ATOM 2538 O O . PRO B 1 99 ? 6.079 41.881 70.291 1.00 11.24 99 PRO B O 1
ATOM 2542 N N . ILE B 1 100 ? 4.886 41.410 72.143 1.00 13.54 100 ILE B N 1
ATOM 2543 C CA . ILE B 1 100 ? 3.792 40.747 71.441 1.00 14.85 100 ILE B CA 1
ATOM 2544 C C . ILE B 1 100 ? 2.582 41.618 71.738 1.00 14.43 100 ILE B C 1
ATOM 2545 O O . ILE B 1 100 ? 2.289 41.886 72.900 1.00 14.65 100 ILE B O 1
ATOM 2550 N N . ILE B 1 101 ? 1.899 42.086 70.703 1.00 12.34 101 ILE B N 1
ATOM 2551 C CA . ILE B 1 101 ? 0.709 42.899 70.922 1.00 13.20 101 ILE B CA 1
ATOM 2552 C C . ILE B 1 101 ? -0.445 41.910 70.851 1.00 13.27 101 ILE B C 1
ATOM 2553 O O . ILE B 1 101 ? -0.648 41.255 69.825 1.00 13.58 101 ILE B O 1
ATOM 2558 N N . SER B 1 102 ? -1.180 41.793 71.950 1.00 11.29 102 SER B N 1
ATOM 2559 C CA . SER B 1 102 ? -2.295 40.852 72.043 1.00 12.16 102 SER B CA 1
ATOM 2560 C C . SER B 1 102 ? -3.583 41.277 71.362 1.00 11.30 102 SER B C 1
ATOM 2561 O O . SER B 1 102 ? -4.126 42.351 71.633 1.00 9.62 102 SER B O 1
ATOM 2564 N N . MET B 1 103 ? -4.073 40.414 70.479 1.00 11.65 103 MET B N 1
ATOM 2565 C CA . MET B 1 103 ? -5.320 40.667 69.777 1.00 10.26 103 MET B CA 1
ATOM 2566 C C . MET B 1 103 ? -6.450 40.682 70.812 1.00 10.26 103 MET B C 1
ATOM 2567 O O . MET B 1 103 ? -7.392 41.460 70.698 1.00 10.30 103 MET B O 1
ATOM 2572 N N . ILE B 1 104 ? -6.343 39.832 71.830 1.00 9.52 104 ILE B N 1
ATOM 2573 C CA . ILE B 1 104 ? -7.374 39.769 72.868 1.00 10.78 104 ILE B CA 1
ATOM 2574 C C . ILE B 1 104 ? -7.370 41.030 73.726 1.00 11.28 104 ILE B C 1
ATOM 2575 O O . ILE B 1 104 ? -8.425 41.604 74.008 1.00 12.59 104 ILE B O 1
ATOM 2580 N N . GLU B 1 105 ? -6.187 41.466 74.146 1.00 11.40 105 GLU B N 1
ATOM 2581 C CA . GLU B 1 105 ? -6.109 42.656 74.977 1.00 13.53 105 GLU B CA 1
ATOM 2582 C C . GLU B 1 105 ? -6.502 43.921 74.220 1.00 12.55 105 GLU B C 1
ATOM 2583 O O . GLU B 1 105 ? -7.204 44.766 74.761 1.00 11.49 105 GLU B O 1
ATOM 2589 N N . GLU B 1 106 ? -6.059 44.056 72.974 1.00 12.67 106 GLU B N 1
ATOM 2590 C CA . GLU B 1 106 ? -6.407 45.242 72.196 1.00 13.66 106 GLU B CA 1
ATOM 2591 C C . GLU B 1 106 ? -7.918 45.348 71.994 1.00 14.28 106 GLU B C 1
ATOM 2592 O O . GLU B 1 106 ? -8.472 46.450 71.958 1.00 14.58 106 GLU B O 1
ATOM 2598 N N . THR B 1 107 ? -8.582 44.204 71.857 1.00 14.35 107 THR B N 1
ATOM 2599 C CA . THR B 1 107 ? -10.030 44.184 71.682 1.00 13.49 107 THR B CA 1
ATOM 2600 C C . THR B 1 107 ? -10.696 44.624 72.986 1.00 13.65 107 THR B C 1
ATOM 2601 O O . THR B 1 107 ? -11.654 45.395 72.975 1.00 13.57 107 THR B O 1
ATOM 2605 N N . ALA B 1 108 ? -10.179 44.147 74.115 1.00 13.05 108 ALA B N 1
ATOM 2606 C CA . ALA B 1 108 ? -10.736 44.532 75.411 1.00 12.57 108 ALA B CA 1
ATOM 2607 C C . ALA B 1 108 ? -10.596 46.045 75.610 1.00 12.66 108 ALA B C 1
ATOM 2608 O O . ALA B 1 108 ? -11.523 46.714 76.082 1.00 11.99 108 ALA B O 1
ATOM 2610 N N . LYS B 1 109 ? -9.431 46.578 75.255 1.00 14.08 109 LYS B N 1
ATOM 2611 C CA . LYS B 1 109 ? -9.164 48.011 75.380 1.00 16.37 109 LYS B CA 1
ATOM 2612 C C . LYS B 1 109 ? -10.131 48.820 74.520 1.00 16.20 109 LYS B C 1
ATOM 2613 O O . LYS B 1 109 ? -10.631 49.862 74.948 1.00 15.42 109 LYS B O 1
ATOM 2619 N N . LYS B 1 110 ? -10.384 48.333 73.308 1.00 16.35 110 LYS B N 1
ATOM 2620 C CA . LYS B 1 110 ? -11.294 48.998 72.376 1.00 16.44 110 LYS B CA 1
ATOM 2621 C C . LYS B 1 110 ? -12.724 48.988 72.921 1.00 16.46 110 LYS B C 1
ATOM 2622 O O . LYS B 1 110 ? -13.421 50.007 72.893 1.00 17.44 110 LYS B O 1
ATOM 2628 N N . VAL B 1 111 ? -13.155 47.833 73.417 1.00 15.70 111 VAL B N 1
ATOM 2629 C CA . VAL B 1 111 ? -14.495 47.694 73.978 1.00 15.20 111 VAL B CA 1
ATOM 2630 C C . VAL B 1 111 ? -14.682 48.640 75.160 1.00 16.67 111 VAL B C 1
ATOM 2631 O O . VAL B 1 111 ? -15.725 49.284 75.288 1.00 16.73 111 VAL B O 1
ATOM 2635 N N . LYS B 1 112 ? -13.670 48.726 76.018 1.00 17.20 112 LYS B N 1
ATOM 2636 C CA . LYS B 1 112 ? -13.720 49.612 77.177 1.00 18.85 112 LYS B CA 1
ATOM 2637 C C . LYS B 1 112 ? -13.791 51.072 76.723 1.00 21.40 112 LYS B C 1
ATOM 2638 O O . LYS B 1 112 ? -14.607 51.847 77.227 1.00 18.61 112 LYS B O 1
ATOM 2644 N N . GLU B 1 113 ? -12.937 51.439 75.769 1.00 22.61 113 GLU B N 1
ATOM 2645 C CA . GLU B 1 113 ? -12.903 52.809 75.259 1.00 25.98 113 GLU B CA 1
ATOM 2646 C C . GLU B 1 113 ? -14.229 53.255 74.653 1.00 24.94 113 GLU B C 1
ATOM 2647 O O . GLU B 1 113 ? -14.558 54.442 74.679 1.00 25.56 113 GLU B O 1
ATOM 2653 N N . LEU B 1 114 ? -14.987 52.310 74.108 1.00 24.46 114 LEU B N 1
ATOM 2654 C CA . LEU B 1 114 ? -16.280 52.631 73.510 1.00 23.86 114 LEU B CA 1
ATOM 2655 C C . LEU B 1 114 ? -17.386 52.660 74.568 1.00 23.37 114 LEU B C 1
ATOM 2656 O O . LEU B 1 114 ? -18.553 52.907 74.258 1.00 23.59 114 LEU B O 1
ATOM 2661 N N . GLY B 1 115 ? -17.009 52.395 75.816 1.00 19.79 115 GLY B N 1
ATOM 2662 C CA . GLY B 1 115 ? -17.965 52.431 76.910 1.00 18.54 115 GLY B CA 1
ATOM 2663 C C . GLY B 1 115 ? -18.851 51.224 77.165 1.00 17.75 115 GLY B C 1
ATOM 2664 O O . GLY B 1 115 ? -19.748 51.300 78.008 1.00 16.73 115 GLY B O 1
ATOM 2665 N N . PHE B 1 116 ? -18.626 50.115 76.467 1.00 17.01 116 PHE B N 1
ATOM 2666 C CA . PHE B 1 116 ? -19.454 48.930 76.684 1.00 16.96 116 PHE B CA 1
ATOM 2667 C C . PHE B 1 116 ? -19.104 48.241 78.003 1.00 16.52 116 PHE B C 1
ATOM 2668 O O . PHE B 1 116 ? -17.934 48.177 78.385 1.00 16.59 116 PHE B O 1
ATOM 2676 N N . LYS B 1 117 ? -20.122 47.726 78.691 1.00 16.31 117 LYS B N 1
ATOM 2677 C CA . LYS B 1 117 ? -19.927 47.036 79.963 1.00 15.60 117 LYS B CA 1
ATOM 2678 C C . LYS B 1 117 ? -20.238 45.546 79.871 1.00 15.26 117 LYS B C 1
ATOM 2679 O O . LYS B 1 117 ? -19.828 44.768 80.735 1.00 14.52 117 LYS B O 1
ATOM 2685 N N . LYS B 1 118 ? -20.971 45.151 78.835 1.00 13.24 118 LYS B N 1
ATOM 2686 C CA . LYS B 1 118 ? -21.314 43.745 78.637 1.00 15.05 118 LYS B CA 1
ATOM 2687 C C . LYS B 1 118 ? -21.172 43.398 77.163 1.00 15.13 118 LYS B C 1
ATOM 2688 O O . LYS B 1 118 ? -21.718 44.086 76.294 1.00 17.73 118 LYS B O 1
ATOM 2694 N N . ALA B 1 119 ? -20.426 42.334 76.888 1.00 13.40 119 ALA B N 1
ATOM 2695 C CA . ALA B 1 119 ? -20.165 41.906 75.520 1.00 13.70 119 ALA B CA 1
ATOM 2696 C C . ALA B 1 119 ? -20.554 40.461 75.252 1.00 13.75 119 ALA B C 1
ATOM 2697 O O . ALA B 1 119 ? -20.250 39.567 76.044 1.00 14.22 119 ALA B O 1
ATOM 2699 N N . GLY B 1 120 ? -21.221 40.239 74.123 1.00 12.76 120 GLY B N 1
ATOM 2700 C CA . GLY B 1 120 ? -21.625 38.895 73.751 1.00 12.51 120 GLY B CA 1
ATOM 2701 C C . GLY B 1 120 ? -20.542 38.275 72.887 1.00 14.14 120 GLY B C 1
ATOM 2702 O O . GLY B 1 120 ? -20.173 38.839 71.855 1.00 14.33 120 GLY B O 1
ATOM 2703 N N . LEU B 1 121 ? -20.048 37.109 73.291 1.00 13.63 121 LEU B N 1
ATOM 2704 C CA . LEU B 1 121 ? -18.973 36.440 72.563 1.00 13.87 121 LEU B CA 1
ATOM 2705 C C . LEU B 1 121 ? -19.379 35.247 71.709 1.00 16.76 121 LEU B C 1
ATOM 2706 O O . LEU B 1 121 ? -19.999 34.302 72.192 1.00 16.02 121 LEU B O 1
ATOM 2711 N N . LEU B 1 122 ? -19.008 35.303 70.433 1.00 18.13 122 LEU B N 1
ATOM 2712 C CA . LEU B 1 122 ? -19.264 34.213 69.496 1.00 19.60 122 LEU B CA 1
ATOM 2713 C C . LEU B 1 122 ? -17.883 33.683 69.129 1.00 18.92 122 LEU B C 1
ATOM 2714 O O . LEU B 1 122 ? -17.139 34.343 68.403 1.00 19.49 122 LEU B O 1
ATOM 2719 N N . ALA B 1 123 ? -17.541 32.505 69.646 1.00 19.66 123 ALA B N 1
ATOM 2720 C CA . ALA B 1 123 ? -16.236 31.898 69.390 1.00 21.98 123 ALA B CA 1
ATOM 2721 C C . ALA B 1 123 ? -16.271 30.388 69.611 1.00 22.97 123 ALA B C 1
ATOM 2722 O O . ALA B 1 123 ? -17.298 29.833 69.999 1.00 24.07 123 ALA B O 1
ATOM 2724 N N . THR B 1 124 ? -15.139 29.732 69.370 1.00 23.26 124 THR B N 1
ATOM 2725 C CA . THR B 1 124 ? -15.038 28.288 69.542 1.00 23.73 124 THR B CA 1
ATOM 2726 C C . THR B 1 124 ? -15.063 27.922 71.021 1.00 23.79 124 THR B C 1
ATOM 2727 O O . THR B 1 124 ? -14.775 28.754 71.882 1.00 23.47 124 THR B O 1
ATOM 2731 N N . THR B 1 125 ? -15.405 26.670 71.305 1.00 21.58 125 THR B N 1
ATOM 2732 C CA . THR B 1 125 ? -15.469 26.185 72.675 1.00 22.61 125 THR B CA 1
ATOM 2733 C C . THR B 1 125 ? -14.077 26.197 73.287 1.00 22.49 125 THR B C 1
ATOM 2734 O O . THR B 1 125 ? -13.909 26.503 74.466 1.00 23.19 125 THR B O 1
ATOM 2738 N N . GLY B 1 126 ? -13.078 25.858 72.481 1.00 21.11 126 GLY B N 1
ATOM 2739 C CA . GLY B 1 126 ? -11.715 25.868 72.974 1.00 21.90 126 GLY B CA 1
ATOM 2740 C C . GLY B 1 126 ? -11.339 27.272 73.421 1.00 19.55 126 GLY B C 1
ATOM 2741 O O . GLY B 1 126 ? -10.683 27.454 74.445 1.00 22.03 126 GLY B O 1
ATOM 2742 N N . THR B 1 127 ? -11.759 28.268 72.650 1.00 20.53 127 THR B N 1
ATOM 2743 C CA . THR B 1 127 ? -11.469 29.663 72.978 1.00 21.01 127 THR B CA 1
ATOM 2744 C C . THR B 1 127 ? -12.099 30.031 74.323 1.00 19.67 127 THR B C 1
ATOM 2745 O O . THR B 1 127 ? -11.450 30.613 75.191 1.00 18.63 127 THR B O 1
ATOM 2749 N N . ILE B 1 128 ? -13.368 29.681 74.489 1.00 19.40 128 ILE B N 1
ATOM 2750 C CA . ILE B 1 128 ? -14.081 29.974 75.727 1.00 19.20 128 ILE B CA 1
ATOM 2751 C C . ILE B 1 128 ? -13.437 29.283 76.925 1.00 20.57 128 ILE B C 1
ATOM 2752 O O . ILE B 1 128 ? -13.156 29.922 77.943 1.00 19.32 128 ILE B O 1
ATOM 2757 N N . VAL B 1 129 ? -13.191 27.979 76.805 1.00 18.97 129 VAL B N 1
ATOM 2758 C CA . VAL B 1 129 ? -12.587 27.230 77.897 1.00 20.15 129 VAL B CA 1
ATOM 2759 C C . VAL B 1 129 ? -11.213 27.785 78.266 1.00 19.61 129 VAL B C 1
ATOM 2760 O O . VAL B 1 129 ? -10.823 27.762 79.436 1.00 20.91 129 VAL B O 1
ATOM 2764 N N . SER B 1 130 ? -10.484 28.292 77.276 1.00 18.99 130 SER B N 1
ATOM 2765 C CA . SER B 1 130 ? -9.164 28.855 77.536 1.00 19.13 130 SER B CA 1
ATOM 2766 C C . SER B 1 130 ? -9.339 30.094 78.406 1.00 18.04 130 SER B C 1
ATOM 2767 O O . SER B 1 130 ? -8.434 30.474 79.145 1.00 19.12 130 SER B O 1
ATOM 2770 N N . GLY B 1 131 ? -10.509 30.719 78.296 1.00 16.51 131 GLY B N 1
ATOM 2771 C CA . GLY B 1 131 ? -10.816 31.900 79.085 1.00 16.74 131 GLY B CA 1
ATOM 2772 C C . GLY B 1 131 ? -10.068 33.177 78.733 1.00 15.50 131 GLY B C 1
ATOM 2773 O O . GLY B 1 131 ? -10.126 34.147 79.487 1.00 14.54 131 GLY B O 1
ATOM 2774 N N . VAL B 1 132 ? -9.385 33.209 77.594 1.00 14.44 132 VAL B N 1
ATOM 2775 C CA . VAL B 1 132 ? -8.634 34.407 77.238 1.00 14.26 132 VAL B CA 1
ATOM 2776 C C . VAL B 1 132 ? -9.478 35.676 77.171 1.00 12.59 132 VAL B C 1
ATOM 2777 O O . VAL B 1 132 ? -9.058 36.720 77.675 1.00 12.06 132 VAL B O 1
ATOM 2781 N N . TYR B 1 133 ? -10.663 35.606 76.569 1.00 12.62 133 TYR B N 1
ATOM 2782 C CA . TYR B 1 133 ? -11.510 36.796 76.497 1.00 12.53 133 TYR B CA 1
ATOM 2783 C C . TYR B 1 133 ? -12.018 37.227 77.868 1.00 13.06 133 TYR B C 1
ATOM 2784 O O . TYR B 1 133 ? -12.040 38.423 78.176 1.00 12.10 133 TYR B O 1
ATOM 2793 N N . GLU B 1 134 ? -12.426 36.258 78.685 1.00 10.68 134 GLU B N 1
ATOM 2794 C CA . GLU B 1 134 ? -12.926 36.549 80.022 1.00 12.33 134 GLU B CA 1
ATOM 2795 C C . GLU B 1 134 ? -11.861 37.245 80.865 1.00 13.41 134 GLU B C 1
ATOM 2796 O O . GLU B 1 134 ? -12.152 38.216 81.561 1.00 13.34 134 GLU B O 1
ATOM 2802 N N . LYS B 1 135 ? -10.635 36.729 80.809 1.00 13.19 135 LYS B N 1
ATOM 2803 C CA . LYS B 1 135 ? -9.528 37.290 81.580 1.00 15.02 135 LYS B CA 1
ATOM 2804 C C . LYS B 1 135 ? -9.212 38.742 81.212 1.00 14.51 135 LYS B C 1
ATOM 2805 O O . LYS B 1 135 ? -9.177 39.612 82.088 1.00 13.81 135 LYS B O 1
ATOM 2811 N N . GLU B 1 136 ? -8.995 39.005 79.923 1.00 12.91 136 GLU B N 1
ATOM 2812 C CA . GLU B 1 136 ? -8.662 40.354 79.471 1.00 13.75 136 GLU B CA 1
ATOM 2813 C C . GLU B 1 136 ? -9.808 41.353 79.587 1.00 14.30 136 GLU B C 1
ATOM 2814 O O . GLU B 1 136 ? -9.593 42.504 79.961 1.00 14.76 136 GLU B O 1
ATOM 2820 N N . PHE B 1 137 ? -11.021 40.927 79.257 1.00 13.05 137 PHE B N 1
ATOM 2821 C CA . PHE B 1 137 ? -12.163 41.826 79.356 1.00 11.57 137 PHE B CA 1
ATOM 2822 C C . PHE B 1 137 ? -12.417 42.238 80.802 1.00 11.78 137 PHE B C 1
ATOM 2823 O O . PHE B 1 137 ? -12.720 43.401 81.078 1.00 12.00 137 PHE B O 1
ATOM 2831 N N . SER B 1 138 ? -12.279 41.292 81.726 1.00 13.40 138 SER B N 1
ATOM 2832 C CA . SER B 1 138 ? -12.489 41.591 83.137 1.00 15.09 138 SER B CA 1
ATOM 2833 C C . SER B 1 138 ? -11.461 42.606 83.623 1.00 15.59 138 SER B C 1
ATOM 2834 O O . SER B 1 138 ? -11.772 43.482 84.436 1.00 12.93 138 SER B O 1
ATOM 2837 N N . LYS B 1 139 ? -10.234 42.484 83.130 1.00 14.40 139 LYS B N 1
ATOM 2838 C CA . LYS B 1 139 ? -9.180 43.408 83.520 1.00 17.98 139 LYS B CA 1
ATOM 2839 C C . LYS B 1 139 ? -9.607 44.828 83.155 1.00 18.12 139 LYS B C 1
ATOM 2840 O O . LYS B 1 139 ? -9.235 45.794 83.826 1.00 17.39 139 LYS B O 1
ATOM 2846 N N . TYR B 1 140 ? -10.396 44.947 82.091 1.00 16.92 140 TYR B N 1
ATOM 2847 C CA . TYR B 1 140 ? -10.873 46.251 81.646 1.00 18.44 140 TYR B CA 1
ATOM 2848 C C . TYR B 1 140 ? -12.315 46.549 82.052 1.00 18.50 140 TYR B C 1
ATOM 2849 O O . TYR B 1 140 ? -12.971 47.408 81.460 1.00 18.85 140 TYR B O 1
ATOM 2858 N N . GLY B 1 141 ? -12.797 45.834 83.065 1.00 18.00 141 GLY B N 1
ATOM 2859 C CA . GLY B 1 141 ? -14.143 46.050 83.569 1.00 16.47 141 GLY B CA 1
ATOM 2860 C C . GLY B 1 141 ? -15.302 45.700 82.653 1.00 16.62 141 GLY B C 1
ATOM 2861 O O . GLY B 1 141 ? -16.396 46.244 82.802 1.00 16.70 141 GLY B O 1
ATOM 2862 N N . VAL B 1 142 ? -15.082 44.791 81.712 1.00 13.80 142 VAL B N 1
ATOM 2863 C CA . VAL B 1 142 ? -16.145 44.402 80.799 1.00 13.55 142 VAL B CA 1
ATOM 2864 C C . VAL B 1 142 ? -16.536 42.953 81.058 1.00 11.51 142 VAL B C 1
ATOM 2865 O O . VAL B 1 142 ? -15.682 42.071 81.149 1.00 10.88 142 VAL B O 1
ATOM 2869 N N . GLU B 1 143 ? -17.838 42.730 81.178 1.00 10.47 143 GLU B N 1
ATOM 2870 C CA . GLU B 1 143 ? -18.397 41.411 81.448 1.00 10.62 143 GLU B CA 1
ATOM 2871 C C . GLU B 1 143 ? -18.660 40.632 80.165 1.00 10.73 143 GLU B C 1
ATOM 2872 O O . GLU B 1 143 ? -19.311 41.140 79.251 1.00 14.52 143 GLU B O 1
ATOM 2878 N N . ILE B 1 144 ? -18.162 39.399 80.107 1.00 11.58 144 ILE B N 1
ATOM 2879 C CA . ILE B 1 144 ? -18.355 38.535 78.943 1.00 13.08 144 ILE B CA 1
ATOM 2880 C C . ILE B 1 144 ? -19.600 37.665 79.112 1.00 14.29 144 ILE B C 1
ATOM 2881 O O . ILE B 1 144 ? -19.855 37.119 80.183 1.00 13.49 144 ILE B O 1
ATOM 2886 N N . MET B 1 145 ? -20.352 37.535 78.028 1.00 13.18 145 MET B N 1
ATOM 2887 C CA . MET B 1 145 ? -21.574 36.744 77.987 1.00 15.86 145 MET B CA 1
ATOM 2888 C C . MET B 1 145 ? -21.420 35.742 76.842 1.00 15.38 145 MET B C 1
ATOM 2889 O O . MET B 1 145 ? -21.084 36.137 75.727 1.00 13.84 145 MET B O 1
ATOM 2894 N N . THR B 1 146 ? -21.641 34.456 77.116 1.00 14.06 146 THR B N 1
ATOM 2895 C CA . THR B 1 146 ? -21.550 33.422 76.079 1.00 14.78 146 THR B CA 1
ATOM 2896 C C . THR B 1 146 ? -22.875 32.662 75.973 1.00 15.61 146 THR B C 1
ATOM 2897 O O . THR B 1 146 ? -23.723 32.747 76.861 1.00 13.19 146 THR B O 1
ATOM 2901 N N . PRO B 1 147 ? -23.075 31.919 74.870 1.00 17.87 147 PRO B N 1
ATOM 2902 C CA . PRO B 1 147 ? -24.317 31.153 74.692 1.00 17.65 147 PRO B CA 1
ATOM 2903 C C . PRO B 1 147 ? -24.357 29.964 75.654 1.00 18.31 147 PRO B C 1
ATOM 2904 O O . PRO B 1 147 ? -23.339 29.610 76.254 1.00 15.66 147 PRO B O 1
ATOM 2908 N N . THR B 1 148 ? -25.530 29.348 75.799 1.00 19.46 148 THR B N 1
ATOM 2909 C CA . THR B 1 148 ? -25.667 28.182 76.667 1.00 20.54 148 THR B CA 1
ATOM 2910 C C . THR B 1 148 ? -24.901 27.044 75.998 1.00 22.52 148 THR B C 1
ATOM 2911 O O . THR B 1 148 ? -24.478 27.179 74.851 1.00 20.98 148 THR B O 1
ATOM 2915 N N . GLU B 1 149 ? -24.729 25.928 76.701 1.00 24.38 149 GLU B N 1
ATOM 2916 C CA . GLU B 1 149 ? -23.999 24.797 76.138 1.00 26.89 149 GLU B CA 1
ATOM 2917 C C . GLU B 1 149 ? -24.653 24.305 74.848 1.00 28.38 149 GLU B C 1
ATOM 2918 O O . GLU B 1 149 ? -23.962 23.979 73.880 1.00 27.83 149 GLU B O 1
ATOM 2924 N N . ASP B 1 150 ? -25.983 24.263 74.832 1.00 29.12 150 ASP B N 1
ATOM 2925 C CA . ASP B 1 150 ? -26.713 23.827 73.645 1.00 29.84 150 ASP B CA 1
ATOM 2926 C C . ASP B 1 150 ? -26.495 24.816 72.508 1.00 29.82 150 ASP B C 1
ATOM 2927 O O . ASP B 1 150 ? -26.161 24.424 71.391 1.00 30.77 150 ASP B O 1
ATOM 2932 N N . GLU B 1 151 ? -26.688 26.099 72.801 1.00 27.63 151 GLU B N 1
ATOM 2933 C CA . GLU B 1 151 ? -26.509 27.143 71.801 1.00 27.26 151 GLU B CA 1
ATOM 2934 C C . GLU B 1 151 ? -25.059 27.177 71.314 1.00 26.69 151 GLU B C 1
ATOM 2935 O O . GLU B 1 151 ? -24.797 27.508 70.159 1.00 26.16 151 GLU B O 1
ATOM 2941 N N . GLN B 1 152 ? -24.119 26.834 72.194 1.00 26.83 152 GLN B N 1
ATOM 2942 C CA . GLN B 1 152 ? -22.703 26.834 71.830 1.00 27.10 152 GLN B CA 1
ATOM 2943 C C . GLN B 1 152 ? -22.426 25.740 70.804 1.00 29.38 152 GLN B C 1
ATOM 2944 O O . GLN B 1 152 ? -21.562 25.894 69.939 1.00 29.22 152 GLN B O 1
ATOM 2950 N N . LYS B 1 153 ? -23.159 24.633 70.904 1.00 30.37 153 LYS B N 1
ATOM 2951 C CA . LYS B 1 153 ? -22.994 23.536 69.957 1.00 31.06 153 LYS B CA 1
ATOM 2952 C C . LYS B 1 153 ? -23.388 24.037 68.573 1.00 30.03 153 LYS B C 1
ATOM 2953 O O . LYS B 1 153 ? -22.829 23.611 67.562 1.00 31.20 153 LYS B O 1
ATOM 2959 N N . ASP B 1 154 ? -24.350 24.954 68.536 1.00 30.09 154 ASP B N 1
ATOM 2960 C CA . ASP B 1 154 ? -24.804 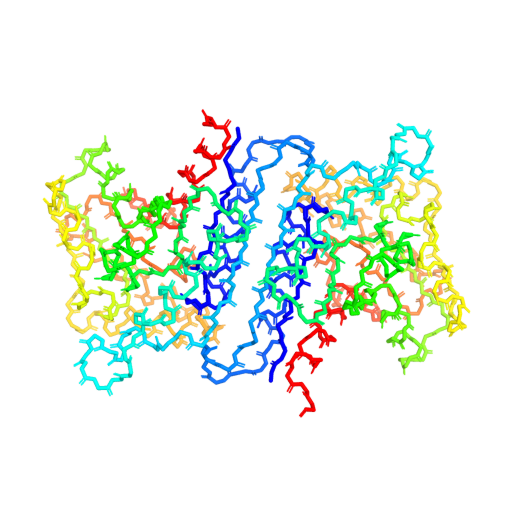25.528 67.275 1.00 29.61 154 ASP B CA 1
ATOM 2961 C C . ASP B 1 154 ? -23.714 26.418 66.692 1.00 30.27 154 ASP B C 1
ATOM 2962 O O . ASP B 1 154 ? -23.417 26.347 65.497 1.00 28.99 154 ASP B O 1
ATOM 2967 N N . VAL B 1 155 ? -23.126 27.260 67.541 1.00 27.70 155 VAL B N 1
ATOM 2968 C CA . VAL B 1 155 ? -22.060 28.158 67.110 1.00 26.12 155 VAL B CA 1
ATOM 2969 C C . VAL B 1 155 ? -20.936 27.341 66.488 1.00 25.73 155 VAL B C 1
ATOM 2970 O O . VAL B 1 155 ? -20.424 27.689 65.425 1.00 27.25 155 VAL B O 1
ATOM 2974 N N . MET B 1 156 ? -20.562 26.252 67.157 1.00 26.41 156 MET B N 1
ATOM 2975 C CA . MET B 1 156 ? -19.505 25.368 66.677 1.00 26.94 156 MET B CA 1
ATOM 2976 C C . MET B 1 156 ? -19.885 24.734 65.346 1.00 28.91 156 MET B C 1
ATOM 2977 O O . MET B 1 156 ? -19.080 24.701 64.413 1.00 27.57 156 MET B O 1
ATOM 2982 N N . ARG B 1 157 ? -21.112 24.224 65.265 1.00 29.17 157 ARG B N 1
ATOM 2983 C CA . ARG B 1 157 ? -21.591 23.591 64.041 1.00 29.55 157 ARG B CA 1
ATOM 2984 C C . ARG B 1 157 ? -21.636 24.606 62.905 1.00 28.86 157 ARG B C 1
ATOM 2985 O O . ARG B 1 157 ? -21.250 24.303 61.776 1.00 30.21 157 ARG B O 1
ATOM 2993 N N . GLY B 1 158 ? -22.106 25.811 63.210 1.00 28.07 158 GLY B N 1
ATOM 2994 C CA . GLY B 1 158 ? -22.184 26.851 62.199 1.00 28.30 158 GLY B CA 1
ATOM 2995 C C . GLY B 1 158 ? -20.819 27.272 61.682 1.00 29.76 158 GLY B C 1
ATOM 2996 O O . GLY B 1 158 ? -20.647 27.535 60.488 1.00 29.62 158 GLY B O 1
ATOM 2997 N N . ILE B 1 159 ? -19.840 27.333 62.579 1.00 28.30 159 ILE B N 1
ATOM 2998 C CA . ILE B 1 159 ? -18.487 27.730 62.204 1.00 28.84 159 ILE B CA 1
ATOM 2999 C C . ILE B 1 159 ? -17.743 26.646 61.425 1.00 28.99 159 ILE B C 1
ATOM 3000 O O . ILE B 1 159 ? -17.206 26.911 60.350 1.00 28.75 159 ILE B O 1
ATOM 3005 N N . TYR B 1 160 ? -17.709 25.432 61.968 1.00 29.77 160 TYR B N 1
ATOM 3006 C CA . TYR B 1 160 ? -17.006 24.330 61.319 1.00 31.77 160 TYR B CA 1
ATOM 3007 C C . TYR B 1 160 ? -17.780 23.612 60.214 1.00 33.02 160 TYR B C 1
ATOM 3008 O O . TYR B 1 160 ? -17.449 23.754 59.037 1.00 34.33 160 TYR B O 1
ATOM 3017 N N . GLU B 1 161 ? -18.797 22.836 60.580 1.00 32.94 161 GLU B N 1
ATOM 3018 C CA . GLU B 1 161 ? -19.577 22.117 59.576 1.00 32.27 161 GLU B CA 1
ATOM 3019 C C . GLU B 1 161 ? -20.320 23.089 58.664 1.00 31.42 161 GLU B C 1
ATOM 3020 O O . GLU B 1 161 ? -20.784 22.710 57.586 1.00 31.18 161 GLU B O 1
ATOM 3026 N N . GLY B 1 162 ? -20.426 24.341 59.101 1.00 29.67 162 GLY B N 1
ATOM 3027 C CA . GLY B 1 162 ? -21.111 25.347 58.313 1.00 31.09 162 GLY B CA 1
ATOM 3028 C C . GLY B 1 162 ? -20.190 26.136 57.400 1.00 32.89 162 GLY B C 1
ATOM 3029 O O . GLY B 1 162 ? -19.899 25.709 56.285 1.00 31.75 162 GLY B O 1
ATOM 3030 N N . VAL B 1 163 ? -19.726 27.290 57.872 1.00 33.55 163 VAL B N 1
ATOM 3031 C CA . VAL B 1 163 ? -18.848 28.147 57.082 1.00 34.52 163 VAL B CA 1
ATOM 3032 C C . VAL B 1 163 ? -17.604 27.426 56.559 1.00 35.31 163 VAL B C 1
ATOM 3033 O O . VAL B 1 163 ? -17.437 27.264 55.351 1.00 36.18 163 VAL B O 1
ATOM 3037 N N . LYS B 1 164 ? -16.740 26.986 57.469 1.00 35.25 164 LYS B N 1
ATOM 3038 C CA . LYS B 1 164 ? -15.507 26.300 57.090 1.00 36.47 164 LYS B CA 1
ATOM 3039 C C . LYS B 1 164 ? -15.712 25.146 56.102 1.00 37.15 164 LYS B C 1
ATOM 3040 O O . LYS B 1 164 ? -14.830 24.850 55.293 1.00 35.90 164 LYS B O 1
ATOM 3046 N N . ALA B 1 165 ? -16.873 24.499 56.166 1.00 36.92 165 ALA B N 1
ATOM 3047 C CA . ALA B 1 165 ? -17.173 23.378 55.279 1.00 36.32 165 ALA B CA 1
ATOM 3048 C C . ALA B 1 165 ? -17.742 23.834 53.937 1.00 36.06 165 ALA B C 1
ATOM 3049 O O . ALA B 1 165 ? -18.030 23.012 53.064 1.00 36.22 165 ALA B O 1
ATOM 3051 N N . GLY B 1 166 ? -17.907 25.144 53.778 1.00 34.62 166 GLY B N 1
ATOM 3052 C CA . GLY B 1 166 ? -18.432 25.678 52.533 1.00 35.41 166 GLY B CA 1
ATOM 3053 C C . GLY B 1 166 ? -19.948 25.761 52.471 1.00 35.54 166 GLY B C 1
ATOM 3054 O O . GLY B 1 166 ? -20.516 26.044 51.415 1.00 35.86 166 GLY B O 1
ATOM 3055 N N . ASN B 1 167 ? -20.607 25.512 53.598 1.00 35.13 167 ASN B N 1
ATOM 3056 C CA . ASN B 1 167 ? -22.065 25.567 53.661 1.00 34.19 167 ASN B CA 1
ATOM 3057 C C . ASN B 1 167 ? -22.452 26.865 54.361 1.00 34.16 167 ASN B C 1
ATOM 3058 O O . ASN B 1 167 ? -22.723 26.874 55.564 1.00 33.91 167 ASN B O 1
ATOM 3063 N N . LEU B 1 168 ? -22.478 27.959 53.605 1.00 32.85 168 LEU B N 1
ATOM 3064 C CA . LEU B 1 168 ? -22.802 29.264 54.168 1.00 33.48 168 LEU B CA 1
ATOM 3065 C C . LEU B 1 168 ? -24.188 29.390 54.785 1.00 32.74 168 LEU B C 1
ATOM 3066 O O . LEU B 1 168 ? -24.334 29.955 55.868 1.00 33.51 168 LEU B O 1
ATOM 3071 N N . LYS B 1 169 ? -25.206 28.871 54.106 1.00 33.22 169 LYS B N 1
ATOM 3072 C CA . LYS B 1 169 ? -26.570 28.967 54.617 1.00 32.49 169 LYS B CA 1
ATOM 3073 C C . LYS B 1 169 ? -26.710 28.360 56.011 1.00 30.71 169 LYS B C 1
ATOM 3074 O O . LYS B 1 169 ? -27.353 28.940 56.884 1.00 28.23 169 LYS B O 1
ATOM 3080 N N . LEU B 1 170 ? -26.106 27.194 56.214 1.00 29.50 170 LEU B N 1
ATOM 3081 C CA . LEU B 1 170 ? -26.162 26.509 57.502 1.00 29.42 170 LEU B CA 1
ATOM 3082 C C . LEU B 1 170 ? -25.410 27.305 58.564 1.00 30.17 170 LEU B C 1
ATOM 3083 O O . LEU B 1 170 ? -25.822 27.358 59.725 1.00 28.73 170 LEU B O 1
ATOM 3088 N N . GLY B 1 171 ? -24.306 27.923 58.154 1.00 30.26 171 GLY B N 1
ATOM 3089 C CA . GLY B 1 171 ? -23.506 28.710 59.076 1.00 30.28 171 GLY B CA 1
ATOM 3090 C C . GLY B 1 171 ? -24.180 30.001 59.492 1.00 30.64 171 GLY B C 1
ATOM 3091 O O . GLY B 1 171 ? -24.186 30.350 60.672 1.00 30.74 171 GLY B O 1
ATOM 3092 N N . ARG B 1 172 ? -24.749 30.717 58.527 1.00 30.48 172 ARG B N 1
ATOM 3093 C CA . ARG B 1 172 ? -25.423 31.976 58.821 1.00 30.79 172 ARG B CA 1
ATOM 3094 C C . ARG B 1 172 ? -26.672 31.746 59.669 1.00 31.89 172 ARG B C 1
ATOM 3095 O O . ARG B 1 172 ? -26.986 32.547 60.550 1.00 32.01 172 ARG B O 1
ATOM 3103 N N . GLU B 1 173 ? -27.381 30.652 59.403 1.00 31.85 173 GLU B N 1
ATOM 3104 C CA . GLU B 1 173 ? -28.593 30.338 60.157 1.00 34.22 173 GLU B CA 1
ATOM 3105 C C . GLU B 1 173 ? -28.278 30.086 61.628 1.00 32.86 173 GLU B C 1
ATOM 3106 O O . GLU B 1 173 ? -28.941 30.619 62.516 1.00 33.82 173 GLU B O 1
ATOM 3112 N N . LEU B 1 174 ? -27.262 29.268 61.875 1.00 31.39 174 LEU B N 1
ATOM 3113 C CA . LEU B 1 174 ? -26.862 28.933 63.234 1.00 30.84 174 LEU B CA 1
ATOM 3114 C C . LEU B 1 174 ? -26.218 30.098 63.977 1.00 30.44 174 LEU B C 1
ATOM 3115 O O . LEU B 1 174 ? -26.475 30.299 65.165 1.00 29.30 174 LEU B O 1
ATOM 3120 N N . LEU B 1 175 ? -25.392 30.868 63.273 1.00 30.09 175 LEU B N 1
ATOM 3121 C CA . LEU B 1 175 ? -24.691 31.999 63.875 1.00 29.61 175 LEU B CA 1
ATOM 3122 C C . LEU B 1 175 ? -25.512 33.276 64.055 1.00 29.77 175 LEU B C 1
ATOM 3123 O O . LEU B 1 175 ? -25.316 34.004 65.029 1.00 29.28 175 LEU B O 1
ATOM 3128 N N . LEU B 1 176 ? -26.424 33.558 63.131 1.00 29.67 176 LEU B N 1
ATOM 3129 C CA . LEU B 1 176 ? -27.246 34.762 63.250 1.00 30.55 176 LEU B CA 1
ATOM 3130 C C . LEU B 1 176 ? -28.288 34.585 64.350 1.00 30.37 176 LEU B C 1
ATOM 3131 O O . LEU B 1 176 ? -28.629 35.532 65.063 1.00 30.23 176 LEU B O 1
ATOM 3136 N N . LYS B 1 177 ? -28.791 33.365 64.478 1.00 30.51 177 LYS B N 1
ATOM 3137 C CA . LYS B 1 177 ? -29.793 33.055 65.487 1.00 32.00 177 LYS B CA 1
ATOM 3138 C C . LYS B 1 177 ? -29.205 33.255 66.882 1.00 31.24 177 LYS B C 1
ATOM 3139 O O . LYS B 1 177 ? -29.861 33.781 67.780 1.00 30.92 177 LYS B O 1
ATOM 3145 N N . THR B 1 178 ? -27.955 32.840 67.047 1.00 30.45 178 THR B N 1
ATOM 3146 C CA . THR B 1 178 ? -27.269 32.963 68.325 1.00 29.23 178 THR B CA 1
ATOM 3147 C C . THR B 1 178 ? -26.914 34.414 68.646 1.00 28.71 178 THR B C 1
ATOM 3148 O O . THR B 1 178 ? -26.980 34.833 69.802 1.00 28.51 178 THR B O 1
ATOM 3152 N N . ALA B 1 179 ? -26.549 35.182 67.622 1.00 27.93 179 ALA B N 1
ATOM 3153 C CA . ALA B 1 179 ? -26.185 36.583 67.808 1.00 25.65 179 ALA B CA 1
ATOM 3154 C C . ALA B 1 179 ? -27.329 37.417 68.372 1.00 26.40 179 ALA B C 1
ATOM 3155 O O . ALA B 1 179 ? -27.130 38.227 69.281 1.00 24.14 179 ALA B O 1
ATOM 3157 N N . LYS B 1 180 ? -28.526 37.234 67.824 1.00 26.62 180 LYS B N 1
ATOM 3158 C CA . LYS B 1 180 ? -29.686 37.985 68.288 1.00 26.20 180 LYS B CA 1
ATOM 3159 C C . LYS B 1 180 ? -30.095 37.561 69.698 1.00 24.67 180 LYS B C 1
ATOM 3160 O O . LYS B 1 180 ? -30.618 38.367 70.465 1.00 25.30 180 LYS B O 1
ATOM 3166 N N . ILE B 1 181 ? -29.851 36.298 70.035 1.00 23.82 181 ILE B N 1
ATOM 3167 C CA . ILE B 1 181 ? -30.168 35.786 71.366 1.00 24.85 181 ILE B CA 1
ATOM 3168 C C . ILE B 1 181 ? -29.322 36.528 72.402 1.00 24.41 181 ILE B C 1
ATOM 3169 O O . ILE B 1 181 ? -29.825 36.954 73.446 1.00 22.49 181 ILE B O 1
ATOM 3174 N N . LEU B 1 182 ? -28.035 36.687 72.106 1.00 23.13 182 LEU B N 1
ATOM 3175 C CA . LEU B 1 182 ? -27.139 37.392 73.012 1.00 22.83 182 LEU B CA 1
ATOM 3176 C C . LEU B 1 182 ? -27.585 38.845 73.135 1.00 22.45 182 LEU B C 1
ATOM 3177 O O . LEU B 1 182 ? -27.518 39.429 74.215 1.00 22.62 182 LEU B O 1
ATOM 3182 N N . GLU B 1 183 ? -28.055 39.430 72.034 1.00 23.16 183 GLU B N 1
ATOM 3183 C CA . GLU B 1 183 ? -28.525 40.814 72.064 1.00 25.03 183 GLU B CA 1
ATOM 3184 C C . GLU B 1 183 ? -29.750 40.904 72.969 1.00 25.40 183 GLU B C 1
ATOM 3185 O O . GLU B 1 183 ? -29.892 41.840 73.757 1.00 24.70 183 GLU B O 1
ATOM 3191 N N . GLU B 1 184 ? -30.638 39.925 72.841 1.00 26.96 184 GLU B N 1
ATOM 3192 C CA . GLU B 1 184 ? -31.860 39.891 73.637 1.00 29.28 184 GLU B CA 1
ATOM 3193 C C . GLU B 1 184 ? -31.542 39.841 75.126 1.00 28.78 184 GLU B C 1
ATOM 3194 O O . GLU B 1 184 ? -32.303 40.353 75.951 1.00 29.02 184 GLU B O 1
ATOM 3200 N N . ARG B 1 185 ? -30.404 39.239 75.461 1.00 27.01 185 ARG B N 1
ATOM 3201 C CA . ARG B 1 185 ? -29.978 39.118 76.850 1.00 25.27 185 ARG B CA 1
ATOM 3202 C C . ARG B 1 185 ? -29.196 40.327 77.362 1.00 23.94 185 ARG B C 1
ATOM 3203 O O . ARG B 1 185 ? -28.656 40.295 78.465 1.00 23.05 185 ARG B O 1
ATOM 3211 N N . GLY B 1 186 ? -29.133 41.387 76.560 1.00 20.85 186 GLY B N 1
ATOM 3212 C CA . GLY B 1 186 ? -28.440 42.590 76.988 1.00 20.73 186 GLY B CA 1
ATOM 3213 C C . GLY B 1 186 ? -27.030 42.858 76.485 1.00 19.68 186 GLY B C 1
ATOM 3214 O O . GLY B 1 186 ? -26.379 43.783 76.967 1.00 21.51 186 GLY B O 1
ATOM 3215 N N . ALA B 1 187 ? -26.539 42.074 75.533 1.00 18.87 187 ALA B N 1
ATOM 3216 C CA . ALA B 1 187 ? -25.190 42.305 75.018 1.00 20.18 187 ALA B CA 1
ATOM 3217 C C . ALA B 1 187 ? -25.141 43.679 74.350 1.00 20.51 187 ALA B C 1
ATOM 3218 O O . ALA B 1 187 ? -25.970 43.982 73.492 1.00 22.49 187 ALA B O 1
ATOM 3220 N N . GLU B 1 188 ? -24.177 44.505 74.746 1.00 19.98 188 GLU B N 1
ATOM 3221 C CA . GLU B 1 188 ? -24.036 45.849 74.190 1.00 21.00 188 GLU B CA 1
ATOM 3222 C C . GLU B 1 188 ? -23.247 45.864 72.889 1.00 22.11 188 GLU B C 1
ATOM 3223 O O . GLU B 1 188 ? -23.240 46.859 72.162 1.00 22.19 188 GLU B O 1
ATOM 3229 N N . CYS B 1 189 ? -22.560 44.762 72.621 1.00 21.46 189 CYS B N 1
ATOM 3230 C CA . CYS B 1 189 ? -21.780 44.612 71.402 1.00 19.61 189 CYS B CA 1
ATOM 3231 C C . CYS B 1 189 ? -21.601 43.123 71.181 1.00 19.56 189 CYS B C 1
ATOM 3232 O O . CYS B 1 189 ? -21.710 42.334 72.120 1.00 18.56 189 CYS B O 1
ATOM 3235 N N . ILE B 1 190 ? -21.351 42.732 69.941 1.00 17.84 190 ILE B N 1
ATOM 3236 C CA . ILE B 1 190 ? -21.141 41.328 69.633 1.00 18.92 190 ILE B CA 1
ATOM 3237 C C . ILE B 1 190 ? -19.704 41.158 69.158 1.00 19.59 190 ILE B C 1
ATOM 3238 O O . ILE B 1 190 ? -19.249 41.884 68.269 1.00 20.63 190 ILE B O 1
ATOM 3243 N N . ILE B 1 191 ? -18.995 40.207 69.761 1.00 18.66 191 ILE B N 1
ATOM 3244 C CA . ILE B 1 191 ? -17.605 39.934 69.409 1.00 17.40 191 ILE B CA 1
ATOM 3245 C C . ILE B 1 191 ? -17.528 38.772 68.424 1.00 17.42 191 ILE B C 1
ATOM 3246 O O . ILE B 1 191 ? -17.894 37.645 68.758 1.00 16.25 191 ILE B O 1
ATOM 3251 N N . ALA B 1 192 ? -17.060 39.045 67.208 1.00 18.47 192 ALA B N 1
ATOM 3252 C CA . ALA B 1 192 ? -16.928 37.999 66.196 1.00 19.28 192 ALA B CA 1
ATOM 3253 C C . ALA B 1 192 ? -15.588 37.300 66.403 1.00 20.61 192 ALA B C 1
ATOM 3254 O O . ALA B 1 192 ? -14.602 37.626 65.741 1.00 19.60 192 ALA B O 1
ATOM 3256 N N . GLY B 1 193 ? -15.576 36.338 67.324 1.00 21.88 193 GLY B N 1
ATOM 3257 C CA . GLY B 1 193 ? -14.369 35.597 67.668 1.00 23.18 193 GLY B CA 1
ATOM 3258 C C . GLY B 1 193 ? -13.644 34.802 66.597 1.00 25.34 193 GLY B C 1
ATOM 3259 O O . GLY B 1 193 ? -12.465 34.482 66.763 1.00 23.71 193 GLY B O 1
ATOM 3260 N N . CYS B 1 194 ? -14.339 34.453 65.519 1.00 25.46 194 CYS B N 1
ATOM 3261 C CA . CYS B 1 194 ? -13.725 33.711 64.419 1.00 25.95 194 CYS B CA 1
ATOM 3262 C C . CYS B 1 194 ? -14.007 34.480 63.140 1.00 26.31 194 CYS B C 1
ATOM 3263 O O . CYS B 1 194 ? -15.039 35.146 63.030 1.00 26.23 194 CYS B O 1
ATOM 3266 N N . THR B 1 195 ? -13.097 34.392 62.176 1.00 27.41 195 THR B N 1
ATOM 3267 C CA . THR B 1 195 ? -13.291 35.085 60.909 1.00 29.47 195 THR B CA 1
ATOM 3268 C C . THR B 1 195 ? -14.544 34.548 60.220 1.00 29.12 195 THR B C 1
ATOM 3269 O O . THR B 1 195 ? -15.244 35.289 59.533 1.00 30.56 195 THR B O 1
ATOM 3273 N N . GLU B 1 196 ? -14.825 33.261 60.417 1.00 30.02 196 GLU B N 1
ATOM 3274 C CA . GLU B 1 196 ? -16.001 32.633 59.817 1.00 31.12 196 GLU B CA 1
ATOM 3275 C C . GLU B 1 196 ? -17.272 33.394 60.172 1.00 31.11 196 GLU B C 1
ATOM 3276 O O . GLU B 1 196 ? -18.233 33.402 59.405 1.00 29.89 196 GLU B O 1
ATOM 3282 N N . VAL B 1 197 ? -17.272 34.028 61.342 1.00 30.50 197 VAL B N 1
ATOM 3283 C CA . VAL B 1 197 ? -18.428 34.786 61.807 1.00 29.25 197 VAL B CA 1
ATOM 3284 C C . VAL B 1 197 ? -18.674 36.038 60.979 1.00 29.95 197 VAL B C 1
ATOM 3285 O O . VAL B 1 197 ? -19.818 36.354 60.650 1.00 31.36 197 VAL B O 1
ATOM 3289 N N . SER B 1 198 ? -17.605 36.754 60.649 1.00 30.27 198 SER B N 1
ATOM 3290 C CA . SER B 1 198 ? -17.724 37.977 59.863 1.00 31.65 198 SER B CA 1
ATOM 3291 C C . SER B 1 198 ? -18.159 37.690 58.429 1.00 31.04 198 SER B C 1
ATOM 3292 O O . SER B 1 198 ? -18.688 38.565 57.747 1.00 30.51 198 SER B O 1
ATOM 3295 N N . VAL B 1 199 ? -17.935 36.460 57.983 1.00 32.85 199 VAL B N 1
ATOM 3296 C CA . VAL B 1 199 ? -18.305 36.056 56.632 1.00 35.20 199 VAL B CA 1
ATOM 3297 C C . VAL B 1 199 ? -19.820 36.078 56.437 1.00 36.57 199 VAL B C 1
ATOM 3298 O O . VAL B 1 199 ? -20.332 36.789 55.570 1.00 37.47 199 VAL B O 1
ATOM 3302 N N . VAL B 1 200 ? -20.525 35.302 57.258 1.00 36.49 200 VAL B N 1
ATOM 3303 C CA . VAL B 1 200 ? -21.981 35.191 57.178 1.00 36.69 200 VAL B CA 1
ATOM 3304 C C . VAL B 1 200 ? -22.763 36.189 58.032 1.00 36.88 200 VAL B C 1
ATOM 3305 O O . VAL B 1 200 ? -23.966 36.363 57.836 1.00 35.63 200 VAL B O 1
ATOM 3309 N N . LEU B 1 201 ? -22.090 36.841 58.975 1.00 37.07 201 LEU B N 1
ATOM 3310 C CA . LEU B 1 201 ? -22.750 37.809 59.848 1.00 36.71 201 LEU B CA 1
ATOM 3311 C C . LEU B 1 201 ? -22.215 39.215 59.585 1.00 36.63 201 LEU B C 1
ATOM 3312 O O . LEU B 1 201 ? -21.009 39.448 59.652 1.00 36.34 201 LEU B O 1
ATOM 3317 N N . LYS B 1 202 ? -23.116 40.148 59.285 1.00 37.13 202 LYS B N 1
ATOM 3318 C CA . LYS B 1 202 ? -22.735 41.532 59.006 1.00 37.62 202 LYS B CA 1
ATOM 3319 C C . LYS B 1 202 ? -23.371 42.517 59.978 1.00 37.20 202 LYS B C 1
ATOM 3320 O O . LYS B 1 202 ? -24.398 42.224 60.589 1.00 37.32 202 LYS B O 1
ATOM 3326 N N . GLN B 1 203 ? -22.761 43.693 60.102 1.00 36.33 203 GLN B N 1
ATOM 3327 C CA . GLN B 1 203 ? -23.247 44.731 61.004 1.00 37.35 203 GLN B CA 1
ATOM 3328 C C . GLN B 1 203 ? -24.704 45.104 60.752 1.00 39.58 203 GLN B C 1
ATOM 3329 O O . GLN B 1 203 ? -25.385 45.598 61.652 1.00 39.79 203 GLN B O 1
ATOM 3335 N N . ASP B 1 204 ? -25.177 44.872 59.531 1.00 41.53 204 ASP B N 1
ATOM 3336 C CA . ASP B 1 204 ? -26.555 45.192 59.170 1.00 43.30 204 ASP B CA 1
ATOM 3337 C C . ASP B 1 204 ? -27.566 44.211 59.744 1.00 43.09 204 ASP B C 1
ATOM 3338 O O . ASP B 1 204 ? -28.772 44.441 59.670 1.00 43.15 204 ASP B O 1
ATOM 3343 N N . ASP B 1 205 ? -27.078 43.113 60.309 1.00 42.81 205 ASP B N 1
ATOM 3344 C CA . ASP B 1 205 ? -27.962 42.111 60.891 1.00 42.19 205 ASP B CA 1
ATOM 3345 C C . ASP B 1 205 ? -28.124 42.306 62.395 1.00 41.70 205 ASP B C 1
ATOM 3346 O O . ASP B 1 205 ? -28.888 41.584 63.036 1.00 41.96 205 ASP B O 1
ATOM 3351 N N . LEU B 1 206 ? -27.416 43.286 62.953 1.00 40.36 206 LEU B N 1
ATOM 3352 C CA . LEU B 1 206 ? -27.468 43.534 64.391 1.00 37.98 206 LEU B CA 1
ATOM 3353 C C . LEU B 1 206 ? -27.747 44.985 64.773 1.00 36.60 206 LEU B C 1
ATOM 3354 O O . LEU B 1 206 ? -27.421 45.910 64.031 1.00 36.77 206 LEU B O 1
ATOM 3359 N N . LYS B 1 207 ? -28.350 45.173 65.945 1.00 35.79 207 LYS B N 1
ATOM 3360 C CA . LYS B 1 207 ? -28.671 46.506 66.441 1.00 33.35 207 LYS B CA 1
ATOM 3361 C C . LYS B 1 207 ? -27.587 47.066 67.351 1.00 31.38 207 LYS B C 1
ATOM 3362 O O . LYS B 1 207 ? -27.650 48.227 67.761 1.00 30.54 207 LYS B O 1
ATOM 3368 N N . VAL B 1 208 ? -26.601 46.234 67.676 1.00 28.54 208 VAL B N 1
ATOM 3369 C CA . VAL B 1 208 ? -25.495 46.661 68.524 1.00 26.43 208 VAL B CA 1
ATOM 3370 C C . VAL B 1 208 ? -24.193 46.549 67.736 1.00 24.80 208 VAL B C 1
ATOM 3371 O O . VAL B 1 208 ? -24.103 45.786 66.771 1.00 24.11 208 VAL B O 1
ATOM 3375 N N . PRO B 1 209 ? -23.168 47.316 68.133 1.00 24.14 209 PRO B N 1
ATOM 3376 C CA . PRO B 1 209 ? -21.877 47.284 67.444 1.00 25.25 209 PRO B CA 1
ATOM 3377 C C . PRO B 1 209 ? -21.302 45.878 67.276 1.00 25.61 209 PRO B C 1
ATOM 3378 O O . PRO B 1 209 ? -21.357 45.053 68.195 1.00 26.48 209 PRO B O 1
ATOM 3382 N N . LEU B 1 210 ? -20.762 45.611 66.091 1.00 25.59 210 LEU B N 1
ATOM 3383 C CA . LEU B 1 210 ? -20.146 44.322 65.792 1.00 24.61 210 LEU B CA 1
ATOM 3384 C C . LEU B 1 210 ? -18.635 44.541 65.797 1.00 24.59 210 LEU B C 1
ATOM 3385 O O . LEU B 1 210 ? -18.118 45.347 65.024 1.00 23.70 210 LEU B O 1
ATOM 3390 N N . ILE B 1 211 ? -17.932 43.823 66.666 1.00 22.79 211 ILE B N 1
ATOM 3391 C CA . ILE B 1 211 ? -16.489 43.978 66.777 1.00 22.13 211 ILE B CA 1
ATOM 3392 C C . ILE B 1 211 ? -15.731 42.715 66.391 1.00 20.11 211 ILE B C 1
ATOM 3393 O O . ILE B 1 211 ? -15.974 41.637 66.936 1.00 20.57 211 ILE B O 1
ATOM 3398 N N . ASP B 1 212 ? -14.813 42.859 65.441 1.00 18.70 212 ASP B N 1
ATOM 3399 C CA . ASP B 1 212 ? -14.006 41.744 64.964 1.00 18.25 212 ASP B CA 1
ATOM 3400 C C . ASP B 1 212 ? -12.573 41.918 65.468 1.00 17.42 212 ASP B C 1
ATOM 3401 O O . ASP B 1 212 ? -11.860 42.813 65.021 1.00 14.15 212 ASP B O 1
ATOM 3406 N N . PRO B 1 213 ? -12.138 41.058 66.404 1.00 16.63 213 PRO B N 1
ATOM 3407 C CA . PRO B 1 213 ? -10.788 41.117 66.973 1.00 16.71 213 PRO B CA 1
ATOM 3408 C C . PRO B 1 213 ? -9.674 41.138 65.927 1.00 16.30 213 PRO B C 1
ATOM 3409 O O . PRO B 1 213 ? -8.637 41.759 66.138 1.00 14.06 213 PRO B O 1
ATOM 3413 N N . MET B 1 214 ? -9.877 40.461 64.800 1.00 15.80 214 MET B N 1
ATOM 3414 C CA . MET B 1 214 ? -8.841 40.452 63.774 1.00 15.58 214 MET B CA 1
ATOM 3415 C C . MET B 1 214 ? -8.702 41.834 63.140 1.00 15.36 214 MET B C 1
ATOM 3416 O O . MET B 1 214 ? -7.601 42.232 62.754 1.00 14.04 214 MET B O 1
ATOM 3421 N N . ASP B 1 215 ? -9.813 42.560 63.024 1.00 15.22 215 ASP B N 1
ATOM 3422 C CA . ASP B 1 215 ? -9.767 43.911 62.468 1.00 15.22 215 ASP B CA 1
ATOM 3423 C C . ASP B 1 215 ? -9.066 44.813 63.473 1.00 14.69 215 ASP B C 1
ATOM 3424 O O . ASP B 1 215 ? -8.300 45.704 63.102 1.00 14.72 215 ASP B O 1
ATOM 3429 N N . VAL B 1 216 ? -9.338 44.584 64.754 1.00 13.19 216 VAL B N 1
ATOM 3430 C CA . VAL B 1 216 ? -8.718 45.390 65.799 1.00 13.38 216 VAL B CA 1
ATOM 3431 C C . VAL B 1 216 ? -7.196 45.224 65.786 1.00 12.50 216 VAL B C 1
ATOM 3432 O O . VAL B 1 216 ? -6.463 46.208 65.750 1.00 12.20 216 VAL B O 1
ATOM 3436 N N . ILE B 1 217 ? -6.717 43.985 65.800 1.00 10.90 217 ILE B N 1
ATOM 3437 C CA . ILE B 1 217 ? -5.274 43.772 65.811 1.00 12.15 217 ILE B CA 1
ATOM 3438 C C . ILE B 1 217 ? -4.612 44.233 64.509 1.00 12.88 217 ILE B C 1
ATOM 3439 O O . ILE B 1 217 ? -3.495 44.748 64.530 1.00 12.47 217 ILE B O 1
ATOM 3444 N N . ALA B 1 218 ? -5.299 44.074 63.379 1.00 11.76 218 ALA B N 1
ATOM 3445 C CA . ALA B 1 218 ? -4.738 44.511 62.100 1.00 12.90 218 ALA B CA 1
ATOM 3446 C C . ALA B 1 218 ? -4.572 46.026 62.111 1.00 12.74 218 ALA B C 1
ATOM 3447 O O . ALA B 1 218 ? -3.584 46.556 61.610 1.00 10.69 218 ALA B O 1
ATOM 3449 N N . GLU B 1 219 ? -5.550 46.721 62.685 1.00 13.02 219 GLU B N 1
ATOM 3450 C CA . GLU B 1 219 ? -5.507 48.174 62.756 1.00 15.05 219 GLU B CA 1
ATOM 3451 C C . GLU B 1 219 ? -4.420 48.652 63.711 1.00 13.11 219 GLU B C 1
ATOM 3452 O O . GLU B 1 219 ? -3.717 49.624 63.427 1.00 14.26 219 GLU B O 1
ATOM 3458 N N . VAL B 1 220 ? -4.280 47.971 64.842 1.00 11.42 220 VAL B N 1
ATOM 3459 C CA . VAL B 1 220 ? -3.254 48.349 65.805 1.00 12.35 220 VAL B CA 1
ATOM 3460 C C . VAL B 1 220 ? -1.868 48.120 65.203 1.00 12.31 220 VAL B C 1
ATOM 3461 O O . VAL B 1 220 ? -0.985 48.965 65.329 1.00 12.23 220 VAL B O 1
ATOM 3465 N N . ALA B 1 221 ? -1.686 46.975 64.552 1.00 11.16 221 ALA B N 1
ATOM 3466 C CA . ALA B 1 221 ? -0.406 46.641 63.936 1.00 10.41 221 ALA B CA 1
ATOM 3467 C C . ALA B 1 221 ? -0.010 47.661 62.865 1.00 11.66 221 ALA B C 1
ATOM 3468 O O . ALA B 1 221 ? 1.155 48.053 62.784 1.00 11.70 221 ALA B O 1
ATOM 3470 N N . VAL B 1 222 ? -0.970 48.077 62.041 1.00 11.01 222 VAL B N 1
ATOM 3471 C CA . VAL B 1 222 ? -0.703 49.070 61.000 1.00 12.50 222 VAL B CA 1
ATOM 3472 C C . VAL B 1 222 ? -0.270 50.390 61.644 1.00 12.88 222 VAL B C 1
ATOM 3473 O O . VAL B 1 222 ? 0.717 51.002 61.233 1.00 14.46 222 VAL B O 1
ATOM 3477 N N . LYS B 1 223 ? -1.012 50.825 62.657 1.00 13.57 223 LYS B N 1
ATOM 3478 C CA . LYS B 1 223 ? -0.703 52.072 63.354 1.00 15.62 223 LYS B CA 1
ATOM 3479 C C . LYS B 1 223 ? 0.713 52.063 63.941 1.00 14.82 223 LYS B C 1
ATOM 3480 O O . LYS B 1 223 ? 1.482 53.008 63.746 1.00 14.04 223 LYS B O 1
ATOM 3486 N N . VAL B 1 224 ? 1.054 50.993 64.653 1.00 14.10 224 VAL B N 1
ATOM 3487 C CA . VAL B 1 224 ? 2.376 50.868 65.266 1.00 13.87 224 VAL B CA 1
ATOM 3488 C C . VAL B 1 224 ? 3.484 50.815 64.213 1.00 12.49 224 VAL B C 1
ATOM 3489 O O . VAL B 1 224 ? 4.544 51.421 64.382 1.00 13.11 224 VAL B O 1
ATOM 3493 N N . ALA B 1 225 ? 3.231 50.099 63.123 1.00 12.41 225 ALA B N 1
ATOM 3494 C CA . ALA B 1 225 ? 4.219 49.958 62.058 1.00 12.06 225 ALA B CA 1
ATOM 3495 C C . ALA B 1 225 ? 4.506 51.264 61.332 1.00 11.96 225 ALA B C 1
ATOM 3496 O O . ALA B 1 225 ? 5.632 51.509 60.910 1.00 12.45 225 ALA B O 1
ATOM 3498 N N . LEU B 1 226 ? 3.485 52.100 61.190 1.00 11.38 226 LEU B N 1
ATOM 3499 C CA . LEU B 1 226 ? 3.624 53.360 60.473 1.00 13.83 226 LEU B CA 1
ATOM 3500 C C . LEU B 1 226 ? 3.890 54.598 61.323 1.00 13.94 226 LEU B C 1
ATOM 3501 O O . LEU B 1 226 ? 4.378 55.606 60.810 1.00 15.49 226 LEU B O 1
ATOM 3506 N N . GLU B 1 227 ? 3.579 54.531 62.611 1.00 15.58 227 GLU B N 1
ATOM 3507 C CA . GLU B 1 227 ? 3.751 55.696 63.480 1.00 17.12 227 GLU B CA 1
ATOM 3508 C C . GLU B 1 227 ? 4.868 55.611 64.515 1.00 18.04 227 GLU B C 1
ATOM 3509 O O . GLU B 1 227 ? 5.073 56.545 65.290 1.00 18.53 227 GLU B O 1
ATOM 3515 N N . LYS B 1 228 ? 5.597 54.501 64.519 1.00 17.30 228 LYS B N 1
ATOM 3516 C CA . LYS B 1 228 ? 6.686 54.300 65.471 1.00 16.31 228 LYS B CA 1
ATOM 3517 C C . LYS B 1 228 ? 8.016 54.090 64.755 1.00 16.03 228 LYS B C 1
ATOM 3518 O O . LYS B 1 228 ? 9.064 54.330 65.393 1.00 15.35 228 LYS B O 1
#

InterPro domains:
  IPR001920 Asp/Glu racemase [G3DSA:3.40.50.1860] (3-219)
  IPR001920 Asp/Glu racemase [G3DSA:3.40.50.1860] (105-213)
  IPR001920 Asp/Glu racemase [SSF53681] (1-115)
  IPR001920 Asp/Glu racemase [SSF53681] (117-226)
  IPR004380 Aspartate racemase [TIGR00035] (1-228)
  IPR015942 Asp/Glu/hydantoin racemase [PF01177] (7-220)
  IPR018187 Asp/Glu racemase, active site 1 [PS00923] (79-87)

Foldseek 3Di:
DFEEEEEAPLPPVLSVVLVVLLVVLADDPDPVRAFHYHYDRDVPQWDLLCVLVPNTDDRLVVSLVSLVVSVVVGGQEYEYSHQSVVLCVVVNPVSDDHYYDYLLLLLLVVCVVVPAAEAEEQAAPSNVSSCSNVVNNVVSNHHYHYDDPVLNVLSVCLQPVDQVVPNLVSNLVSLLVRVVVVVVVPHQEYEHHDVSSPVNDDQVSDPHHYHYSSSSVSNVSSCVSNDD/DFEEEEEAPLPPVLSVVLVVLLVVLADDDDPVLAFHYHYDRDNPQWDLLCVLVPDTDDRLVVSLVSLAVSVVVGGQEYEYSHQSVCLCLVVNQVNDDHYYDYLLLLLLVVCLVVPAAEAEEQAAPSNVSSCSNVVNNVVSNHHYDYDDPVLNVLSVCLQPVNQVVPNLVSNLVSLLVRQVVVVVVPHQEYEPHDVSNCVNDPPVSDPHHYHYSSSSVSNVSSCVRNPD

Radius of gyration: 22.94 Å; Cα contacts (8 Å, |Δi|>4): 954; chains: 2; bounding box: 55×42×66 Å

Secondary structure (DSSP, 8-state):
-PPEEEEE-SSHHHHHHHHHHHHHT---SSGGGSPPEEEEE-TTSPPHHHHHTTSS---HHHHHHHHHHHHHHT-SEEE-S-TGGGGGHHHHHHH-SS-B--HHHHHHHHHHHTT-SEEEEE--HHHHHHTHHHHHHHHTT-EEE---HHHHHHHHHIIIIIGGGT-HHHHHHHHHHHHHHHHHTT-SEEEE-SHHHHHH--GGG-SS-EE-HHHHHHHHHHHHHH--/---EEEEE-SSHHHHHHHHHHHHHT---SSGGGSPPEEEEE-TTSPPHHHHHHTSS--SHHHHHHHHHHHHHHT-SEEE-S-SGGGGGHHHHHHH-SS-B--HHHHHHHHHHHTT-SEEEEE--HHHHHHTHHHHHHHHTT-EEE---HHHHHHHHHIIIIIIITT-HHHHHHHHHHHHHHHHHTT-SSEEE-SHHHHHH--GGG-SS-EE-HHHHHHHHHHHHHHH-

Nearest PDB structures (foldseek):
  1jfl-assembly1_B  TM=9.994E-01  e=9.102E-43  Pyrococcus horikoshii OT3
  2dx7-assembly1_B  TM=9.837E-01  e=6.918E-41  Pyrococcus horikoshii OT3
  3s7z-assembly1_B  TM=9.224E-01  e=1.488E-19  Salmonella enterica subsp. enterica serovar Typhimurium str. LT2
  1iu9-assembly1_A  TM=9.978E-01  e=4.975E-17  Pyrococcus horikoshii OT3
  2zsk-assembly1_B  TM=8.578E-01  e=2.317E-16  Pyrococcus horikoshii OT3

CATH classification: 3.40.50.1860 (+1 more: 3.40.50.1860)

GO terms:
  GO:0047689 aspartate racemase activity (F, EXP)